Protein AF-A0A524NDQ2-F1 (afdb_monomer)

pLDDT: mean 86.75, std 15.11, range [34.25, 98.38]

Nearest PDB structures (foldseek):
  6wyj-assembly1_A  TM=1.656E-01  e=2.371E+00  Pyrococcus horikoshii OT3

Mean predicted aligned error: 13.22 Å

Radius of gyration: 28.01 Å; Cα contacts (8 Å, |Δi|>4): 820; chains: 1; bounding box: 80×62×102 Å

Structure (mmCIF, N/CA/C/O backbone):
data_AF-A0A524NDQ2-F1
#
_entry.id   AF-A0A524NDQ2-F1
#
loop_
_atom_site.group_PDB
_atom_site.id
_atom_site.type_symbol
_atom_site.label_atom_id
_atom_site.label_alt_id
_atom_site.label_comp_id
_atom_site.label_asym_id
_atom_site.label_entity_id
_atom_site.label_seq_id
_atom_site.pdbx_PDB_ins_code
_atom_site.Cartn_x
_atom_site.Cartn_y
_atom_site.Cartn_z
_atom_site.occupancy
_atom_site.B_iso_or_equiv
_atom_site.auth_seq_id
_atom_site.auth_comp_id
_atom_site.auth_asym_id
_atom_site.auth_atom_id
_atom_site.pdbx_PDB_model_num
ATOM 1 N N . MET A 1 1 ? -48.906 -0.890 -61.798 1.00 37.56 1 MET A N 1
ATOM 2 C CA . MET A 1 1 ? -49.326 -2.313 -61.764 1.00 37.56 1 MET A CA 1
ATOM 3 C C . MET A 1 1 ? -48.157 -3.095 -61.181 1.00 37.56 1 MET A C 1
ATOM 5 O O . MET A 1 1 ? -47.084 -2.941 -61.728 1.00 37.56 1 MET A O 1
ATOM 9 N N . ARG A 1 2 ? -48.195 -3.861 -60.093 1.00 38.94 2 ARG A N 1
ATOM 10 C CA . ARG A 1 2 ? -49.200 -4.264 -59.101 1.00 38.94 2 ARG A CA 1
ATOM 11 C C . ARG A 1 2 ? -48.446 -4.425 -57.769 1.00 38.94 2 ARG A C 1
ATOM 13 O O . ARG A 1 2 ? -47.341 -4.950 -57.761 1.00 38.94 2 ARG A O 1
ATOM 20 N N . GLN A 1 3 ? -49.080 -3.987 -56.684 1.00 46.62 3 GLN A N 1
ATOM 21 C CA . GLN A 1 3 ? -48.779 -4.344 -55.293 1.00 46.62 3 GLN A CA 1
ATOM 22 C C . GLN A 1 3 ? -48.978 -5.848 -55.054 1.00 46.62 3 GLN A C 1
ATOM 24 O O . GLN A 1 3 ? -49.968 -6.373 -55.561 1.00 46.62 3 GLN A O 1
ATOM 29 N N . ILE A 1 4 ? -48.171 -6.472 -54.184 1.00 46.00 4 ILE A N 1
ATOM 30 C CA . ILE A 1 4 ? -48.620 -7.523 -53.249 1.00 46.00 4 ILE A CA 1
ATOM 31 C C . ILE A 1 4 ? -47.917 -7.312 -51.892 1.00 46.00 4 ILE A C 1
ATOM 33 O O . ILE A 1 4 ? -46.755 -6.926 -51.831 1.00 46.00 4 ILE A O 1
ATOM 37 N N . ARG A 1 5 ? -48.718 -7.478 -50.835 1.00 41.84 5 ARG A N 1
ATOM 38 C CA . ARG A 1 5 ? -48.543 -7.166 -49.407 1.00 41.84 5 ARG A CA 1
ATOM 39 C C . ARG A 1 5 ? -47.810 -8.266 -48.603 1.00 41.84 5 ARG A C 1
ATOM 41 O O . ARG A 1 5 ? -47.653 -9.368 -49.124 1.00 41.84 5 ARG A O 1
ATOM 48 N N . PRO A 1 6 ? -47.415 -7.974 -47.343 1.00 52.56 6 PRO A N 1
ATOM 49 C CA . PRO A 1 6 ? -46.617 -8.853 -46.484 1.00 52.56 6 PRO A CA 1
ATOM 50 C C . PRO A 1 6 ? -47.451 -9.900 -45.724 1.00 52.56 6 PRO A C 1
ATOM 52 O O . PRO A 1 6 ? -48.660 -9.744 -45.549 1.00 52.56 6 PRO A O 1
ATOM 55 N N . TYR A 1 7 ? -46.768 -10.946 -45.251 1.00 44.44 7 TYR A N 1
ATOM 56 C CA . TYR A 1 7 ? -47.306 -11.990 -44.379 1.00 44.44 7 TYR A CA 1
ATOM 57 C C . TYR A 1 7 ? -47.398 -11.516 -42.923 1.00 44.44 7 TYR A C 1
ATOM 59 O O . TYR A 1 7 ? -46.444 -10.986 -42.359 1.00 44.44 7 TYR A O 1
ATOM 67 N N . THR A 1 8 ? -48.566 -11.746 -42.328 1.00 35.38 8 THR A N 1
ATOM 68 C CA . THR A 1 8 ? -48.891 -11.559 -40.913 1.00 35.38 8 THR A CA 1
ATOM 69 C C . THR A 1 8 ? -48.714 -12.899 -40.201 1.00 35.38 8 THR A C 1
ATOM 71 O O . THR A 1 8 ? -49.371 -13.868 -40.578 1.00 35.38 8 THR A O 1
ATOM 74 N N . ILE A 1 9 ? -47.855 -12.966 -39.181 1.00 42.31 9 ILE A N 1
ATOM 75 C CA . ILE A 1 9 ? -47.823 -14.084 -38.230 1.00 42.31 9 ILE A CA 1
ATOM 76 C C . ILE A 1 9 ? -48.466 -13.599 -36.932 1.00 42.31 9 ILE A C 1
ATOM 78 O O . ILE A 1 9 ? -48.063 -12.597 -36.348 1.00 42.31 9 ILE A O 1
ATOM 82 N N . ILE A 1 10 ? -49.516 -14.316 -36.544 1.00 41.19 10 ILE A N 1
ATOM 83 C CA . ILE A 1 10 ? -50.279 -14.173 -35.310 1.00 41.19 10 ILE A CA 1
ATOM 84 C C . ILE A 1 10 ? -49.543 -14.978 -34.235 1.00 41.19 10 ILE A C 1
ATOM 86 O O . ILE A 1 10 ? -49.401 -16.187 -34.400 1.00 41.19 10 ILE A O 1
ATOM 90 N N . TYR A 1 11 ? -49.140 -14.340 -33.135 1.00 36.16 11 TYR A N 1
ATOM 91 C CA . TYR A 1 11 ? -48.924 -15.039 -31.868 1.00 36.16 11 TYR A CA 1
ATOM 92 C C . TYR A 1 11 ? -49.741 -14.388 -30.757 1.00 36.16 11 TYR A C 1
ATOM 94 O O . TYR A 1 11 ? -49.812 -13.172 -30.597 1.00 36.16 11 TYR A O 1
ATOM 102 N N . THR A 1 12 ? -50.435 -15.280 -30.074 1.00 38.75 12 THR A N 1
ATOM 103 C CA . THR A 1 12 ? -51.493 -15.113 -29.094 1.00 38.75 12 THR A CA 1
ATOM 104 C C . THR A 1 12 ? -50.954 -14.591 -27.763 1.00 38.75 12 THR A C 1
ATOM 106 O O . THR A 1 12 ? -49.905 -15.024 -27.296 1.00 38.75 12 THR A O 1
ATOM 109 N N . LEU A 1 13 ? -51.728 -13.701 -27.137 1.00 38.69 13 LEU A N 1
ATOM 110 C CA . LEU A 1 13 ? -51.578 -13.265 -25.750 1.00 38.69 13 LEU A CA 1
ATOM 111 C C . LEU A 1 13 ? -51.581 -14.457 -24.780 1.00 38.69 13 LEU A C 1
ATOM 113 O O . LEU A 1 13 ? -52.558 -15.204 -24.729 1.00 38.69 13 LEU A O 1
ATOM 117 N N . ALA A 1 14 ? -50.550 -14.550 -23.942 1.00 38.12 14 ALA A N 1
ATOM 118 C CA . ALA A 1 14 ? -50.611 -15.226 -22.652 1.00 38.12 14 ALA A CA 1
ATOM 119 C C . ALA A 1 14 ? -50.353 -14.177 -21.563 1.00 38.12 14 ALA A C 1
ATOM 121 O O . ALA A 1 14 ? -49.263 -13.622 -21.456 1.00 38.12 14 ALA A O 1
ATOM 122 N N . ALA A 1 15 ? -51.399 -13.870 -20.798 1.00 42.53 15 ALA A N 1
ATOM 123 C CA . ALA A 1 15 ? -51.315 -13.067 -19.591 1.00 42.53 15 ALA A CA 1
ATOM 124 C C . ALA A 1 15 ? -50.589 -13.882 -18.512 1.00 42.53 15 ALA A C 1
ATOM 126 O O . ALA A 1 15 ? -51.123 -14.879 -18.026 1.00 42.53 15 ALA A O 1
ATOM 127 N N . LEU A 1 16 ? -49.376 -13.465 -18.158 1.00 37.62 16 LEU A N 1
ATOM 128 C CA . LEU A 1 16 ? -48.646 -13.959 -16.996 1.00 37.62 16 LEU A CA 1
ATOM 129 C C . LEU A 1 16 ? -48.830 -12.961 -15.854 1.00 37.62 16 LEU A C 1
ATOM 131 O O . LEU A 1 16 ? -48.572 -11.766 -15.996 1.00 37.62 16 LEU A O 1
ATOM 135 N N . ALA A 1 17 ? -49.350 -13.475 -14.744 1.00 39.25 17 ALA A N 1
ATOM 136 C CA . ALA A 1 17 ? -49.532 -12.763 -13.496 1.00 39.25 17 ALA A CA 1
ATOM 137 C C . ALA A 1 17 ? -48.184 -12.221 -12.998 1.00 39.25 17 ALA A C 1
ATOM 139 O O . ALA A 1 17 ? -47.233 -12.980 -12.820 1.00 39.25 17 ALA A O 1
ATOM 140 N N . GLY A 1 18 ? -48.116 -10.908 -12.773 1.00 37.25 18 GLY A N 1
ATOM 141 C CA . GLY A 1 18 ? -46.980 -10.263 -12.129 1.00 37.25 18 GLY A CA 1
ATOM 142 C C . GLY A 1 18 ? -46.930 -10.647 -10.655 1.00 37.25 18 GLY A C 1
ATOM 143 O O . GLY A 1 18 ? -47.614 -10.043 -9.832 1.00 37.25 18 GLY A O 1
ATOM 144 N N . ALA A 1 19 ? -46.128 -11.655 -10.328 1.00 41.53 19 ALA A N 1
ATOM 145 C CA . ALA A 1 19 ? -45.581 -11.793 -8.990 1.00 41.53 19 ALA A CA 1
ATOM 146 C C . ALA A 1 19 ? -44.477 -10.738 -8.853 1.00 41.53 19 ALA A C 1
ATOM 148 O O . ALA A 1 19 ? -43.470 -10.793 -9.558 1.00 41.53 19 ALA A O 1
ATOM 149 N N . ALA A 1 20 ? -44.700 -9.745 -7.994 1.00 37.94 20 ALA A N 1
ATOM 150 C CA . ALA A 1 20 ? -43.657 -8.825 -7.576 1.00 37.94 20 ALA A CA 1
ATOM 151 C C . ALA A 1 20 ? -42.591 -9.636 -6.827 1.00 37.94 20 ALA A C 1
ATOM 153 O O . ALA A 1 20 ? -42.786 -10.005 -5.670 1.00 37.94 20 ALA A O 1
ATOM 154 N N . PHE A 1 21 ? -41.493 -9.957 -7.508 1.00 36.91 21 PHE A N 1
ATOM 155 C CA . PHE A 1 21 ? -40.265 -10.367 -6.845 1.00 36.91 21 PHE A CA 1
ATOM 156 C C . PHE A 1 21 ? -39.744 -9.142 -6.096 1.00 36.91 21 PHE A C 1
ATOM 158 O O . PHE A 1 21 ? -39.180 -8.226 -6.690 1.00 36.91 21 PHE A O 1
ATOM 165 N N . VAL A 1 22 ? -40.003 -9.100 -4.791 1.00 39.00 22 VAL A N 1
ATOM 166 C CA . VAL A 1 22 ? -39.223 -8.275 -3.872 1.00 39.00 22 VAL A CA 1
ATOM 167 C C . VAL A 1 22 ? -37.848 -8.928 -3.852 1.00 39.00 22 VAL A C 1
ATOM 169 O O . VAL A 1 22 ? -37.702 -10.031 -3.325 1.00 39.00 22 VAL A O 1
ATOM 172 N N . ALA A 1 23 ? -36.877 -8.313 -4.528 1.00 40.03 23 ALA A N 1
ATOM 173 C CA . ALA A 1 23 ? -35.488 -8.718 -4.385 1.00 40.03 23 ALA A CA 1
ATOM 17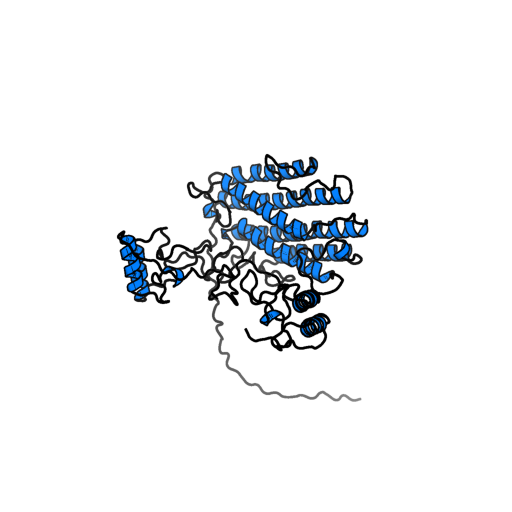4 C C . ALA A 1 23 ? -35.140 -8.663 -2.887 1.00 40.03 23 ALA A C 1
ATOM 176 O O . ALA A 1 23 ? -35.560 -7.708 -2.223 1.00 40.03 23 ALA A O 1
ATOM 177 N N . PRO A 1 24 ? -34.451 -9.674 -2.329 1.00 40.69 24 PRO A N 1
ATOM 178 C CA . PRO A 1 24 ? -33.919 -9.560 -0.981 1.00 40.69 24 PRO A CA 1
ATOM 179 C C . PRO A 1 24 ? -33.042 -8.309 -0.959 1.00 40.69 24 PRO A C 1
ATOM 181 O O . PRO A 1 24 ? -32.084 -8.213 -1.722 1.00 40.69 24 PRO A O 1
ATOM 184 N N . GLY A 1 25 ? -33.442 -7.311 -0.168 1.00 34.25 25 GLY A N 1
ATOM 185 C CA . GLY A 1 25 ? -32.617 -6.134 0.048 1.00 34.25 25 GLY A CA 1
ATOM 186 C C . GLY A 1 25 ? -31.314 -6.611 0.660 1.00 34.25 25 GLY A C 1
ATOM 187 O O . GLY A 1 25 ? -31.337 -7.222 1.729 1.00 34.25 25 GLY A O 1
ATOM 188 N N . THR A 1 26 ? -30.206 -6.392 -0.038 1.00 37.03 26 THR A N 1
ATOM 189 C CA . THR A 1 26 ? -28.883 -6.474 0.562 1.00 37.03 26 THR A CA 1
ATOM 190 C C . THR A 1 26 ? -28.867 -5.451 1.688 1.00 37.03 26 THR A C 1
ATOM 192 O O . THR A 1 26 ? -28.966 -4.246 1.465 1.00 37.03 26 THR A O 1
ATOM 195 N N . ILE A 1 27 ? -28.866 -5.944 2.924 1.00 35.22 27 ILE A N 1
ATOM 196 C CA . ILE A 1 27 ? -28.605 -5.118 4.095 1.00 35.22 27 ILE A CA 1
ATOM 197 C C . ILE A 1 27 ? -27.100 -4.872 4.043 1.00 35.22 27 ILE A C 1
ATOM 199 O O . ILE A 1 27 ? -26.331 -5.650 4.593 1.00 35.22 27 ILE A O 1
ATOM 203 N N . HIS A 1 28 ? -26.670 -3.858 3.294 1.00 43.16 28 HIS A N 1
ATOM 204 C CA . HIS A 1 28 ? -25.332 -3.324 3.494 1.00 43.16 28 HIS A CA 1
ATOM 205 C C . HIS A 1 28 ? -25.339 -2.694 4.882 1.00 43.16 28 HIS A C 1
ATOM 207 O O . HIS A 1 28 ? -26.172 -1.826 5.159 1.00 43.16 28 HIS A O 1
ATOM 213 N N . ALA A 1 29 ? -24.485 -3.198 5.772 1.00 43.94 29 ALA A N 1
ATOM 214 C CA . ALA A 1 29 ? -24.223 -2.551 7.043 1.00 43.94 29 ALA A CA 1
ATOM 215 C C . ALA A 1 29 ? -23.752 -1.128 6.723 1.00 43.94 29 ALA A C 1
ATOM 217 O O . ALA A 1 29 ? -22.679 -0.918 6.163 1.00 43.94 29 ALA A O 1
ATOM 218 N N . GLN A 1 30 ? -24.630 -0.157 6.955 1.00 47.59 30 GLN A N 1
ATOM 219 C CA . GLN A 1 30 ? -24.342 1.239 6.691 1.00 47.59 30 GLN A CA 1
ATOM 220 C C . GLN A 1 30 ? -23.383 1.684 7.795 1.00 47.59 30 GLN A C 1
ATOM 222 O O . GLN A 1 30 ? -23.787 1.834 8.946 1.00 47.59 30 GLN A O 1
ATOM 227 N N . VAL A 1 31 ? -22.097 1.795 7.463 1.00 51.94 31 VAL A N 1
ATOM 228 C CA . VAL A 1 31 ? -21.090 2.337 8.377 1.00 51.94 31 VAL A CA 1
ATOM 229 C C . VAL A 1 31 ? -21.449 3.804 8.598 1.00 51.94 31 VAL A C 1
ATOM 231 O O . VAL A 1 31 ? -21.326 4.614 7.680 1.00 51.94 31 VAL A O 1
ATOM 234 N N . ASP A 1 32 ? -21.952 4.139 9.789 1.00 58.28 32 ASP A N 1
ATOM 235 C CA . ASP A 1 32 ? -22.261 5.520 10.165 1.00 58.28 32 ASP A CA 1
ATOM 236 C C . ASP A 1 32 ? -20.964 6.339 10.103 1.00 58.28 32 ASP A C 1
ATOM 238 O O . ASP A 1 32 ? -20.109 6.253 10.988 1.00 58.28 32 ASP A O 1
ATOM 242 N N . VAL A 1 33 ? -20.800 7.135 9.043 1.00 64.81 33 VAL A N 1
ATOM 243 C CA . VAL A 1 33 ? -19.617 7.981 8.881 1.00 64.81 33 VAL A CA 1
ATOM 244 C C . VAL A 1 33 ? -19.635 9.040 9.990 1.00 64.81 33 VAL A C 1
ATOM 246 O O . VAL A 1 33 ? -20.573 9.847 10.056 1.00 64.81 33 VAL A O 1
ATOM 249 N N . PRO A 1 34 ? -18.622 9.088 10.875 1.00 72.12 34 PRO A N 1
ATOM 250 C CA . PRO A 1 34 ? -18.613 10.032 11.980 1.00 72.12 34 PRO A CA 1
ATOM 251 C C . PRO A 1 34 ? -18.638 11.477 11.466 1.00 72.12 34 PRO A C 1
ATOM 253 O O . PRO A 1 34 ? -17.892 11.874 10.569 1.00 72.12 34 PRO A O 1
ATOM 256 N N . VAL A 1 35 ? -19.509 12.300 12.056 1.00 85.50 35 VAL A N 1
ATOM 257 C CA . VAL A 1 35 ? -19.604 13.723 11.713 1.00 85.50 35 VAL A CA 1
ATOM 258 C C . VAL A 1 35 ? -18.449 14.472 12.367 1.00 85.50 35 VAL A C 1
ATOM 260 O O . VAL A 1 35 ? -18.508 14.813 13.549 1.00 85.50 35 VAL A O 1
ATOM 263 N N . PHE A 1 36 ? -17.414 14.766 11.584 1.00 91.81 36 PHE A N 1
ATOM 264 C CA . PHE A 1 36 ? -16.253 15.508 12.067 1.00 91.81 36 PHE A CA 1
ATOM 265 C C . PHE A 1 36 ? -16.562 16.965 12.397 1.00 91.81 36 PHE A C 1
ATOM 267 O O . PHE A 1 36 ? -17.272 17.680 11.676 1.00 91.81 36 PHE A O 1
ATOM 274 N N . THR A 1 37 ? -15.926 17.458 13.456 1.00 95.69 37 THR A N 1
ATOM 275 C CA . THR A 1 37 ? -15.841 18.891 13.716 1.00 95.69 37 THR A CA 1
ATOM 276 C C . THR A 1 37 ? -15.044 19.587 12.612 1.00 95.69 37 THR A C 1
ATOM 278 O O . THR A 1 37 ? -14.210 19.003 11.918 1.00 95.69 37 THR A O 1
ATOM 281 N N . SER A 1 38 ? -15.235 20.901 12.466 1.00 96.19 38 SER A N 1
ATOM 282 C CA . SER A 1 38 ? -14.450 21.701 11.514 1.00 96.19 38 SER A CA 1
ATOM 283 C C . SER A 1 38 ? -12.934 21.603 11.743 1.00 96.19 38 SER A C 1
ATOM 285 O O . SER A 1 38 ? -12.167 21.859 10.815 1.00 96.19 38 SER A O 1
ATOM 287 N N . ALA A 1 39 ? -12.498 21.292 12.969 1.00 97.38 39 ALA A N 1
ATOM 288 C CA . ALA A 1 39 ? -11.090 21.154 13.321 1.00 97.38 39 ALA A CA 1
ATOM 289 C C . ALA A 1 39 ? -10.550 19.762 12.947 1.00 97.38 39 ALA A C 1
ATOM 291 O O . ALA A 1 39 ? -9.525 19.692 12.273 1.00 97.38 39 ALA A O 1
ATOM 292 N N . GLU A 1 40 ? -11.283 18.691 13.270 1.00 96.44 40 GLU A N 1
ATOM 293 C CA . GLU A 1 40 ? -10.991 17.312 12.833 1.00 96.44 40 GLU A CA 1
ATOM 294 C C . GLU A 1 40 ? -10.921 17.215 11.309 1.00 96.44 40 GLU A C 1
ATOM 296 O O . GLU A 1 40 ? -9.904 16.808 10.754 1.00 96.44 40 GLU A O 1
ATOM 301 N N . LEU A 1 41 ? -11.940 17.718 10.605 1.00 96.12 41 LEU A N 1
ATOM 302 C CA . LEU A 1 41 ? -11.973 17.705 9.143 1.00 96.12 41 LEU A CA 1
ATOM 303 C C . LEU A 1 41 ? -10.807 18.492 8.523 1.00 96.12 41 LEU A C 1
ATOM 305 O O . LEU A 1 41 ? -10.300 18.141 7.451 1.00 96.12 41 LEU A O 1
ATOM 309 N N . LYS A 1 42 ? -10.384 19.585 9.171 1.00 97.38 42 LYS A N 1
ATOM 310 C CA . LYS A 1 42 ? -9.219 20.362 8.738 1.00 97.38 42 LYS A CA 1
ATOM 311 C C . LYS A 1 42 ? -7.926 19.578 8.959 1.00 97.38 42 LYS A C 1
ATOM 313 O O . LYS A 1 42 ? -7.080 19.623 8.069 1.00 97.38 42 LYS A O 1
ATOM 318 N N . CYS A 1 43 ? -7.786 18.885 10.088 1.00 97.81 43 CYS A N 1
ATOM 319 C CA . CYS A 1 43 ? -6.659 17.992 10.342 1.00 97.81 43 CYS A CA 1
ATOM 320 C C . CYS A 1 43 ? -6.618 16.864 9.298 1.00 97.81 43 CYS A C 1
ATOM 322 O O . CYS A 1 43 ? -5.625 16.771 8.581 1.00 97.81 43 CYS A O 1
ATOM 324 N N . GLN A 1 44 ? -7.721 16.140 9.072 1.00 96.31 44 GLN A N 1
ATOM 325 C CA . GLN A 1 44 ? -7.796 15.073 8.061 1.00 96.31 44 GLN A CA 1
ATOM 326 C C . GLN A 1 44 ? -7.450 15.571 6.650 1.00 96.31 44 GLN A C 1
ATOM 328 O O . GLN A 1 44 ? -6.632 14.989 5.946 1.00 96.31 44 GLN A O 1
ATOM 333 N N . THR A 1 45 ? -8.006 16.719 6.241 1.00 96.62 45 THR A N 1
ATOM 334 C CA . THR A 1 45 ? -7.690 17.320 4.930 1.00 96.62 45 THR A CA 1
ATOM 335 C C . THR A 1 45 ? -6.190 17.622 4.796 1.00 96.62 45 THR A C 1
ATOM 337 O O . THR A 1 45 ? -5.624 17.499 3.707 1.00 96.62 45 THR A O 1
ATOM 340 N N . VAL A 1 46 ? -5.547 18.056 5.883 1.00 97.62 46 VAL A N 1
ATOM 341 C CA . VAL A 1 46 ? -4.119 18.389 5.902 1.00 97.62 46 VAL A CA 1
ATOM 342 C C . VAL A 1 46 ? -3.261 17.140 5.864 1.00 97.62 46 VAL A C 1
ATOM 344 O O . VAL A 1 46 ? -2.302 17.161 5.105 1.00 97.62 46 VAL A O 1
ATOM 347 N N . ILE A 1 47 ? -3.602 16.093 6.620 1.00 96.75 47 ILE A N 1
ATOM 348 C CA . ILE A 1 47 ? -2.927 14.788 6.560 1.00 96.75 47 ILE A CA 1
ATOM 349 C C . ILE A 1 47 ? -2.899 14.322 5.102 1.00 96.75 47 ILE A C 1
ATOM 351 O O . ILE A 1 47 ? -1.829 14.190 4.514 1.00 96.75 47 ILE A O 1
ATOM 355 N N . ASN A 1 48 ? -4.067 14.254 4.462 1.00 95.06 48 ASN A N 1
ATOM 356 C CA . ASN A 1 48 ? -4.192 13.786 3.083 1.00 95.06 48 ASN A CA 1
ATOM 357 C C . ASN A 1 48 ? -3.381 14.646 2.101 1.00 95.06 48 ASN A C 1
ATOM 359 O O . ASN A 1 48 ? -2.637 14.126 1.270 1.00 95.06 48 ASN A O 1
ATOM 363 N N . THR A 1 49 ? -3.486 15.976 2.200 1.00 96.31 49 THR A N 1
ATOM 364 C CA . THR A 1 49 ? -2.791 16.886 1.272 1.00 96.31 49 THR A CA 1
ATOM 365 C C . THR A 1 49 ? -1.275 16.877 1.488 1.00 96.31 49 THR A C 1
ATOM 367 O O . THR A 1 49 ? -0.521 16.853 0.514 1.00 96.31 49 THR A O 1
ATOM 370 N N . ALA A 1 50 ? -0.819 16.902 2.743 1.00 97.38 50 ALA A N 1
ATOM 371 C CA . ALA A 1 50 ? 0.598 16.948 3.089 1.00 97.38 50 ALA A CA 1
ATOM 372 C C . ALA A 1 50 ? 1.298 15.628 2.748 1.00 97.38 50 ALA A C 1
ATOM 374 O O . ALA A 1 50 ? 2.357 15.675 2.128 1.00 97.38 50 ALA A O 1
ATOM 375 N N . SER A 1 51 ? 0.690 14.477 3.053 1.00 96.56 51 SER A N 1
ATOM 376 C CA . SER A 1 51 ? 1.234 13.158 2.703 1.00 96.56 51 SER A CA 1
ATOM 377 C C . SER A 1 51 ? 1.255 12.926 1.191 1.00 96.56 51 SER A C 1
ATOM 379 O O . SER A 1 51 ? 2.270 12.495 0.650 1.00 96.56 51 SER A O 1
ATOM 381 N N . THR A 1 52 ? 0.193 13.315 0.467 1.00 96.25 52 THR A N 1
ATOM 382 C CA . THR A 1 52 ? 0.190 13.272 -1.011 1.00 96.25 52 THR A CA 1
ATOM 383 C C . THR A 1 52 ? 1.338 14.100 -1.587 1.00 96.25 52 THR A C 1
ATOM 385 O O . THR A 1 52 ? 2.029 13.670 -2.512 1.00 96.25 52 THR A O 1
ATOM 388 N N . GLN A 1 53 ? 1.531 15.317 -1.069 1.00 97.81 53 GLN A N 1
ATOM 389 C CA . GLN A 1 53 ? 2.586 16.205 -1.544 1.00 97.81 53 GLN A CA 1
ATOM 390 C C . GLN A 1 53 ? 3.975 15.667 -1.188 1.00 97.81 53 GLN A C 1
ATOM 392 O O . GLN A 1 53 ? 4.869 15.734 -2.026 1.00 97.81 53 GLN A O 1
ATOM 397 N N . TYR A 1 54 ? 4.135 15.100 0.008 1.00 97.94 54 TYR A N 1
ATOM 398 C CA . TYR A 1 54 ? 5.362 14.447 0.444 1.00 97.94 54 TYR A CA 1
ATOM 399 C C . TYR A 1 54 ? 5.762 13.326 -0.516 1.00 97.94 54 TYR A C 1
ATOM 401 O O . TYR A 1 54 ? 6.821 13.417 -1.127 1.00 97.94 54 TYR A O 1
ATOM 409 N N . VAL A 1 55 ? 4.880 12.349 -0.755 1.00 97.56 55 VAL A N 1
ATOM 410 C CA . VAL A 1 55 ? 5.148 11.226 -1.670 1.00 97.56 55 VAL A CA 1
ATOM 411 C C . VAL A 1 55 ? 5.506 11.710 -3.077 1.00 97.56 55 VAL A C 1
ATOM 413 O O . VAL A 1 55 ? 6.485 11.250 -3.663 1.00 97.56 55 VAL A O 1
ATOM 416 N N . LYS A 1 56 ? 4.776 12.700 -3.613 1.00 97.62 56 LYS A N 1
ATOM 417 C CA . LYS A 1 56 ? 5.107 13.321 -4.909 1.00 97.62 56 LYS A CA 1
ATOM 418 C C . LYS A 1 56 ? 6.516 13.912 -4.920 1.00 97.62 56 LYS A C 1
ATOM 420 O O . LYS A 1 56 ? 7.242 13.742 -5.897 1.00 97.62 56 LYS A O 1
ATOM 425 N N . ASP A 1 57 ? 6.885 14.627 -3.864 1.00 97.94 57 ASP A N 1
ATOM 426 C CA . ASP A 1 57 ? 8.182 15.287 -3.764 1.00 97.94 57 ASP A CA 1
ATOM 427 C C . ASP A 1 57 ? 9.327 14.275 -3.610 1.00 97.94 57 ASP A C 1
ATOM 429 O O . ASP A 1 57 ? 10.368 14.455 -4.244 1.00 97.94 57 ASP A O 1
ATOM 433 N N . VAL A 1 58 ? 9.123 13.199 -2.842 1.00 97.75 58 VAL A N 1
ATOM 434 C CA . VAL A 1 58 ? 10.098 12.108 -2.680 1.00 97.75 58 VAL A CA 1
ATOM 435 C C . VAL A 1 58 ? 10.286 11.353 -3.996 1.00 97.75 58 VAL A C 1
ATOM 437 O O . VAL A 1 58 ? 11.428 11.189 -4.427 1.00 97.75 58 VAL A O 1
ATOM 440 N N . PHE A 1 59 ? 9.205 10.988 -4.701 1.00 97.56 59 PHE A N 1
ATOM 441 C CA . PHE A 1 59 ? 9.309 10.396 -6.042 1.00 97.56 59 PHE A CA 1
ATOM 442 C C . PHE A 1 59 ? 10.107 11.293 -6.985 1.00 97.56 59 PHE A C 1
ATOM 444 O O . PHE A 1 59 ? 11.056 10.834 -7.612 1.00 97.56 59 PHE A O 1
ATOM 451 N N . VAL A 1 60 ? 9.776 12.586 -7.065 1.00 97.50 60 VAL A N 1
ATOM 452 C CA . VAL A 1 60 ? 10.490 13.524 -7.945 1.00 97.50 60 VAL A CA 1
ATOM 453 C C . VAL A 1 60 ? 11.970 13.625 -7.577 1.00 97.50 60 VAL A C 1
ATOM 455 O O . VAL A 1 60 ? 12.808 13.629 -8.480 1.00 97.50 60 VAL A O 1
ATOM 458 N N . ALA A 1 61 ? 12.303 13.701 -6.286 1.00 97.81 61 ALA A N 1
ATOM 459 C CA . ALA A 1 61 ? 13.686 13.779 -5.824 1.00 97.81 61 ALA A CA 1
ATOM 460 C C . ALA A 1 61 ? 14.476 12.520 -6.207 1.00 97.81 61 ALA A C 1
ATOM 462 O O . ALA A 1 61 ? 15.496 12.618 -6.891 1.00 97.81 61 ALA A O 1
ATOM 463 N N . ARG A 1 62 ? 13.967 11.335 -5.849 1.00 97.38 62 ARG A N 1
ATOM 464 C CA . ARG A 1 62 ? 14.645 10.058 -6.110 1.00 97.38 62 ARG A CA 1
ATOM 465 C C . ARG A 1 62 ? 14.728 9.749 -7.607 1.00 97.38 62 ARG A C 1
ATOM 467 O O . ARG A 1 62 ? 15.790 9.377 -8.094 1.00 97.38 62 ARG A O 1
ATOM 474 N N . GLN A 1 63 ? 13.665 9.992 -8.375 1.00 96.12 63 GLN A N 1
ATOM 475 C CA . GLN A 1 63 ? 13.683 9.817 -9.835 1.00 96.12 63 GLN A CA 1
ATOM 476 C C . GLN A 1 63 ? 14.674 10.770 -10.513 1.00 96.12 63 GLN A C 1
ATOM 478 O O . GLN A 1 63 ? 15.387 10.360 -11.425 1.00 96.12 63 GLN A O 1
ATOM 483 N N . SER A 1 64 ? 14.788 12.016 -10.035 1.00 96.31 64 SER A N 1
ATOM 484 C CA . SER A 1 64 ? 15.799 12.959 -10.537 1.00 96.31 64 SER A CA 1
ATOM 485 C C . SER A 1 64 ? 17.225 12.489 -10.232 1.00 96.31 64 SER A C 1
ATOM 487 O O . SER A 1 64 ? 18.109 12.670 -11.069 1.00 96.31 64 SER A O 1
ATOM 489 N N . CYS A 1 65 ? 17.444 11.864 -9.071 1.00 97.12 65 CYS A N 1
ATOM 490 C CA . CYS A 1 65 ? 18.717 11.241 -8.710 1.00 97.12 65 CYS A CA 1
ATOM 491 C C . CYS A 1 65 ? 19.073 10.109 -9.686 1.00 97.12 65 CYS A C 1
ATOM 493 O O . CYS A 1 65 ? 20.139 10.145 -10.304 1.00 97.12 65 CYS A O 1
ATOM 495 N N . PHE A 1 66 ? 18.155 9.166 -9.933 1.00 94.94 66 PHE A N 1
ATOM 496 C CA . PHE A 1 66 ? 18.378 8.093 -10.911 1.00 94.94 66 PHE A CA 1
ATOM 497 C C . PHE A 1 66 ? 18.619 8.633 -12.323 1.00 94.94 66 PHE A C 1
ATOM 499 O O . PHE A 1 66 ? 19.553 8.208 -13.004 1.00 94.94 66 PHE A O 1
ATOM 506 N N . ASP A 1 67 ? 17.838 9.620 -12.760 1.00 92.81 67 ASP A N 1
ATOM 507 C CA . ASP A 1 67 ? 18.039 10.280 -14.050 1.00 92.81 67 ASP A CA 1
ATOM 508 C C . ASP A 1 67 ? 19.434 10.910 -14.163 1.00 92.81 67 ASP A C 1
ATOM 510 O O . ASP A 1 67 ? 20.079 10.821 -15.215 1.00 92.81 67 ASP A O 1
ATOM 514 N N . ALA A 1 68 ? 19.925 11.520 -13.083 1.00 94.00 68 ALA A N 1
ATOM 515 C CA . ALA A 1 68 ? 21.254 12.108 -13.017 1.00 94.00 68 ALA A CA 1
ATOM 516 C C . ALA A 1 68 ? 22.367 11.044 -13.066 1.00 94.00 68 ALA A C 1
ATOM 518 O O . ALA A 1 68 ? 23.369 11.247 -13.762 1.00 94.00 68 ALA A O 1
ATOM 519 N N . GLN A 1 69 ? 22.198 9.896 -12.400 1.00 92.94 69 GLN A N 1
ATOM 520 C CA . GLN A 1 69 ? 23.132 8.764 -12.513 1.00 92.94 69 GLN A CA 1
ATOM 521 C C . GLN A 1 69 ? 23.199 8.256 -13.954 1.00 92.94 69 GLN A C 1
ATOM 523 O O . GLN A 1 69 ? 24.269 8.113 -14.545 1.00 92.94 69 GLN A O 1
ATOM 528 N N . MET A 1 70 ? 22.031 8.079 -14.563 1.00 88.50 70 MET A N 1
ATOM 529 C CA . MET A 1 70 ? 21.856 7.579 -15.925 1.00 88.50 70 MET A CA 1
ATOM 530 C C . MET A 1 70 ? 22.371 8.546 -16.997 1.00 88.50 70 MET A C 1
ATOM 532 O O . MET A 1 70 ? 22.755 8.137 -18.099 1.00 88.50 70 MET A O 1
ATOM 536 N N . ALA A 1 71 ? 22.364 9.845 -16.699 1.00 90.25 71 ALA A N 1
ATOM 537 C CA . ALA A 1 71 ? 22.967 10.882 -17.525 1.00 90.25 71 ALA A CA 1
ATOM 538 C C . ALA A 1 71 ? 24.488 11.010 -17.316 1.00 90.25 71 ALA A C 1
ATOM 540 O O . ALA A 1 71 ? 25.139 11.729 -18.080 1.00 90.25 71 ALA A O 1
ATOM 541 N N . GLY A 1 72 ? 25.052 10.335 -16.308 1.00 91.00 72 GLY A N 1
ATOM 542 C CA . GLY A 1 72 ? 26.449 10.467 -15.901 1.00 91.00 72 GLY A CA 1
ATOM 543 C C . GLY A 1 72 ? 26.772 11.834 -15.293 1.00 91.00 72 GLY A C 1
ATOM 544 O O . GLY A 1 72 ? 27.923 12.269 -15.347 1.00 91.00 72 GLY A O 1
ATOM 545 N N . THR A 1 73 ? 25.765 12.548 -14.779 1.00 94.81 73 THR A N 1
ATOM 546 C CA . THR A 1 73 ? 25.958 13.844 -14.110 1.00 94.81 73 THR A CA 1
ATOM 547 C C . THR A 1 73 ? 26.317 13.693 -12.636 1.00 94.81 73 THR A C 1
ATOM 549 O O . THR A 1 73 ? 26.939 14.599 -12.087 1.00 94.81 73 THR A O 1
ATOM 552 N N . ILE A 1 74 ? 25.973 12.556 -12.023 1.00 95.69 74 ILE A N 1
ATOM 553 C CA . ILE A 1 74 ? 26.428 12.146 -10.687 1.00 95.69 74 ILE A CA 1
ATOM 554 C C . ILE A 1 74 ? 27.006 10.724 -10.745 1.00 95.69 74 ILE A C 1
ATOM 556 O O . ILE A 1 74 ? 26.865 10.034 -11.758 1.00 95.69 74 ILE A O 1
ATOM 560 N N . ALA A 1 75 ? 27.724 10.315 -9.698 1.00 93.50 75 ALA A N 1
ATOM 561 C CA . ALA A 1 75 ? 28.431 9.038 -9.671 1.00 93.50 75 ALA A CA 1
ATOM 562 C C . ALA A 1 75 ? 27.475 7.841 -9.487 1.00 93.50 75 ALA A C 1
ATOM 564 O O . ALA A 1 75 ? 26.393 7.970 -8.918 1.00 93.50 75 ALA A O 1
ATOM 565 N N . LEU A 1 76 ? 27.870 6.670 -10.000 1.00 90.56 76 LEU A N 1
ATOM 566 C CA . LEU A 1 76 ? 27.054 5.446 -9.939 1.00 90.56 76 LEU A CA 1
ATOM 567 C C . LEU A 1 76 ? 27.021 4.808 -8.540 1.00 90.56 76 LEU A C 1
ATOM 569 O O . LEU A 1 76 ? 26.181 3.955 -8.295 1.00 90.56 76 LEU A O 1
ATOM 573 N N . ASP A 1 77 ? 27.928 5.200 -7.641 1.00 91.44 77 ASP A N 1
ATOM 574 C CA . ASP A 1 77 ? 27.962 4.772 -6.237 1.00 91.44 77 ASP A CA 1
ATOM 575 C C . ASP A 1 77 ? 27.082 5.634 -5.315 1.00 91.44 77 ASP A C 1
ATOM 577 O O . ASP A 1 77 ? 26.969 5.330 -4.130 1.00 91.44 77 ASP A O 1
ATOM 581 N N . VAL A 1 78 ? 26.450 6.689 -5.847 1.00 94.62 78 VAL A N 1
ATOM 582 C CA . VAL A 1 78 ? 25.375 7.421 -5.160 1.00 94.62 78 VAL A CA 1
ATOM 583 C C . VAL A 1 78 ? 24.206 6.458 -4.935 1.00 94.62 78 VAL A C 1
ATOM 585 O O . VAL A 1 78 ? 23.746 5.797 -5.864 1.00 94.62 78 VAL A O 1
ATOM 588 N N . ASP A 1 79 ? 23.697 6.378 -3.714 1.00 94.31 79 ASP A N 1
ATOM 589 C CA . ASP A 1 79 ? 22.539 5.547 -3.400 1.00 94.31 79 ASP A CA 1
ATOM 590 C C . ASP A 1 79 ? 21.270 6.405 -3.402 1.00 94.31 79 ASP A C 1
ATOM 592 O O . ASP A 1 79 ? 20.907 7.024 -2.403 1.00 94.31 79 ASP A O 1
ATOM 596 N N . CYS A 1 80 ? 20.565 6.438 -4.534 1.00 95.94 80 CYS A N 1
ATOM 597 C CA . CYS A 1 80 ? 19.300 7.166 -4.667 1.00 95.94 80 CYS A CA 1
ATOM 598 C C . CYS A 1 80 ? 18.135 6.537 -3.866 1.00 95.94 80 CYS A C 1
ATOM 600 O O . CYS A 1 80 ? 17.037 7.107 -3.834 1.00 95.94 80 CYS A O 1
ATOM 602 N N . ARG A 1 81 ? 18.343 5.367 -3.241 1.00 94.19 81 ARG A N 1
ATOM 603 C CA . ARG A 1 81 ? 17.342 4.608 -2.469 1.00 94.19 81 ARG A CA 1
ATOM 604 C C . ARG A 1 81 ? 17.484 4.797 -0.968 1.00 94.19 81 ARG A C 1
ATOM 606 O O . ARG A 1 81 ? 16.516 4.562 -0.252 1.00 94.19 81 ARG A O 1
ATOM 613 N N . VAL A 1 82 ? 18.631 5.273 -0.489 1.00 93.06 82 VAL A N 1
ATOM 614 C CA . VAL A 1 82 ? 18.833 5.485 0.945 1.00 93.06 82 VAL A CA 1
ATOM 615 C C . VAL A 1 82 ? 17.774 6.443 1.498 1.00 93.06 82 VAL A C 1
ATOM 617 O O . VAL A 1 82 ? 17.417 7.443 0.868 1.00 93.06 82 VAL A O 1
ATOM 620 N N . ASP A 1 83 ? 17.219 6.111 2.657 1.00 88.31 83 ASP A N 1
ATOM 621 C CA . ASP A 1 83 ? 16.440 7.058 3.450 1.00 88.31 83 ASP A CA 1
ATOM 622 C C . ASP A 1 83 ? 17.381 8.165 3.943 1.00 88.31 83 ASP A C 1
ATOM 624 O O . ASP A 1 83 ? 18.480 7.866 4.408 1.00 88.31 83 ASP A O 1
ATOM 628 N N . VAL A 1 84 ? 16.990 9.434 3.815 1.00 84.56 84 VAL A N 1
ATOM 629 C CA . VAL A 1 84 ? 17.792 10.582 4.264 1.00 84.56 84 VAL A CA 1
ATOM 630 C C . VAL A 1 84 ? 17.282 11.007 5.634 1.00 84.56 84 VAL A C 1
ATOM 632 O O . VAL A 1 84 ? 16.418 11.875 5.762 1.00 84.56 84 VAL A O 1
ATOM 635 N N . ASN A 1 85 ? 17.857 10.392 6.663 1.00 80.31 85 ASN A N 1
ATOM 636 C CA . ASN A 1 85 ? 17.678 10.768 8.058 1.00 80.31 85 ASN A CA 1
ATOM 637 C C . ASN A 1 85 ? 18.953 11.438 8.600 1.00 80.31 85 ASN A C 1
ATOM 639 O O . ASN A 1 85 ? 19.898 11.698 7.856 1.00 80.31 85 ASN A O 1
ATOM 643 N N . ASP A 1 86 ? 18.988 11.748 9.898 1.00 68.06 86 ASP A N 1
ATOM 644 C CA . ASP A 1 86 ? 20.032 12.578 10.520 1.00 68.06 86 ASP A CA 1
ATOM 645 C C . ASP A 1 86 ? 21.484 12.096 10.296 1.00 68.06 86 ASP A C 1
ATOM 647 O O . ASP A 1 86 ? 22.413 12.879 10.502 1.00 68.06 86 ASP A O 1
ATOM 651 N N . ASN A 1 87 ? 21.707 10.846 9.864 1.00 83.06 87 ASN A N 1
ATOM 652 C CA . ASN A 1 87 ? 23.046 10.282 9.659 1.00 83.06 87 ASN A CA 1
ATOM 653 C C . ASN A 1 87 ? 23.289 9.651 8.277 1.00 83.06 87 ASN A C 1
ATOM 655 O O . ASN A 1 87 ? 24.380 9.121 8.049 1.00 83.06 87 ASN A O 1
ATOM 659 N N . SER A 1 88 ? 22.319 9.691 7.365 1.00 89.31 88 SER A N 1
ATOM 660 C CA . SER A 1 88 ? 22.421 9.093 6.030 1.00 89.31 88 SER A CA 1
ATOM 661 C C . SER A 1 88 ? 22.275 10.145 4.929 1.00 89.31 88 SER A C 1
ATOM 663 O O . SER A 1 88 ? 21.671 11.200 5.100 1.00 89.31 88 SER A O 1
ATOM 665 N N . SER A 1 89 ? 22.897 9.876 3.786 1.00 93.81 89 SER A N 1
ATOM 666 C CA . SER A 1 89 ? 22.912 10.753 2.616 1.00 93.81 89 SER A CA 1
ATOM 667 C C . SER A 1 89 ? 22.977 9.881 1.378 1.00 93.81 89 SER A C 1
ATOM 669 O O . SER A 1 89 ? 23.680 8.868 1.382 1.00 93.81 89 SER A O 1
ATOM 671 N N . THR A 1 90 ? 22.281 10.296 0.322 1.00 94.12 90 THR A N 1
ATOM 672 C CA . THR A 1 90 ? 22.348 9.634 -0.990 1.00 94.12 90 THR A CA 1
ATOM 673 C C . THR A 1 90 ? 23.746 9.732 -1.602 1.00 94.12 90 THR A C 1
ATOM 675 O O . THR A 1 90 ? 24.120 8.914 -2.436 1.00 94.12 90 THR A O 1
ATOM 678 N N . GLY A 1 91 ? 24.543 10.723 -1.186 1.00 94.69 91 GLY A N 1
ATOM 679 C CA . GLY A 1 91 ? 25.772 11.136 -1.862 1.00 94.69 91 GLY A CA 1
ATOM 680 C C . GLY A 1 91 ? 25.553 12.253 -2.891 1.00 94.69 91 GLY A C 1
ATOM 681 O O . GLY A 1 91 ? 26.531 12.751 -3.450 1.00 94.69 91 GLY A O 1
ATOM 682 N N . ASP A 1 92 ? 24.306 12.689 -3.108 1.00 96.25 92 ASP A N 1
ATOM 683 C CA . ASP A 1 92 ? 23.942 13.847 -3.927 1.00 96.25 92 ASP A CA 1
ATOM 684 C C . ASP A 1 92 ? 23.236 14.926 -3.082 1.00 96.25 92 ASP A C 1
ATOM 686 O O . ASP A 1 92 ? 22.083 14.784 -2.677 1.00 96.25 92 ASP A O 1
ATOM 690 N N . GLU A 1 93 ? 23.922 16.052 -2.845 1.00 95.88 93 GLU A N 1
ATOM 691 C CA . GLU A 1 93 ? 23.426 17.144 -1.986 1.00 95.88 93 GLU A CA 1
ATOM 692 C C . GLU A 1 93 ? 22.088 17.719 -2.482 1.00 95.88 93 GLU A C 1
ATOM 694 O O . GLU A 1 93 ? 21.243 18.101 -1.673 1.00 95.88 93 GLU A O 1
ATOM 699 N N . GLY A 1 94 ? 21.867 17.749 -3.802 1.00 96.50 94 GLY A N 1
ATOM 700 C CA . GLY A 1 94 ? 20.620 18.238 -4.393 1.00 96.50 94 GLY A CA 1
ATOM 701 C C . GLY A 1 94 ? 19.421 17.346 -4.069 1.00 96.50 94 GLY A C 1
ATOM 702 O O . GLY A 1 94 ? 18.348 17.853 -3.725 1.00 96.50 94 GLY A O 1
ATOM 703 N N . THR A 1 95 ? 19.611 16.030 -4.145 1.00 96.88 95 THR A N 1
ATOM 704 C CA . THR A 1 95 ? 18.608 15.027 -3.767 1.00 96.88 95 THR A CA 1
ATOM 705 C C . THR A 1 95 ? 18.346 15.066 -2.265 1.00 96.88 95 THR A C 1
ATOM 707 O O . THR A 1 95 ? 17.188 15.170 -1.857 1.00 96.88 95 THR A O 1
ATOM 710 N N . ASP A 1 96 ? 19.395 15.105 -1.440 1.00 96.75 96 ASP A N 1
ATOM 711 C CA . ASP A 1 96 ? 19.260 15.199 0.018 1.00 96.75 96 ASP A CA 1
ATOM 712 C C . ASP A 1 96 ? 18.522 16.481 0.446 1.00 96.75 96 ASP A C 1
ATOM 714 O O . ASP A 1 96 ? 17.669 16.457 1.337 1.00 96.75 96 ASP A O 1
ATOM 718 N N . ASP A 1 97 ? 18.825 17.617 -0.193 1.00 96.62 97 ASP A N 1
ATOM 719 C CA . ASP A 1 97 ? 18.133 18.888 0.032 1.00 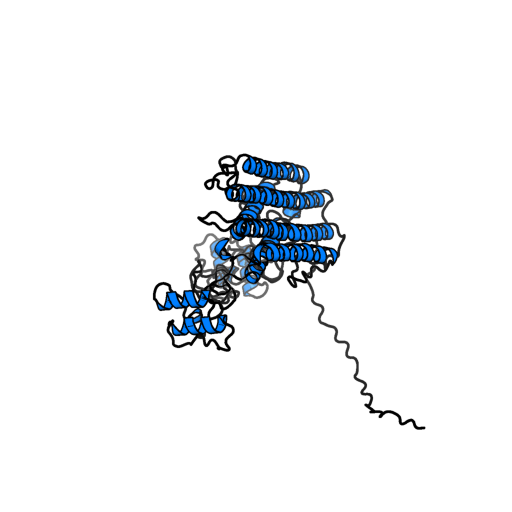96.62 97 ASP A CA 1
ATOM 720 C C . ASP A 1 97 ? 16.651 18.791 -0.332 1.00 96.62 97 ASP A C 1
ATOM 722 O O . ASP A 1 97 ? 15.798 19.302 0.402 1.00 96.62 97 ASP A O 1
ATOM 726 N N . ALA A 1 98 ? 16.325 18.143 -1.453 1.00 97.56 98 ALA A N 1
ATOM 727 C CA . ALA A 1 98 ? 14.949 17.963 -1.895 1.00 97.56 98 ALA A CA 1
ATOM 728 C C . ALA A 1 98 ? 14.144 17.095 -0.914 1.00 97.56 98 ALA A C 1
ATOM 730 O O . ALA A 1 98 ? 13.031 17.495 -0.546 1.00 97.56 98 ALA A O 1
ATOM 731 N N . LEU A 1 99 ? 14.727 15.987 -0.444 1.00 96.94 99 LEU A N 1
ATOM 732 C CA . LEU A 1 99 ? 14.129 15.077 0.537 1.00 96.94 99 LEU A CA 1
ATOM 733 C C . LEU A 1 99 ? 13.912 15.778 1.884 1.00 96.94 99 LEU A C 1
ATOM 735 O O . LEU A 1 99 ? 12.772 15.896 2.333 1.00 96.94 99 LEU A O 1
ATOM 739 N N . ARG A 1 100 ? 14.946 16.414 2.455 1.00 95.88 100 ARG A N 1
ATOM 740 C CA . ARG A 1 100 ? 14.818 17.196 3.704 1.00 95.88 100 ARG A CA 1
ATOM 741 C C . ARG A 1 100 ? 13.763 18.297 3.600 1.00 95.88 100 ARG A C 1
ATOM 743 O O . ARG A 1 100 ? 13.034 18.575 4.555 1.00 95.88 100 ARG A O 1
ATOM 750 N N . LYS A 1 101 ? 13.643 18.939 2.433 1.00 97.44 101 LYS A N 1
ATOM 751 C CA . LYS A 1 101 ? 12.620 19.963 2.186 1.00 97.44 101 LYS A CA 1
ATOM 752 C C . LYS A 1 101 ? 11.212 19.360 2.095 1.00 97.44 101 LYS A C 1
ATOM 754 O O . LYS A 1 101 ? 10.261 20.061 2.441 1.00 97.44 101 LYS A O 1
ATOM 759 N N . ALA A 1 102 ? 11.058 18.134 1.591 1.00 97.75 102 ALA A N 1
ATOM 760 C CA . ALA A 1 102 ? 9.786 17.409 1.588 1.00 97.75 102 ALA A CA 1
ATOM 761 C C . ALA A 1 102 ? 9.367 17.058 3.023 1.00 97.75 102 ALA A C 1
ATOM 763 O O . ALA A 1 102 ? 8.287 17.471 3.451 1.00 97.75 102 ALA A O 1
ATOM 764 N N . THR A 1 103 ? 10.263 16.451 3.804 1.00 97.06 103 THR A N 1
ATOM 765 C CA . THR A 1 103 ? 10.052 16.126 5.227 1.00 97.06 103 THR A CA 1
ATOM 766 C C . THR A 1 103 ? 9.697 17.372 6.033 1.00 97.06 103 THR A C 1
ATOM 768 O O . THR A 1 103 ? 8.693 17.410 6.744 1.00 97.06 103 THR A O 1
ATOM 771 N N . GLY A 1 104 ? 10.455 18.457 5.845 1.00 97.19 104 GLY A N 1
ATOM 772 C CA . GLY A 1 104 ? 10.204 19.732 6.511 1.00 97.19 104 GLY A CA 1
ATOM 773 C C . GLY A 1 104 ? 8.844 20.356 6.177 1.00 97.19 104 GLY A C 1
ATOM 774 O O . GLY A 1 104 ? 8.268 21.024 7.033 1.00 97.19 104 GLY A O 1
ATOM 775 N N . ARG A 1 105 ? 8.297 20.141 4.967 1.00 97.88 105 ARG A N 1
ATOM 776 C CA . ARG A 1 105 ? 6.937 20.599 4.616 1.00 97.88 105 ARG A CA 1
ATOM 777 C C . ARG A 1 105 ? 5.879 19.833 5.400 1.00 97.88 105 ARG A C 1
ATOM 779 O O . ARG A 1 105 ? 5.011 20.468 5.993 1.00 97.88 105 ARG A O 1
ATOM 786 N N . LEU A 1 106 ? 5.977 18.506 5.439 1.00 97.50 106 LEU A N 1
ATOM 787 C CA . LEU A 1 106 ? 5.027 17.663 6.167 1.00 97.50 106 LEU A CA 1
ATOM 788 C C . LEU A 1 106 ? 5.040 17.997 7.670 1.00 97.50 106 LEU A C 1
ATOM 790 O O . LEU A 1 106 ? 3.989 18.296 8.242 1.00 97.50 106 LEU A O 1
ATOM 794 N N . LEU A 1 107 ? 6.235 18.096 8.267 1.00 97.31 107 LEU A N 1
ATOM 795 C CA . LEU A 1 107 ? 6.443 18.507 9.664 1.00 97.31 107 LEU A CA 1
ATOM 796 C C . LEU A 1 107 ? 5.946 19.930 9.971 1.00 97.31 107 LEU A C 1
ATOM 798 O O . LEU A 1 107 ? 5.553 20.222 11.099 1.00 97.31 107 LEU A O 1
ATOM 802 N N . ALA A 1 108 ? 5.972 20.839 8.995 1.00 97.75 108 ALA A N 1
ATOM 803 C CA . ALA A 1 108 ? 5.463 22.198 9.170 1.00 97.75 108 ALA A CA 1
ATOM 804 C C . ALA A 1 108 ? 3.934 22.283 9.044 1.00 97.75 108 ALA A C 1
ATOM 806 O O . ALA A 1 108 ? 3.327 23.214 9.581 1.00 97.75 108 ALA A O 1
ATOM 807 N N . ASP A 1 109 ? 3.307 21.347 8.331 1.00 97.75 109 ASP A N 1
ATOM 808 C CA . ASP A 1 109 ? 1.888 21.411 8.000 1.00 97.75 109 ASP A CA 1
ATOM 809 C C . ASP A 1 109 ? 0.994 20.610 8.946 1.00 97.75 109 ASP A C 1
ATOM 811 O O . ASP A 1 109 ? -0.059 21.137 9.327 1.00 97.75 109 ASP A O 1
ATOM 815 N N . VAL A 1 110 ? 1.382 19.382 9.308 1.00 98.00 110 VAL A N 1
ATOM 816 C CA . VAL A 1 110 ? 0.528 18.440 10.056 1.00 98.00 110 VAL A CA 1
ATOM 817 C C . VAL A 1 110 ? 0.420 18.813 11.543 1.00 98.00 110 VAL A C 1
ATOM 819 O O . VAL A 1 110 ? -0.693 19.143 11.975 1.00 98.00 110 VAL A O 1
ATOM 822 N N . PRO A 1 111 ? 1.516 18.892 12.330 1.00 98.00 111 PRO A N 1
ATOM 823 C CA . PRO A 1 111 ? 1.430 19.147 13.769 1.00 98.00 111 PRO A CA 1
ATOM 824 C C . PRO A 1 111 ? 0.606 20.386 14.159 1.00 98.00 111 PRO A C 1
ATOM 826 O O . PRO A 1 111 ? -0.293 20.256 14.988 1.00 98.00 111 PRO A O 1
ATOM 829 N N . PRO A 1 112 ? 0.793 21.586 13.565 1.00 98.06 112 PRO A N 1
ATOM 830 C CA . PRO A 1 112 ? 0.053 22.767 14.012 1.00 98.06 112 PRO A CA 1
ATOM 831 C C . PRO A 1 112 ? -1.437 22.735 13.652 1.00 98.06 112 PRO A C 1
ATOM 833 O O . PRO A 1 112 ? -2.219 23.477 14.248 1.00 98.06 112 PRO A O 1
ATOM 836 N N . LYS A 1 113 ? -1.844 21.933 12.661 1.00 98.06 113 LYS A N 1
ATOM 837 C CA . LYS A 1 113 ? -3.246 21.838 12.219 1.00 98.06 113 LYS A CA 1
ATOM 838 C C . LYS A 1 113 ? -3.987 20.674 12.879 1.00 98.06 113 LYS A C 1
ATOM 840 O O . LYS A 1 113 ? -5.214 20.719 12.913 1.00 98.06 113 LYS A O 1
ATOM 845 N N . CYS A 1 114 ? -3.252 19.709 13.425 1.00 98.00 114 CYS A N 1
ATOM 846 C CA . CYS A 1 114 ? -3.772 18.568 14.176 1.00 98.00 114 CYS A CA 1
ATOM 847 C C . CYS A 1 114 ? -3.561 18.682 15.696 1.00 98.00 114 CYS A C 1
ATOM 849 O O . CYS A 1 114 ? -4.042 17.843 16.450 1.00 98.00 114 CYS A O 1
ATOM 851 N N . ALA A 1 115 ? -2.876 19.726 16.174 1.00 97.31 115 ALA A N 1
ATOM 852 C CA . ALA A 1 115 ? -2.650 19.947 17.598 1.00 97.31 115 ALA A CA 1
ATOM 853 C C . ALA A 1 115 ? -3.969 20.040 18.386 1.00 97.31 115 ALA A C 1
ATOM 855 O O . ALA A 1 115 ? -4.817 20.891 18.108 1.00 97.31 115 ALA A O 1
ATOM 856 N N . GLY A 1 116 ? -4.099 19.195 19.412 1.00 95.88 116 GLY A N 1
ATOM 857 C CA . GLY A 1 116 ? -5.271 19.147 20.291 1.00 95.88 116 GLY A CA 1
ATOM 858 C C . GLY A 1 116 ? -6.483 18.414 19.709 1.00 95.88 116 GLY A C 1
ATOM 859 O O . GLY A 1 116 ? -7.543 18.457 20.328 1.00 95.88 116 GLY A O 1
ATOM 860 N N . ILE A 1 117 ? -6.340 17.771 18.547 1.00 97.12 117 ILE A N 1
ATOM 861 C CA . ILE A 1 117 ? -7.327 16.825 18.022 1.00 97.12 117 ILE A CA 1
ATOM 862 C C . ILE A 1 117 ? -7.073 15.460 18.657 1.00 97.12 117 ILE A C 1
ATOM 864 O O . ILE A 1 117 ? -5.926 15.028 18.752 1.00 97.12 117 ILE A O 1
ATOM 868 N N . ASP A 1 118 ? -8.142 14.793 19.083 1.00 94.62 118 ASP A N 1
ATOM 869 C CA . ASP A 1 118 ? -8.083 13.380 19.435 1.00 94.62 118 ASP A CA 1
ATOM 870 C C . ASP A 1 118 ? -7.967 12.567 18.142 1.00 94.62 118 ASP A C 1
ATOM 872 O O . ASP A 1 118 ? -8.914 12.474 17.362 1.00 94.62 118 ASP A O 1
ATOM 876 N N . LEU A 1 119 ? -6.771 12.045 17.879 1.00 94.06 119 LEU A N 1
ATOM 877 C CA . LEU A 1 119 ? -6.463 11.361 16.626 1.00 94.06 119 LEU A CA 1
ATOM 878 C C . LEU A 1 119 ? -7.185 10.011 16.495 1.00 94.06 119 LEU A C 1
ATOM 880 O O . LEU A 1 119 ? -7.337 9.532 15.374 1.00 94.06 119 LEU A O 1
ATOM 884 N N . SER A 1 120 ? -7.716 9.453 17.590 1.00 88.31 120 SER A N 1
ATOM 885 C CA . SER A 1 120 ? -8.577 8.263 17.532 1.00 88.31 120 SER A CA 1
ATOM 886 C C . SER A 1 120 ? -9.899 8.538 16.812 1.00 88.31 120 SER A C 1
ATOM 888 O O . SER A 1 120 ? -10.397 7.682 16.087 1.00 88.31 120 SER A O 1
ATOM 890 N N . ILE A 1 121 ? -10.405 9.778 16.879 1.00 88.62 121 ILE A N 1
ATOM 891 C CA . ILE A 1 121 ? -11.571 10.244 16.102 1.00 88.62 121 ILE A CA 1
ATOM 892 C C . ILE A 1 121 ? -11.237 10.370 14.611 1.00 88.62 121 ILE A C 1
ATOM 894 O O . ILE A 1 121 ? -12.134 10.556 13.800 1.00 88.62 121 ILE A O 1
ATOM 898 N N . LEU A 1 122 ? -9.961 10.287 14.231 1.00 90.44 122 LEU A N 1
ATOM 899 C CA . LEU A 1 122 ? -9.510 10.186 12.842 1.00 90.44 122 LEU A CA 1
ATOM 900 C C . LEU A 1 122 ? -9.059 8.759 12.477 1.00 90.44 122 LEU A C 1
ATOM 902 O O . LEU A 1 122 ? -8.655 8.527 11.339 1.00 90.44 122 LEU A O 1
ATOM 906 N N . GLY A 1 123 ? -9.176 7.807 13.415 1.00 86.44 123 GLY A N 1
ATOM 907 C CA . GLY A 1 123 ? -8.856 6.382 13.252 1.00 86.44 123 GLY A CA 1
ATOM 908 C C . GLY A 1 123 ? -7.408 6.021 13.529 1.00 86.44 123 GLY A C 1
ATOM 909 O O . GLY A 1 123 ? -7.003 4.903 13.242 1.00 86.44 123 GLY A O 1
ATOM 910 N N . PHE A 1 124 ? -6.615 6.948 14.065 1.00 88.44 124 PHE A N 1
ATOM 911 C CA . PHE A 1 124 ? -5.236 6.662 14.443 1.00 88.44 124 PHE A CA 1
ATOM 912 C C . PHE A 1 124 ? -5.163 6.038 15.850 1.00 88.44 124 PHE A C 1
ATOM 914 O O . PHE A 1 124 ? -5.969 6.389 16.714 1.00 88.44 124 PHE A O 1
ATOM 921 N N . PRO A 1 125 ? -4.193 5.144 16.121 1.00 83.75 125 PRO A N 1
ATOM 922 C CA . PRO A 1 125 ? -3.018 4.848 15.298 1.00 83.75 125 PRO A CA 1
ATOM 923 C C . PRO A 1 125 ? -3.307 4.052 14.020 1.00 83.75 125 PRO A C 1
ATOM 925 O O . PRO A 1 125 ? -2.507 4.140 13.097 1.00 83.75 125 PRO A O 1
ATOM 928 N N . GLY A 1 126 ? -4.438 3.347 13.917 1.00 81.19 126 GLY A N 1
ATOM 929 C CA . GLY A 1 126 ? -4.780 2.562 12.727 1.00 81.19 126 GLY A CA 1
ATOM 930 C C . GLY A 1 126 ? -3.619 1.654 12.312 1.00 81.19 126 GLY A C 1
ATOM 931 O O . GLY A 1 126 ? -3.055 0.947 13.141 1.00 81.19 126 GLY A O 1
ATOM 932 N N . PHE A 1 127 ? -3.193 1.767 11.053 1.00 77.56 127 PHE A N 1
ATOM 933 C CA . PHE A 1 127 ? -2.089 0.991 10.469 1.00 77.56 127 PHE A CA 1
ATOM 934 C C . PHE A 1 127 ? -0.680 1.531 10.775 1.00 77.56 127 PHE A C 1
ATOM 936 O O . PHE A 1 127 ? 0.304 1.084 10.179 1.00 77.56 127 PHE A O 1
ATOM 943 N N . CYS A 1 128 ? -0.546 2.509 11.673 1.00 82.31 128 CYS A N 1
ATOM 944 C CA . CYS A 1 128 ? 0.759 3.021 12.070 1.00 82.31 128 CYS A CA 1
ATOM 945 C C . CYS A 1 128 ? 1.591 1.942 12.765 1.00 82.31 128 CYS A C 1
ATOM 947 O O . CYS A 1 128 ? 1.183 1.353 13.765 1.00 82.31 128 CYS A O 1
ATOM 949 N N . ARG A 1 129 ? 2.813 1.733 12.275 1.00 77.06 129 ARG A N 1
ATOM 950 C CA . ARG A 1 129 ? 3.814 0.899 12.950 1.00 77.06 129 ARG A CA 1
ATOM 951 C C . ARG A 1 129 ? 4.434 1.672 14.121 1.00 77.06 129 ARG A C 1
ATOM 953 O O . ARG A 1 129 ? 4.447 2.898 14.120 1.00 77.06 129 ARG A O 1
ATOM 960 N N . ASN A 1 130 ? 4.978 0.953 15.105 1.00 78.12 130 ASN A N 1
ATOM 961 C CA . ASN A 1 130 ? 5.690 1.519 16.264 1.00 78.12 130 ASN A CA 1
ATOM 962 C C . ASN A 1 130 ? 4.842 2.417 17.189 1.00 78.12 130 ASN A C 1
ATOM 964 O O . ASN A 1 130 ? 5.335 3.405 17.734 1.00 78.12 130 ASN A O 1
ATOM 968 N N . VAL A 1 131 ? 3.574 2.059 17.409 1.00 79.12 131 VAL A N 1
ATOM 969 C CA . VAL A 1 131 ? 2.700 2.766 18.358 1.00 79.12 131 VAL A CA 1
ATOM 970 C C . VAL A 1 131 ? 3.279 2.685 19.780 1.00 79.12 131 VAL A C 1
ATOM 972 O O . VAL A 1 131 ? 3.601 1.587 20.246 1.00 79.12 131 VAL A O 1
ATOM 975 N N . PRO A 1 132 ? 3.407 3.811 20.506 1.00 80.50 132 PRO A N 1
ATOM 976 C CA . PRO A 1 132 ? 3.844 3.779 21.894 1.00 80.50 132 PRO A CA 1
ATOM 977 C C . PRO A 1 132 ? 2.818 3.049 22.772 1.00 80.50 132 PRO A C 1
ATOM 979 O O . PRO A 1 132 ? 1.635 3.372 22.770 1.00 80.50 132 PRO A O 1
ATOM 982 N N . VAL A 1 133 ? 3.284 2.081 23.563 1.00 83.31 133 VAL A N 1
ATOM 983 C CA . VAL A 1 133 ? 2.433 1.292 24.479 1.00 83.31 133 VAL A CA 1
ATOM 984 C C . VAL A 1 133 ? 2.208 2.021 25.812 1.00 83.31 133 VAL A C 1
ATOM 986 O O . VAL A 1 133 ? 1.257 1.748 26.540 1.00 83.31 133 VAL A O 1
ATOM 989 N N . ASP A 1 134 ? 3.092 2.956 26.161 1.00 89.69 134 ASP A N 1
ATOM 990 C CA . ASP A 1 134 ? 3.163 3.599 27.476 1.00 89.69 134 ASP A CA 1
ATOM 991 C C . ASP A 1 134 ? 2.605 5.032 27.515 1.00 89.69 134 ASP A C 1
ATOM 993 O O . ASP A 1 134 ? 2.505 5.624 28.597 1.00 89.69 134 ASP A O 1
ATOM 997 N N . ARG A 1 135 ? 2.214 5.598 26.367 1.00 90.25 135 ARG A N 1
ATOM 998 C CA . ARG A 1 135 ? 1.598 6.928 26.279 1.00 90.25 135 ARG A CA 1
ATOM 999 C C . ARG A 1 135 ? 0.558 7.014 25.158 1.00 90.25 135 ARG A C 1
ATOM 1001 O O . ARG A 1 135 ? 0.635 6.246 24.207 1.00 90.25 135 ARG A O 1
ATOM 1008 N N . PRO A 1 136 ? -0.393 7.963 25.246 1.00 89.81 136 PRO A N 1
ATOM 1009 C CA . PRO A 1 136 ? -1.344 8.203 24.167 1.00 89.81 136 PRO A CA 1
ATOM 1010 C C . PRO A 1 136 ? -0.639 8.581 22.861 1.00 89.81 136 PRO A C 1
ATOM 1012 O O . PRO A 1 136 ? 0.337 9.333 22.889 1.00 89.81 136 PRO A O 1
ATOM 1015 N N . PHE A 1 137 ? -1.189 8.106 21.743 1.00 91.69 137 PHE A N 1
ATOM 1016 C CA . PHE A 1 137 ? -0.762 8.472 20.397 1.00 91.69 137 PHE A CA 1
ATOM 1017 C C . PHE A 1 137 ? -1.019 9.962 20.146 1.00 91.69 137 PHE A C 1
ATOM 1019 O O . PHE A 1 137 ? -2.152 10.437 20.280 1.00 91.69 137 PHE A O 1
ATOM 1026 N N . ASP A 1 138 ? 0.028 10.710 19.808 1.00 95.25 138 ASP A N 1
ATOM 1027 C CA . ASP A 1 138 ? -0.051 12.156 19.612 1.00 95.25 138 ASP A CA 1
ATOM 1028 C C . ASP A 1 138 ? 0.369 12.601 18.199 1.00 95.25 138 ASP A C 1
ATOM 1030 O O . ASP A 1 138 ? 0.614 11.808 17.292 1.00 95.25 138 ASP A O 1
ATOM 1034 N N . THR A 1 139 ? 0.407 13.916 17.967 1.00 96.56 139 THR A N 1
ATOM 1035 C CA . THR A 1 139 ? 0.740 14.477 16.648 1.00 96.56 139 THR A CA 1
ATOM 1036 C C . THR A 1 139 ? 2.177 14.205 16.196 1.00 96.56 139 THR A C 1
ATOM 1038 O O . THR A 1 139 ? 2.454 14.292 14.997 1.00 96.56 139 THR A O 1
ATOM 1041 N N . PHE A 1 140 ? 3.097 13.948 17.129 1.00 96.06 140 PHE A N 1
ATOM 1042 C CA . PHE A 1 140 ? 4.463 13.558 16.791 1.00 96.06 140 PHE A CA 1
ATOM 1043 C C . PHE A 1 140 ? 4.466 12.126 16.258 1.00 96.06 140 PHE A C 1
ATOM 1045 O O . PHE A 1 140 ? 4.995 11.904 15.172 1.00 96.06 140 PHE A O 1
ATOM 1052 N N . ASP A 1 141 ? 3.777 11.214 16.949 1.00 95.25 141 ASP A N 1
ATOM 1053 C CA . ASP A 1 141 ? 3.632 9.813 16.526 1.00 95.25 141 ASP A CA 1
ATOM 1054 C C . ASP A 1 141 ? 2.927 9.702 15.173 1.00 95.25 141 ASP A C 1
ATOM 1056 O O . ASP A 1 141 ? 3.368 8.968 14.292 1.00 95.25 141 ASP A O 1
ATOM 1060 N N . LEU A 1 142 ? 1.881 10.511 14.964 1.00 95.81 142 LEU A N 1
ATOM 1061 C CA . LEU A 1 142 ? 1.235 10.639 13.661 1.00 95.81 142 LEU A CA 1
ATOM 1062 C C . LEU A 1 142 ? 2.248 11.026 12.588 1.00 95.81 142 LEU A C 1
ATOM 1064 O O . LEU A 1 142 ? 2.296 10.406 11.537 1.00 95.81 142 LEU A O 1
ATOM 1068 N N . THR A 1 143 ? 3.055 12.055 12.830 1.00 96.88 143 THR A N 1
ATOM 1069 C CA . THR A 1 143 ? 3.976 12.544 11.802 1.00 96.88 143 THR A CA 1
ATOM 1070 C C . THR A 1 143 ? 5.054 11.515 11.464 1.00 96.88 143 THR A C 1
ATOM 1072 O O . THR A 1 143 ? 5.357 11.338 10.286 1.00 96.88 143 THR A O 1
ATOM 1075 N N . ASP A 1 144 ? 5.590 10.827 12.471 1.00 95.00 144 ASP A N 1
ATOM 1076 C CA . ASP A 1 144 ? 6.534 9.723 12.281 1.00 95.00 144 ASP A CA 1
ATOM 1077 C C . ASP A 1 144 ? 5.902 8.607 11.438 1.00 95.00 144 ASP A C 1
ATOM 1079 O O . ASP A 1 144 ? 6.417 8.264 10.377 1.00 95.00 144 ASP A O 1
ATOM 1083 N N . CYS A 1 145 ? 4.698 8.165 11.813 1.00 94.06 145 CYS A N 1
ATOM 1084 C CA . CYS A 1 145 ? 3.930 7.183 11.055 1.00 94.06 145 CYS A CA 1
ATOM 1085 C C . CYS A 1 145 ? 3.711 7.587 9.589 1.00 94.06 145 CYS A C 1
ATOM 1087 O O . CYS A 1 145 ? 3.921 6.771 8.687 1.00 94.06 145 CYS A O 1
ATOM 1089 N N . LEU A 1 146 ? 3.312 8.839 9.331 1.00 95.88 146 LEU A N 1
ATOM 1090 C CA . LEU A 1 146 ? 3.090 9.336 7.971 1.00 95.88 146 LEU A CA 1
ATOM 1091 C C . LEU A 1 146 ? 4.386 9.322 7.151 1.00 95.88 146 LEU A C 1
ATOM 1093 O O . LEU A 1 146 ? 4.345 8.966 5.974 1.00 95.88 146 LEU A O 1
ATOM 1097 N N . LEU A 1 147 ? 5.518 9.703 7.752 1.00 95.62 147 LEU A N 1
ATOM 1098 C CA . LEU A 1 147 ? 6.824 9.705 7.089 1.00 95.62 147 LEU A CA 1
ATOM 1099 C C . LEU A 1 147 ? 7.288 8.282 6.783 1.00 95.62 147 LEU A C 1
ATOM 1101 O O . LEU A 1 147 ? 7.536 7.977 5.618 1.00 95.62 147 LEU A O 1
ATOM 1105 N N . THR A 1 148 ? 7.339 7.407 7.790 1.00 91.62 148 THR A N 1
ATOM 1106 C CA . THR A 1 148 ? 7.797 6.021 7.630 1.00 91.62 148 THR A CA 1
ATOM 1107 C C . THR A 1 148 ? 6.949 5.275 6.608 1.00 91.62 148 THR A C 1
ATOM 1109 O O . THR A 1 148 ? 7.491 4.696 5.673 1.00 91.62 148 THR A O 1
ATOM 1112 N N . SER A 1 149 ? 5.621 5.363 6.711 1.00 91.12 149 SER A N 1
ATOM 1113 C CA . SER A 1 149 ? 4.719 4.679 5.776 1.00 91.12 149 SER A CA 1
ATOM 1114 C C . SER A 1 149 ? 4.854 5.199 4.343 1.00 91.12 149 SER A C 1
ATOM 1116 O O . SER A 1 149 ? 4.781 4.430 3.387 1.00 91.12 149 SER A O 1
ATOM 1118 N N . SER A 1 150 ? 5.059 6.511 4.180 1.00 95.50 150 SER A N 1
ATOM 1119 C CA . SER A 1 150 ? 5.270 7.109 2.858 1.00 95.50 150 SER A CA 1
ATOM 1120 C C . SER A 1 150 ? 6.604 6.683 2.246 1.00 95.50 150 SER A C 1
ATOM 1122 O O . SER A 1 150 ? 6.650 6.394 1.054 1.00 95.50 150 SER A O 1
ATOM 1124 N N . GLU A 1 151 ? 7.682 6.646 3.035 1.00 93.31 151 GLU A N 1
ATOM 1125 C CA . GLU A 1 151 ? 8.994 6.184 2.567 1.00 93.31 151 GLU A CA 1
ATOM 1126 C C . GLU A 1 151 ? 8.976 4.700 2.200 1.00 93.31 151 GLU A C 1
ATOM 1128 O O . GLU A 1 151 ? 9.514 4.347 1.157 1.00 93.31 151 GLU A O 1
ATOM 1133 N N . GLU A 1 152 ? 8.321 3.846 2.992 1.00 88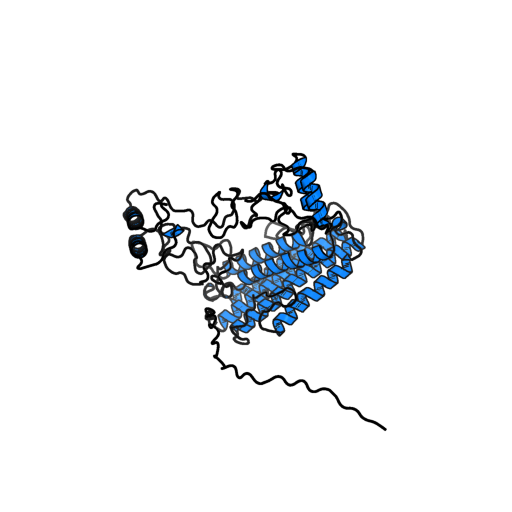.69 152 GLU A N 1
ATOM 1134 C CA . GLU A 1 152 ? 8.187 2.415 2.690 1.00 88.69 152 GLU A CA 1
ATOM 1135 C C . GLU A 1 152 ? 7.496 2.183 1.338 1.00 88.69 152 GLU A C 1
ATOM 1137 O O . GLU A 1 152 ? 8.022 1.461 0.491 1.00 88.69 152 GLU A O 1
ATOM 1142 N N . VAL A 1 153 ? 6.355 2.842 1.100 1.00 91.56 153 VAL A N 1
ATOM 1143 C CA . VAL A 1 153 ? 5.621 2.720 -0.171 1.00 91.56 153 VAL A CA 1
ATOM 1144 C C . VAL A 1 153 ? 6.435 3.281 -1.338 1.00 91.56 153 VAL A C 1
ATOM 1146 O O . VAL A 1 153 ? 6.499 2.670 -2.403 1.00 91.56 153 VAL A O 1
ATOM 1149 N N . VAL A 1 154 ? 7.097 4.429 -1.165 1.00 95.81 154 VAL A N 1
ATOM 1150 C CA . VAL A 1 154 ? 7.935 5.000 -2.230 1.00 95.81 154 VAL A CA 1
ATOM 1151 C C . VAL A 1 154 ? 9.138 4.108 -2.533 1.00 95.81 154 VAL A C 1
ATOM 1153 O O . VAL A 1 154 ? 9.460 3.922 -3.705 1.00 95.81 154 VAL A O 1
ATOM 1156 N N . ALA A 1 155 ? 9.796 3.553 -1.516 1.00 91.31 155 ALA A N 1
ATOM 1157 C CA . ALA A 1 155 ? 10.930 2.652 -1.692 1.00 91.31 155 ALA A CA 1
ATOM 1158 C C . ALA A 1 155 ? 10.522 1.410 -2.494 1.00 91.31 155 ALA A C 1
ATOM 1160 O O . ALA A 1 155 ? 11.146 1.127 -3.518 1.00 91.31 155 ALA A O 1
ATOM 1161 N N . LEU A 1 156 ? 9.420 0.764 -2.096 1.00 89.19 156 LEU A N 1
ATOM 1162 C CA . LEU A 1 156 ? 8.860 -0.397 -2.785 1.00 89.19 156 LEU A CA 1
ATOM 1163 C C . LEU A 1 156 ? 8.549 -0.089 -4.255 1.00 89.19 156 LEU A C 1
ATOM 1165 O O . LEU A 1 156 ? 8.992 -0.794 -5.159 1.00 89.19 156 LEU A O 1
ATOM 1169 N N . LEU A 1 157 ? 7.846 1.011 -4.527 1.00 93.88 157 LEU A N 1
ATOM 1170 C CA . LEU A 1 157 ? 7.486 1.370 -5.899 1.00 93.88 157 LEU A CA 1
ATOM 1171 C C . LEU A 1 157 ? 8.705 1.760 -6.743 1.00 93.88 157 LEU A C 1
ATOM 1173 O O . LEU A 1 157 ? 8.747 1.466 -7.936 1.00 93.88 157 LEU A O 1
ATOM 1177 N N . ILE A 1 158 ? 9.736 2.361 -6.149 1.00 94.75 158 ILE A N 1
ATOM 1178 C CA . ILE A 1 158 ? 11.003 2.618 -6.843 1.00 94.75 158 ILE A CA 1
ATOM 1179 C C . ILE A 1 158 ? 11.763 1.314 -7.124 1.00 94.75 158 ILE A C 1
ATOM 1181 O O . ILE A 1 158 ? 12.450 1.232 -8.145 1.00 94.75 158 ILE A O 1
ATOM 1185 N N . ASP A 1 159 ? 11.648 0.279 -6.289 1.00 89.88 159 ASP A N 1
ATOM 1186 C CA . ASP A 1 159 ? 12.190 -1.048 -6.608 1.00 89.88 159 ASP A CA 1
ATOM 1187 C C . ASP A 1 159 ? 11.573 -1.615 -7.891 1.00 89.88 159 ASP A C 1
ATOM 1189 O O . ASP A 1 159 ? 12.324 -2.032 -8.774 1.00 89.88 159 ASP A O 1
ATOM 1193 N N . PHE A 1 160 ? 10.252 -1.511 -8.069 1.00 90.38 160 PHE A N 1
ATOM 1194 C CA . PHE A 1 160 ? 9.580 -1.894 -9.318 1.00 90.38 160 PHE A CA 1
ATOM 1195 C C . PHE A 1 160 ? 10.015 -1.039 -10.520 1.00 90.38 160 PHE A C 1
ATOM 1197 O O . PHE A 1 160 ? 10.262 -1.560 -11.609 1.00 90.38 160 PHE A O 1
ATOM 1204 N N . GLU A 1 161 ? 10.109 0.278 -10.335 1.00 93.94 161 GLU A N 1
ATOM 1205 C CA . GLU A 1 161 ? 10.351 1.245 -11.412 1.00 93.94 161 GLU A CA 1
ATOM 1206 C C . GLU A 1 161 ? 11.801 1.325 -11.896 1.00 93.94 161 GLU A C 1
ATOM 1208 O O . GLU A 1 161 ? 12.060 1.708 -13.042 1.00 93.94 161 GLU A O 1
ATOM 1213 N N . GLN A 1 162 ? 12.752 1.067 -11.000 1.00 92.94 162 GLN A N 1
ATOM 1214 C CA . GLN A 1 162 ? 14.173 1.334 -11.200 1.00 92.94 162 GLN A CA 1
ATOM 1215 C C . GLN A 1 162 ? 15.004 0.074 -10.940 1.00 92.94 162 GLN A C 1
ATOM 1217 O O . GLN A 1 162 ? 15.827 0.075 -10.019 1.00 92.94 162 GLN A O 1
ATOM 1222 N N . PRO A 1 163 ? 14.855 -0.980 -11.762 1.00 89.25 163 PRO A N 1
ATOM 1223 C CA . PRO A 1 163 ? 15.654 -2.187 -11.613 1.00 89.25 163 PRO A CA 1
ATOM 1224 C C . PRO A 1 163 ? 17.150 -1.869 -11.574 1.00 89.25 163 PRO A C 1
ATOM 1226 O O . PRO A 1 163 ? 17.658 -1.001 -12.302 1.00 89.25 163 PRO A O 1
ATOM 1229 N N . SER A 1 164 ? 17.857 -2.560 -10.687 1.00 83.25 164 SER A N 1
ATOM 1230 C CA . SER A 1 164 ? 19.310 -2.467 -10.592 1.00 83.25 164 SER A CA 1
ATOM 1231 C C . SER A 1 164 ? 19.931 -3.096 -11.835 1.00 83.25 164 SER A C 1
ATOM 1233 O O . SER A 1 164 ? 19.638 -4.242 -12.166 1.00 83.25 164 SER A O 1
ATOM 1235 N N . VAL A 1 165 ? 20.793 -2.352 -12.528 1.00 80.00 165 VAL A N 1
ATOM 1236 C CA . VAL A 1 165 ? 21.554 -2.874 -13.668 1.00 80.00 165 VAL A CA 1
ATOM 1237 C C . VAL A 1 165 ? 23.026 -2.492 -13.558 1.00 80.00 165 VAL A C 1
ATOM 1239 O O . VAL A 1 165 ? 23.364 -1.419 -13.059 1.00 80.00 165 VAL A O 1
ATOM 1242 N N . ASP A 1 166 ? 23.896 -3.336 -14.109 1.00 79.69 166 ASP A N 1
ATOM 1243 C CA . ASP A 1 166 ? 25.352 -3.139 -14.081 1.00 79.69 166 ASP A CA 1
ATOM 1244 C C . ASP A 1 166 ? 25.907 -2.416 -15.324 1.00 79.69 166 ASP A C 1
ATOM 1246 O O . ASP A 1 166 ? 27.123 -2.331 -15.521 1.00 79.69 166 ASP A O 1
ATOM 1250 N N . PHE A 1 167 ? 25.045 -1.910 -16.210 1.00 80.06 167 PHE A N 1
ATOM 1251 C CA . PHE A 1 167 ? 25.458 -1.358 -17.501 1.00 80.06 167 PHE A CA 1
ATOM 1252 C C . PHE A 1 167 ? 24.881 0.030 -17.792 1.00 80.06 167 PHE A C 1
ATOM 1254 O O . PHE A 1 167 ? 23.875 0.468 -17.239 1.00 80.06 167 PHE A O 1
ATOM 1261 N N . VAL A 1 168 ? 25.564 0.748 -18.688 1.00 81.94 168 VAL A N 1
ATOM 1262 C CA . VAL A 1 168 ? 25.174 2.092 -19.122 1.00 81.94 168 VAL A CA 1
ATOM 1263 C C . VAL A 1 168 ? 24.233 1.988 -20.313 1.00 81.94 168 VAL A C 1
ATOM 1265 O O . VAL A 1 168 ? 24.614 1.488 -21.370 1.00 81.94 168 VAL A O 1
ATOM 1268 N N . PHE A 1 169 ? 23.037 2.537 -20.161 1.00 86.56 169 PHE A N 1
ATOM 1269 C CA . PHE A 1 169 ? 22.012 2.516 -21.196 1.00 86.56 169 PHE A CA 1
ATOM 1270 C C . PHE A 1 169 ? 22.323 3.436 -22.369 1.00 86.56 169 PHE A C 1
ATOM 1272 O O . PHE A 1 169 ? 22.787 4.580 -22.210 1.00 86.56 169 PHE A O 1
ATOM 1279 N N . VAL A 1 170 ? 21.942 2.992 -23.565 1.00 90.81 170 VAL A N 1
ATOM 1280 C CA . VAL A 1 170 ? 21.855 3.900 -24.706 1.00 90.81 170 VAL A CA 1
ATOM 1281 C C . VAL A 1 170 ? 20.674 4.859 -24.538 1.00 90.81 170 VAL A C 1
ATOM 1283 O O . VAL A 1 170 ? 19.782 4.701 -23.705 1.00 90.81 170 VAL A O 1
ATOM 1286 N N . ARG A 1 171 ? 20.664 5.931 -25.336 1.00 91.31 171 ARG A N 1
ATOM 1287 C CA . ARG A 1 171 ? 19.649 6.989 -25.215 1.00 91.31 171 ARG A CA 1
ATOM 1288 C C . ARG A 1 171 ? 18.195 6.471 -25.274 1.00 91.31 171 ARG A C 1
ATOM 1290 O O . ARG A 1 171 ? 17.412 6.977 -24.477 1.00 91.31 171 ARG A O 1
ATOM 1297 N N . PRO A 1 172 ? 17.808 5.547 -26.176 1.00 93.56 172 PRO A N 1
ATOM 1298 C CA . PRO A 1 172 ? 16.433 5.041 -26.232 1.00 93.56 172 PRO A CA 1
ATOM 1299 C C . PRO A 1 172 ? 16.006 4.272 -24.972 1.00 93.56 172 PRO A C 1
ATOM 1301 O O . PRO A 1 172 ? 14.943 4.553 -24.431 1.00 93.56 172 PRO A O 1
ATOM 1304 N N . GLU A 1 173 ? 16.863 3.388 -24.462 1.00 94.50 173 GLU A N 1
ATOM 1305 C CA . GLU A 1 173 ? 16.649 2.637 -23.216 1.00 94.50 173 GLU A CA 1
ATOM 1306 C C . GLU A 1 173 ? 16.482 3.574 -22.017 1.00 94.50 173 GLU A C 1
ATOM 1308 O O . GLU A 1 173 ? 15.515 3.462 -21.270 1.00 94.50 173 GLU A O 1
ATOM 1313 N N . ARG A 1 174 ? 17.356 4.583 -21.888 1.00 93.19 174 ARG A N 1
ATOM 1314 C CA . ARG A 1 174 ? 17.239 5.594 -20.826 1.00 93.19 174 ARG A CA 1
ATOM 1315 C C . ARG A 1 174 ? 15.914 6.357 -20.893 1.00 93.19 174 ARG A C 1
ATOM 1317 O O . ARG A 1 174 ? 15.343 6.664 -19.854 1.00 93.19 174 ARG A O 1
ATOM 1324 N N . VAL A 1 175 ? 15.435 6.689 -22.096 1.00 93.94 175 VAL A N 1
ATOM 1325 C CA . VAL A 1 175 ? 14.137 7.363 -22.267 1.00 93.94 175 VAL A CA 1
ATOM 1326 C C . VAL A 1 175 ? 12.996 6.443 -21.847 1.00 93.94 175 VAL A C 1
ATOM 1328 O O . VAL A 1 175 ? 12.124 6.900 -21.118 1.00 93.94 175 VAL A O 1
ATOM 1331 N N . CYS A 1 176 ? 13.020 5.172 -22.259 1.00 95.75 176 CYS A N 1
ATOM 1332 C CA . CYS A 1 176 ? 12.026 4.188 -21.834 1.00 95.75 176 CYS A CA 1
ATOM 1333 C C . CYS A 1 176 ? 12.019 4.034 -20.308 1.00 95.75 176 CYS A C 1
ATOM 1335 O O . CYS A 1 176 ? 10.976 4.241 -19.699 1.00 95.75 176 CYS A O 1
ATOM 1337 N N . ARG A 1 177 ? 13.173 3.781 -19.680 1.00 94.31 177 ARG A N 1
ATOM 1338 C CA . ARG A 1 177 ? 13.284 3.605 -18.223 1.00 94.31 177 ARG A CA 1
ATOM 1339 C C . ARG A 1 177 ? 12.790 4.826 -17.440 1.00 94.31 177 ARG A C 1
ATOM 1341 O O . ARG A 1 177 ? 12.005 4.679 -16.509 1.00 94.31 177 ARG A O 1
ATOM 1348 N N . ASN A 1 178 ? 13.197 6.032 -17.842 1.00 94.19 178 ASN A N 1
ATOM 1349 C CA . ASN A 1 178 ? 12.718 7.261 -17.207 1.00 94.19 178 ASN A CA 1
ATOM 1350 C C . ASN A 1 178 ? 11.195 7.419 -17.367 1.00 94.19 178 ASN A C 1
ATOM 1352 O O . ASN A 1 178 ? 10.486 7.711 -16.406 1.00 94.19 178 ASN A O 1
ATOM 1356 N N . ASP A 1 179 ? 10.659 7.172 -18.568 1.00 95.31 179 ASP A N 1
ATOM 1357 C CA . ASP A 1 179 ? 9.215 7.249 -18.774 1.00 95.31 179 ASP A CA 1
ATOM 1358 C C . ASP A 1 179 ? 8.450 6.156 -18.024 1.00 95.31 179 ASP A C 1
ATOM 1360 O O . ASP A 1 179 ? 7.351 6.455 -17.573 1.00 95.31 179 ASP A O 1
ATOM 1364 N N . VAL A 1 180 ? 8.990 4.950 -17.828 1.00 95.69 180 VAL A N 1
ATOM 1365 C CA . VAL A 1 180 ? 8.369 3.952 -16.940 1.00 95.69 180 VAL A CA 1
ATOM 1366 C C . VAL A 1 180 ? 8.222 4.550 -15.549 1.00 95.69 180 VAL A C 1
ATOM 1368 O O . VAL A 1 180 ? 7.094 4.798 -15.129 1.00 95.69 180 VAL A O 1
ATOM 1371 N N . SER A 1 181 ? 9.335 4.923 -14.920 1.00 95.06 181 SER A N 1
ATOM 1372 C CA . SER A 1 181 ? 9.353 5.422 -13.544 1.00 95.06 181 SER A CA 1
ATOM 1373 C C . SER A 1 181 ? 8.512 6.687 -13.340 1.00 95.06 181 SER A C 1
ATOM 1375 O O . SER A 1 181 ? 7.645 6.752 -12.470 1.00 95.06 181 SER A O 1
ATOM 1377 N N . VAL A 1 182 ? 8.670 7.712 -14.182 1.00 95.56 182 VAL A N 1
ATOM 1378 C CA . VAL A 1 182 ? 7.910 8.966 -14.031 1.00 95.56 182 VAL A CA 1
ATOM 1379 C C . VAL A 1 182 ? 6.417 8.769 -14.296 1.00 95.56 182 VAL A C 1
ATOM 1381 O O . VAL A 1 182 ? 5.589 9.535 -13.793 1.00 95.56 182 VAL A O 1
ATOM 1384 N N . LYS A 1 183 ? 6.024 7.829 -15.162 1.00 96.81 183 LYS A N 1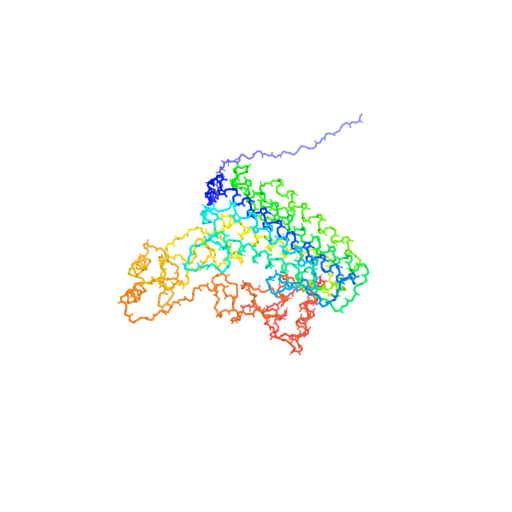
ATOM 1385 C CA . LYS A 1 183 ? 4.607 7.643 -15.508 1.00 96.81 183 LYS A CA 1
ATOM 1386 C C . LYS A 1 183 ? 3.905 6.726 -14.514 1.00 96.81 183 LYS A C 1
ATOM 1388 O O . LYS A 1 183 ? 2.760 7.044 -14.203 1.00 96.81 183 LYS A O 1
ATOM 1393 N N . SER A 1 184 ? 4.558 5.688 -14.002 1.00 95.69 184 SER A N 1
ATOM 1394 C CA . SER A 1 184 ? 4.020 4.809 -12.955 1.00 95.69 184 SER A CA 1
ATOM 1395 C C . SER A 1 184 ? 3.874 5.541 -11.615 1.00 95.69 184 SER A C 1
ATOM 1397 O O . SER A 1 184 ? 2.790 5.531 -11.037 1.00 95.69 184 SER A O 1
ATOM 1399 N N . SER A 1 185 ? 4.852 6.347 -11.187 1.00 96.06 185 SER A N 1
ATOM 1400 C CA . SER A 1 185 ? 4.698 7.151 -9.961 1.00 96.06 185 SER A CA 1
ATOM 1401 C C . SER A 1 185 ? 3.572 8.188 -10.080 1.00 96.06 185 SER A C 1
ATOM 1403 O O . SER A 1 185 ? 2.859 8.503 -9.123 1.00 96.06 185 SER A O 1
ATOM 1405 N N . ARG A 1 186 ? 3.341 8.709 -11.292 1.00 95.94 186 ARG A N 1
ATOM 1406 C CA . ARG A 1 186 ? 2.193 9.581 -11.605 1.00 95.94 186 ARG A CA 1
ATOM 1407 C C . ARG A 1 186 ? 0.869 8.838 -11.734 1.00 95.94 186 ARG A C 1
ATOM 1409 O O . ARG A 1 186 ? -0.166 9.496 -11.647 1.00 95.94 186 ARG A O 1
ATOM 1416 N N . LEU A 1 187 ? 0.900 7.538 -12.004 1.00 95.12 187 LEU A N 1
ATOM 1417 C CA . LEU A 1 187 ? -0.270 6.672 -11.958 1.00 95.12 187 LEU A CA 1
ATOM 1418 C C . LEU A 1 187 ? -0.700 6.536 -10.495 1.00 95.12 187 LEU A C 1
ATOM 1420 O O . LEU A 1 187 ? -1.789 6.998 -10.164 1.00 95.12 187 LEU A O 1
ATOM 1424 N N . PHE A 1 188 ? 0.213 6.084 -9.627 1.00 95.94 188 PHE A N 1
ATOM 1425 C CA . PHE A 1 188 ? 0.009 5.994 -8.176 1.00 95.94 188 PHE A CA 1
ATOM 1426 C C . PHE A 1 188 ? -0.497 7.315 -7.589 1.00 95.94 188 PHE A C 1
ATOM 1428 O O . PHE A 1 188 ? -1.585 7.389 -7.026 1.00 95.94 188 PHE A O 1
ATOM 1435 N N . THR A 1 189 ? 0.260 8.404 -7.767 1.00 96.69 189 THR A N 1
ATOM 1436 C CA . THR A 1 189 ? -0.078 9.687 -7.125 1.00 96.69 189 THR A CA 1
ATOM 1437 C C . THR A 1 189 ? -1.340 10.329 -7.698 1.00 96.69 189 THR A C 1
ATOM 1439 O O . THR A 1 189 ? -1.994 11.102 -6.998 1.00 96.69 189 THR A O 1
ATOM 1442 N N . GLY A 1 190 ? -1.678 10.042 -8.959 1.00 96.31 190 GLY A N 1
ATOM 1443 C CA . GLY A 1 190 ? -2.891 10.536 -9.605 1.00 96.31 190 GLY A CA 1
ATOM 1444 C C . GLY A 1 190 ? -4.143 9.816 -9.116 1.00 96.31 190 GLY A C 1
ATOM 1445 O O . GLY A 1 190 ? -5.129 10.476 -8.789 1.00 96.31 190 GLY A O 1
ATOM 1446 N N . GLU A 1 191 ? -4.091 8.487 -9.029 1.00 95.44 191 GLU A N 1
ATOM 1447 C CA . GLU A 1 191 ? -5.186 7.691 -8.474 1.00 95.44 191 GLU A CA 1
ATOM 1448 C C . GLU A 1 191 ? -5.385 7.982 -6.985 1.00 95.44 191 GLU A C 1
ATOM 1450 O O . GLU A 1 191 ? -6.501 8.300 -6.565 1.00 95.44 191 GLU A O 1
ATOM 1455 N N . PHE A 1 192 ? -4.296 7.975 -6.213 1.00 95.75 192 PHE A N 1
ATOM 1456 C CA . PHE A 1 192 ? -4.319 8.294 -4.791 1.00 95.75 192 PHE A CA 1
ATOM 1457 C C . PHE A 1 192 ? -5.006 9.639 -4.533 1.00 95.75 192 PHE A C 1
ATOM 1459 O O . PHE A 1 192 ? -5.934 9.731 -3.735 1.00 95.75 192 PHE A O 1
ATOM 1466 N N . GLU A 1 193 ? -4.620 10.692 -5.260 1.00 96.50 193 GLU A N 1
ATOM 1467 C CA . GLU A 1 193 ? -5.234 12.015 -5.126 1.00 96.50 193 GLU A CA 1
ATOM 1468 C C . GLU A 1 193 ? -6.726 12.016 -5.505 1.00 96.50 193 GLU A C 1
ATOM 1470 O O . GLU A 1 193 ? -7.520 12.707 -4.860 1.00 96.50 193 GLU A O 1
ATOM 1475 N N . ALA A 1 194 ? -7.134 11.256 -6.524 1.00 96.56 194 ALA A N 1
ATOM 1476 C CA . ALA A 1 194 ? -8.538 11.144 -6.913 1.00 96.56 194 ALA A CA 1
ATOM 1477 C C . ALA A 1 194 ? -9.378 10.506 -5.794 1.00 96.56 194 ALA A C 1
ATOM 1479 O O . ALA A 1 194 ? -10.379 11.097 -5.368 1.00 96.56 194 ALA A O 1
ATOM 1480 N N . ARG A 1 195 ? -8.930 9.364 -5.258 1.00 95.25 195 ARG A N 1
ATOM 1481 C CA . ARG A 1 195 ? -9.614 8.642 -4.173 1.00 95.25 195 ARG A CA 1
ATOM 1482 C C . ARG A 1 195 ? -9.614 9.434 -2.866 1.00 95.25 195 ARG A C 1
ATOM 1484 O O . ARG A 1 195 ? -10.660 9.597 -2.244 1.00 95.25 195 ARG A O 1
ATOM 1491 N N . GLN A 1 196 ? -8.499 10.070 -2.512 1.00 95.50 196 GLN A N 1
ATOM 1492 C CA . GLN A 1 196 ? -8.411 10.986 -1.366 1.00 95.50 196 GLN A CA 1
ATOM 1493 C C . GLN A 1 196 ? -9.410 12.145 -1.466 1.00 95.50 196 GLN A C 1
ATOM 1495 O O . GLN A 1 196 ? -10.099 12.490 -0.502 1.00 95.50 196 GLN A O 1
ATOM 1500 N N . ASN A 1 197 ? -9.531 12.756 -2.646 1.00 95.94 197 ASN A N 1
ATOM 1501 C CA . ASN A 1 197 ? -10.499 13.825 -2.876 1.00 95.94 197 ASN A CA 1
ATOM 1502 C C . ASN A 1 197 ? -11.949 13.326 -2.843 1.00 95.94 197 ASN A C 1
ATOM 1504 O O . ASN A 1 197 ? -12.845 14.095 -2.480 1.00 95.94 197 ASN A O 1
ATOM 1508 N N . CYS A 1 198 ? -12.199 12.076 -3.231 1.00 96.31 198 CYS A N 1
ATOM 1509 C CA . CYS A 1 198 ? -13.485 11.414 -3.040 1.00 96.31 198 CYS A CA 1
ATOM 1510 C C . CYS A 1 198 ? -13.800 11.280 -1.541 1.00 96.31 198 CYS A C 1
ATOM 1512 O O . CYS A 1 198 ? -14.782 11.871 -1.087 1.00 96.31 198 CYS A O 1
ATOM 1514 N N . LEU A 1 199 ? -12.907 10.677 -0.747 1.00 93.56 199 LEU A N 1
ATOM 1515 C CA . LEU A 1 199 ? -13.086 10.500 0.704 1.00 93.56 199 LEU A CA 1
ATOM 1516 C C . LEU A 1 199 ? -13.297 11.836 1.429 1.00 93.56 199 LEU A C 1
ATOM 1518 O O . LEU A 1 199 ? -14.234 12.004 2.203 1.00 93.56 199 LEU A O 1
ATOM 1522 N N . ILE A 1 200 ? -12.497 12.861 1.118 1.00 93.62 200 ILE A N 1
ATOM 1523 C CA . ILE A 1 200 ? -12.665 14.200 1.707 1.00 93.62 200 ILE A CA 1
ATOM 1524 C C . ILE A 1 200 ? -14.028 14.811 1.346 1.00 93.62 200 ILE A C 1
ATOM 1526 O O . ILE A 1 200 ? -14.598 15.565 2.142 1.00 93.62 200 ILE A O 1
ATOM 1530 N N . ARG A 1 201 ? -14.546 14.566 0.135 1.00 95.12 201 ARG A N 1
ATOM 1531 C CA . ARG A 1 201 ? -15.889 15.021 -0.254 1.00 95.12 201 ARG A CA 1
ATOM 1532 C C . ARG A 1 201 ? -16.969 14.251 0.500 1.00 95.12 201 ARG A C 1
ATOM 1534 O O . ARG A 1 201 ? -17.935 14.897 0.904 1.00 95.12 201 ARG A O 1
ATOM 1541 N N . GLN A 1 202 ? -16.787 12.955 0.728 1.00 92.25 202 GLN A N 1
ATOM 1542 C CA . GLN A 1 202 ? -17.692 12.116 1.516 1.00 92.25 202 GLN A CA 1
ATOM 1543 C C . GLN A 1 202 ? -17.740 12.576 2.980 1.00 92.25 202 GLN A C 1
ATOM 1545 O O . GLN A 1 202 ? -18.811 12.914 3.471 1.00 92.25 202 GLN A O 1
ATOM 1550 N N . LEU A 1 203 ? -16.584 12.788 3.620 1.00 90.31 203 LEU A N 1
ATOM 1551 C CA . LEU A 1 203 ? -16.472 13.355 4.977 1.00 90.31 203 LEU A CA 1
ATOM 1552 C C . LEU A 1 203 ? -17.069 14.770 5.095 1.00 90.31 203 LEU A C 1
ATOM 1554 O O . LEU A 1 203 ? -17.512 15.198 6.157 1.00 90.31 203 LEU A O 1
ATOM 1558 N N . LYS A 1 204 ? -17.091 15.527 3.990 1.00 93.19 204 LYS A N 1
ATOM 1559 C CA . LYS A 1 204 ? -17.759 16.840 3.887 1.00 93.19 204 LYS A CA 1
ATOM 1560 C C . LYS A 1 204 ? -19.252 16.739 3.568 1.00 93.19 204 LYS A C 1
ATOM 1562 O O . LYS A 1 204 ? -19.865 17.788 3.354 1.00 93.19 204 LYS A O 1
ATOM 1567 N N . GLN A 1 205 ? -19.802 15.529 3.466 1.00 92.38 205 GLN A N 1
ATOM 1568 C CA . GLN A 1 205 ? -21.176 15.238 3.048 1.00 92.38 205 GLN A CA 1
ATOM 1569 C C . GLN A 1 205 ? -21.535 15.901 1.705 1.00 92.38 205 GLN A C 1
ATOM 1571 O O . GLN A 1 205 ? -22.637 16.409 1.497 1.00 92.38 205 GLN A O 1
ATOM 1576 N N . LYS A 1 206 ? -20.561 15.971 0.786 1.00 95.81 206 LYS A N 1
ATOM 1577 C CA . LYS A 1 206 ? -20.737 16.536 -0.565 1.00 95.81 206 LYS A CA 1
ATOM 1578 C C . LYS A 1 206 ? -21.120 15.493 -1.612 1.00 95.81 206 LYS A C 1
ATOM 1580 O O . LYS A 1 206 ? -21.538 15.884 -2.699 1.00 95.81 206 LYS A O 1
ATOM 1585 N N . ILE A 1 207 ? -20.933 14.216 -1.305 1.00 95.62 207 ILE A N 1
ATOM 1586 C CA . ILE A 1 207 ? -21.312 13.053 -2.117 1.00 95.62 207 ILE A CA 1
ATOM 1587 C C . ILE A 1 207 ? -22.000 12.026 -1.203 1.00 95.62 207 ILE A C 1
ATOM 1589 O O . ILE A 1 207 ? -21.923 12.182 0.017 1.00 95.62 207 ILE A O 1
ATOM 1593 N N . SER A 1 208 ? -22.720 11.053 -1.780 1.00 92.62 208 SER A N 1
ATOM 1594 C CA . SER A 1 208 ? -23.474 10.053 -1.000 1.00 92.62 208 SER A CA 1
ATOM 1595 C C . SER A 1 208 ? -22.545 9.200 -0.140 1.00 92.62 208 SER A C 1
ATOM 1597 O O . SER A 1 208 ? -21.405 8.956 -0.527 1.00 92.62 208 SER A O 1
ATOM 1599 N N . GLU A 1 209 ? -23.052 8.705 0.986 1.00 86.25 209 GLU A N 1
ATOM 1600 C CA . GLU A 1 209 ? -22.371 7.676 1.782 1.00 86.25 209 GLU A CA 1
ATOM 1601 C C . GLU A 1 209 ? -22.282 6.346 1.021 1.00 86.25 209 GLU A C 1
ATOM 1603 O O . GLU A 1 209 ? -21.311 5.626 1.203 1.00 86.25 209 GLU A O 1
ATOM 1608 N N . ASP A 1 210 ? -23.211 6.082 0.092 1.00 86.81 210 ASP A N 1
ATOM 1609 C CA . ASP A 1 210 ? -23.176 4.900 -0.788 1.00 86.81 210 ASP A CA 1
ATOM 1610 C C . ASP A 1 210 ? -22.033 4.933 -1.820 1.00 86.81 210 ASP A C 1
ATOM 1612 O O . ASP A 1 210 ? -21.807 3.945 -2.513 1.00 86.81 210 ASP A O 1
ATOM 1616 N N . VAL A 1 211 ? -21.358 6.080 -1.990 1.00 90.31 211 VAL A N 1
ATOM 1617 C CA . VAL A 1 211 ? -20.171 6.169 -2.850 1.00 90.31 211 VAL A CA 1
ATOM 1618 C C . VAL A 1 211 ? -19.026 5.478 -2.129 1.00 90.31 211 VAL A C 1
ATOM 1620 O O . VAL A 1 211 ? -18.570 5.942 -1.085 1.00 90.31 211 VAL A O 1
ATOM 1623 N N . ASP A 1 212 ? -18.519 4.407 -2.717 1.00 88.38 212 ASP A N 1
ATOM 1624 C CA . ASP A 1 212 ? -17.347 3.725 -2.208 1.00 88.38 212 ASP A CA 1
ATOM 1625 C C . ASP A 1 212 ? -16.099 4.235 -2.930 1.00 88.38 212 ASP A C 1
ATOM 1627 O O . ASP A 1 212 ? -15.696 3.753 -3.984 1.00 88.38 212 ASP A O 1
ATOM 1631 N N . CYS A 1 213 ? -15.453 5.237 -2.339 1.00 91.62 213 CYS A N 1
ATOM 1632 C CA . CYS A 1 213 ? -14.228 5.821 -2.881 1.00 91.62 213 CYS A CA 1
ATOM 1633 C C . CYS A 1 213 ? -13.042 4.834 -2.955 1.00 91.62 213 CYS A C 1
ATOM 1635 O O . CYS A 1 213 ? -12.010 5.171 -3.549 1.00 91.62 213 CYS A O 1
ATOM 1637 N N . ARG A 1 214 ? -13.165 3.651 -2.341 1.00 87.00 214 ARG A N 1
ATOM 1638 C CA . ARG A 1 214 ? -12.164 2.576 -2.329 1.00 87.00 214 ARG A CA 1
ATOM 1639 C C . ARG A 1 214 ? -12.518 1.429 -3.265 1.00 87.00 214 ARG A C 1
ATOM 1641 O O . ARG A 1 214 ? -11.603 0.724 -3.662 1.00 87.00 214 ARG A O 1
ATOM 1648 N N . LEU A 1 215 ? -13.781 1.308 -3.681 1.00 84.25 215 LEU A N 1
ATOM 1649 C CA . LEU A 1 215 ? -14.215 0.253 -4.590 1.00 84.25 215 LEU A CA 1
ATOM 1650 C C . LEU A 1 215 ? -13.366 0.235 -5.863 1.00 84.25 215 LEU A C 1
ATOM 1652 O O . LEU A 1 215 ? -12.968 1.281 -6.400 1.00 84.25 215 LEU A O 1
ATOM 1656 N N . GLU A 1 216 ? -13.091 -0.982 -6.307 1.00 74.81 216 GLU A N 1
ATOM 1657 C CA . GLU A 1 216 ? -12.460 -1.285 -7.574 1.00 74.81 216 GLU A CA 1
ATOM 1658 C C . GLU A 1 216 ? -13.262 -2.393 -8.266 1.00 74.81 216 GLU A C 1
ATOM 1660 O O . GLU A 1 216 ? -13.134 -3.572 -7.955 1.00 74.81 216 GLU A O 1
ATOM 1665 N N . GLU A 1 217 ? -14.138 -2.021 -9.201 1.00 64.56 217 GLU A N 1
ATOM 1666 C CA . GLU A 1 217 ? -14.853 -3.016 -10.014 1.00 64.56 217 GLU A CA 1
ATOM 1667 C C . GLU A 1 217 ? -13.992 -3.519 -11.186 1.00 64.56 217 GLU A C 1
ATOM 1669 O O . GLU A 1 217 ? -14.096 -4.679 -11.594 1.00 64.56 217 GLU A O 1
ATOM 1674 N N . ASN A 1 218 ? -13.184 -2.637 -11.789 1.00 70.62 218 ASN A N 1
ATOM 1675 C CA . ASN A 1 218 ? -12.376 -2.921 -12.976 1.00 70.62 218 ASN A CA 1
ATOM 1676 C C . ASN A 1 218 ? -11.316 -1.824 -13.225 1.00 70.62 218 ASN A C 1
ATOM 1678 O O . ASN A 1 218 ? -11.587 -0.641 -13.022 1.00 70.62 218 ASN A O 1
ATOM 1682 N N . ILE A 1 219 ? -10.170 -2.184 -13.816 1.00 66.25 219 ILE A N 1
ATOM 1683 C CA . ILE A 1 219 ? -9.135 -1.242 -14.293 1.00 66.25 219 ILE A CA 1
ATOM 1684 C C . ILE A 1 219 ? -9.676 -0.119 -15.200 1.00 66.25 219 ILE A C 1
ATOM 1686 O O . ILE A 1 219 ? -9.237 1.027 -15.120 1.00 66.25 219 ILE A O 1
ATOM 1690 N N . ASP A 1 220 ? -10.640 -0.425 -16.069 1.00 71.25 220 ASP A N 1
ATOM 1691 C CA . ASP A 1 220 ? -11.248 0.541 -16.993 1.00 71.25 220 ASP A CA 1
ATOM 1692 C C . ASP A 1 220 ? -12.540 1.168 -16.434 1.00 71.25 220 ASP A C 1
ATOM 1694 O O . ASP A 1 220 ? -13.102 2.089 -17.037 1.00 71.25 220 ASP A O 1
ATOM 1698 N N . ALA A 1 221 ? -13.023 0.671 -15.294 1.00 73.19 221 ALA A N 1
ATOM 1699 C CA . ALA A 1 221 ? -14.221 1.140 -14.610 1.00 73.19 221 ALA A CA 1
ATOM 1700 C C . ALA A 1 221 ? -14.033 0.975 -13.091 1.00 73.19 221 ALA A C 1
ATOM 1702 O O . ALA A 1 221 ? -14.470 -0.028 -12.532 1.00 73.19 221 ALA A O 1
ATOM 1703 N N . PRO A 1 222 ? -13.391 1.952 -12.422 1.00 75.69 222 PRO A N 1
ATOM 1704 C CA . PRO A 1 222 ? -13.066 1.871 -10.997 1.00 75.69 222 PRO A CA 1
ATOM 1705 C C . PRO A 1 222 ? -14.302 1.612 -10.135 1.00 75.69 222 PRO A C 1
ATOM 1707 O O . PRO A 1 222 ? -14.225 0.911 -9.138 1.00 75.69 222 PRO A O 1
ATOM 1710 N N . GLY A 1 223 ? -15.461 2.127 -10.554 1.00 81.88 223 GLY A N 1
ATOM 1711 C CA . GLY A 1 223 ? -16.740 1.771 -9.953 1.00 81.88 223 GLY A CA 1
ATOM 1712 C C . GLY A 1 223 ? -17.000 2.463 -8.621 1.00 81.88 223 GLY A C 1
ATOM 1713 O O . GLY A 1 223 ? -17.849 2.004 -7.874 1.00 81.88 223 GLY A O 1
ATOM 1714 N N . THR A 1 224 ? -16.349 3.595 -8.320 1.00 89.44 224 THR A N 1
ATOM 1715 C CA . THR A 1 224 ? -16.507 4.251 -7.006 1.00 89.44 224 THR A CA 1
ATOM 1716 C C . THR A 1 224 ? -17.937 4.719 -6.723 1.00 89.44 224 THR A C 1
ATOM 1718 O O . THR A 1 224 ? -18.302 5.006 -5.586 1.00 89.44 224 THR A O 1
ATOM 1721 N N . GLY A 1 225 ? -18.762 4.853 -7.765 1.00 91.12 225 GLY A N 1
ATOM 1722 C CA . GLY A 1 225 ? -20.104 5.425 -7.683 1.00 91.12 225 GLY A CA 1
ATOM 1723 C C . GLY A 1 225 ? -20.123 6.955 -7.793 1.00 91.12 225 GLY A C 1
ATOM 1724 O O . GLY A 1 225 ? -21.204 7.547 -7.845 1.00 91.12 225 GLY A O 1
ATOM 1725 N N . ASP A 1 226 ? -18.958 7.611 -7.892 1.00 94.94 226 ASP A N 1
ATOM 1726 C CA . ASP A 1 226 ? -18.822 9.032 -8.228 1.00 94.94 226 ASP A CA 1
ATOM 1727 C C . ASP A 1 226 ? -18.136 9.203 -9.597 1.00 94.94 226 ASP A C 1
ATOM 1729 O O . ASP A 1 226 ? -16.906 9.151 -9.675 1.00 94.94 226 ASP A O 1
ATOM 1733 N N . PRO A 1 227 ? -18.887 9.528 -10.671 1.00 94.50 227 PRO A N 1
ATOM 1734 C CA . PRO A 1 227 ? -18.341 9.611 -12.029 1.00 94.50 227 PRO A CA 1
ATOM 1735 C C . PRO A 1 227 ? -17.150 10.565 -12.170 1.00 94.50 227 PRO A C 1
ATOM 1737 O O . PRO A 1 227 ? -16.262 10.345 -12.985 1.00 94.50 227 PRO A O 1
ATOM 1740 N N . GLY A 1 228 ? -17.114 11.637 -11.369 1.00 95.62 228 GLY A N 1
ATOM 1741 C CA . GLY A 1 228 ? -15.993 12.575 -11.377 1.00 95.62 228 GLY A CA 1
ATOM 1742 C C . GLY A 1 228 ? -14.702 11.979 -10.810 1.00 95.62 228 GLY A C 1
ATOM 1743 O O . GLY A 1 228 ? -13.622 12.343 -11.270 1.00 95.62 228 GLY A O 1
ATOM 1744 N N . THR A 1 229 ? -14.801 11.082 -9.826 1.00 95.75 229 THR A N 1
ATOM 1745 C CA . THR A 1 229 ? -13.655 10.318 -9.310 1.00 95.75 229 THR A CA 1
ATOM 1746 C C . THR A 1 229 ? -13.222 9.280 -10.331 1.00 95.75 229 THR A C 1
ATOM 1748 O O . THR A 1 229 ? -12.041 9.239 -10.671 1.00 95.75 229 THR A O 1
ATOM 1751 N N . ASP A 1 230 ? -14.171 8.521 -10.879 1.00 94.12 230 ASP A N 1
ATOM 1752 C CA . ASP A 1 230 ? -13.894 7.475 -11.869 1.00 94.12 230 ASP A CA 1
ATOM 1753 C C . ASP A 1 230 ? -13.171 8.045 -13.102 1.00 94.12 230 ASP A C 1
ATOM 1755 O O . ASP A 1 230 ? -12.140 7.518 -13.519 1.00 94.12 230 ASP A O 1
ATOM 1759 N N . ASP A 1 231 ? -13.631 9.187 -13.628 1.00 94.25 231 ASP A N 1
ATOM 1760 C CA . ASP A 1 231 ? -12.990 9.882 -14.752 1.00 94.25 231 ASP A CA 1
ATOM 1761 C C . ASP A 1 231 ? -11.532 10.274 -14.446 1.00 94.25 231 ASP A C 1
ATOM 1763 O O . ASP A 1 231 ? -10.662 10.208 -15.321 1.00 94.25 231 ASP A O 1
ATOM 1767 N N . LEU A 1 232 ? -11.247 10.703 -13.210 1.00 94.94 232 LEU A N 1
ATOM 1768 C CA . LEU A 1 232 ? -9.897 11.079 -12.783 1.00 94.94 232 LEU A CA 1
ATOM 1769 C C . LEU A 1 232 ? -8.985 9.857 -12.649 1.00 94.94 232 LEU A C 1
ATOM 1771 O O . LEU A 1 232 ? -7.831 9.931 -13.080 1.00 94.94 232 LEU A O 1
ATOM 1775 N N . ILE A 1 233 ? -9.498 8.751 -12.109 1.00 93.88 233 ILE A N 1
ATOM 1776 C CA . ILE A 1 233 ? -8.765 7.486 -11.979 1.00 93.88 233 ILE A CA 1
ATOM 1777 C C . ILE A 1 233 ? -8.439 6.931 -13.374 1.00 93.88 233 ILE A C 1
ATOM 1779 O O . ILE A 1 233 ? -7.267 6.745 -13.705 1.00 93.88 233 ILE A O 1
ATOM 1783 N N . VAL A 1 234 ? -9.431 6.813 -14.262 1.00 91.69 234 VAL A N 1
ATOM 1784 C CA . VAL A 1 234 ? -9.228 6.340 -15.646 1.00 91.69 234 VAL A CA 1
ATOM 1785 C C . VAL A 1 234 ? -8.252 7.244 -16.409 1.00 91.69 234 VAL A C 1
ATOM 1787 O O . VAL A 1 234 ? -7.410 6.774 -17.187 1.00 91.69 234 VAL A O 1
ATOM 1790 N N . ALA A 1 235 ? -8.311 8.562 -16.192 1.00 91.88 235 ALA A N 1
ATOM 1791 C CA . ALA A 1 235 ? -7.349 9.492 -16.777 1.00 91.88 235 ALA A CA 1
ATOM 1792 C C . ALA A 1 235 ? -5.925 9.291 -16.227 1.00 91.88 235 ALA A C 1
ATOM 1794 O O . ALA A 1 235 ? -4.958 9.399 -17.001 1.00 91.88 235 ALA A O 1
ATOM 1795 N N . ALA A 1 236 ? -5.788 8.997 -14.929 1.00 91.69 236 ALA A N 1
ATOM 1796 C CA . ALA A 1 236 ? -4.519 8.677 -14.284 1.00 91.69 236 ALA A CA 1
ATOM 1797 C C . ALA A 1 236 ? -3.932 7.362 -14.816 1.00 91.69 236 ALA A C 1
ATOM 1799 O O . ALA A 1 236 ? -2.744 7.326 -15.122 1.00 91.69 236 ALA A O 1
ATOM 1800 N N . HIS A 1 237 ? -4.740 6.331 -15.056 1.00 91.81 237 HIS A N 1
ATOM 1801 C CA . HIS A 1 237 ? -4.263 5.062 -15.613 1.00 91.81 237 HIS A CA 1
ATOM 1802 C C . HIS A 1 237 ? -3.946 5.176 -17.106 1.00 91.81 237 HIS A C 1
ATOM 1804 O O . HIS A 1 237 ? -2.797 5.058 -17.551 1.00 91.81 237 HIS A O 1
ATOM 1810 N N . GLY A 1 238 ? -4.965 5.477 -17.914 1.00 87.81 238 GLY A N 1
ATOM 1811 C CA . GLY A 1 238 ? -4.895 5.338 -19.364 1.00 87.81 238 GLY A CA 1
ATOM 1812 C C . GLY A 1 238 ? -3.868 6.265 -20.011 1.00 87.81 238 GLY A C 1
ATOM 1813 O O . GLY A 1 238 ? -3.179 5.877 -20.955 1.00 87.81 238 GLY A O 1
ATOM 1814 N N . SER A 1 239 ? -3.729 7.501 -19.521 1.00 89.31 239 SER A N 1
ATOM 1815 C CA . SER A 1 239 ? -2.756 8.456 -20.071 1.00 89.31 239 SER A CA 1
ATOM 1816 C C . SER A 1 239 ? -1.309 8.029 -19.802 1.00 89.31 239 SER A C 1
ATOM 1818 O O . SER A 1 239 ? -0.438 8.215 -20.656 1.00 89.31 239 SER A O 1
ATOM 1820 N N . LYS A 1 240 ? -1.047 7.434 -18.633 1.00 93.12 240 LYS A N 1
ATOM 1821 C CA . LYS A 1 240 ? 0.302 7.068 -18.184 1.00 93.12 240 LYS A CA 1
ATOM 1822 C C . LYS A 1 240 ? 0.753 5.753 -18.798 1.00 93.12 240 LYS A C 1
ATOM 1824 O O . LYS A 1 240 ? 1.813 5.728 -19.418 1.00 93.12 240 LYS A O 1
ATOM 1829 N N . LEU A 1 241 ? -0.097 4.728 -18.779 1.00 91.25 241 LEU A N 1
ATOM 1830 C CA . LEU A 1 241 ? 0.199 3.430 -19.393 1.00 91.25 241 LEU A CA 1
ATOM 1831 C C . LEU A 1 241 ? 0.405 3.538 -20.914 1.00 91.25 241 LEU A C 1
ATOM 1833 O O . LEU A 1 241 ? 1.297 2.900 -21.481 1.00 91.25 241 LEU A O 1
ATOM 1837 N N . ARG A 1 242 ? -0.354 4.409 -21.599 1.00 92.62 242 ARG A N 1
ATOM 1838 C CA . ARG A 1 242 ? -0.108 4.709 -23.023 1.00 92.62 242 ARG A CA 1
ATOM 1839 C C . ARG A 1 242 ? 1.228 5.412 -23.252 1.00 92.62 242 ARG A C 1
ATOM 1841 O O . ARG A 1 242 ? 1.878 5.149 -24.259 1.00 92.62 242 ARG A O 1
ATOM 1848 N N . ALA A 1 243 ? 1.642 6.304 -22.354 1.00 92.88 243 ALA A N 1
ATOM 1849 C CA . ALA A 1 243 ? 2.931 6.979 -22.476 1.00 92.88 243 ALA A CA 1
ATOM 1850 C C . ALA A 1 243 ? 4.101 5.995 -22.324 1.00 92.88 243 ALA A C 1
ATOM 1852 O O . ALA A 1 243 ? 5.006 6.031 -23.153 1.00 92.88 243 ALA A O 1
ATOM 1853 N N . ILE A 1 244 ? 4.021 5.070 -21.359 1.00 93.88 244 ILE A N 1
ATOM 1854 C CA . ILE A 1 244 ? 4.985 3.965 -21.207 1.00 93.88 244 ILE A CA 1
ATOM 1855 C C . ILE A 1 244 ? 5.054 3.146 -22.498 1.00 93.88 244 ILE A C 1
ATOM 1857 O O . ILE A 1 244 ? 6.131 2.927 -23.050 1.00 93.88 244 ILE A O 1
ATOM 1861 N N . SER A 1 245 ? 3.888 2.784 -23.045 1.00 94.00 245 SER A N 1
ATOM 1862 C CA . SER A 1 245 ? 3.809 2.010 -24.288 1.00 94.00 245 SER A CA 1
ATOM 1863 C C . SER A 1 245 ? 4.532 2.689 -25.452 1.00 94.00 245 SER A C 1
ATOM 1865 O O . SER A 1 245 ? 5.264 2.053 -26.207 1.00 94.00 245 SER A O 1
ATOM 1867 N N . ASN A 1 246 ? 4.342 4.001 -25.590 1.00 94.81 246 ASN A N 1
ATOM 1868 C CA . ASN A 1 246 ? 4.951 4.780 -26.663 1.00 94.81 246 ASN A CA 1
ATOM 1869 C C . ASN A 1 246 ? 6.467 4.945 -26.482 1.00 94.81 246 ASN A C 1
ATOM 1871 O O . ASN A 1 246 ? 7.190 4.976 -27.475 1.00 94.81 246 ASN A O 1
ATOM 1875 N N . ALA A 1 247 ? 6.942 5.070 -25.241 1.00 94.88 247 ALA A N 1
ATOM 1876 C CA . ALA A 1 247 ? 8.361 5.233 -24.939 1.00 94.88 247 ALA A CA 1
ATOM 1877 C C . ALA A 1 247 ? 9.150 3.928 -25.119 1.00 94.88 247 ALA A C 1
ATOM 1879 O O . ALA A 1 247 ? 10.285 3.952 -25.594 1.00 94.88 247 ALA A O 1
ATOM 1880 N N . CYS A 1 248 ? 8.533 2.795 -24.778 1.00 96.75 248 CYS A N 1
ATOM 1881 C CA . CYS A 1 248 ? 9.198 1.496 -24.713 1.00 96.75 248 CYS A CA 1
ATOM 1882 C C . CYS A 1 248 ? 8.876 0.552 -25.881 1.00 96.75 248 CYS A C 1
ATOM 1884 O O . CYS A 1 248 ? 9.507 -0.490 -26.000 1.00 96.75 248 CYS A O 1
ATOM 1886 N N . GLY A 1 249 ? 7.955 0.900 -26.788 1.00 95.69 249 GLY A N 1
ATOM 1887 C CA . GLY A 1 249 ? 7.487 0.006 -27.863 1.00 95.69 249 GLY A CA 1
ATOM 1888 C C . GLY A 1 249 ? 8.531 -0.462 -28.889 1.00 95.69 249 GLY A C 1
ATOM 1889 O O . GLY A 1 249 ? 8.211 -1.264 -29.764 1.00 95.69 249 GLY A O 1
ATOM 1890 N N . HIS A 1 250 ? 9.768 0.029 -28.811 1.00 94.75 250 HIS A N 1
ATOM 1891 C CA . HIS A 1 250 ? 10.890 -0.386 -29.661 1.00 94.75 250 HIS A CA 1
ATOM 1892 C C . HIS A 1 250 ? 12.114 -0.858 -28.860 1.00 94.75 250 HIS A C 1
ATOM 1894 O O . HIS A 1 250 ? 13.180 -1.036 -29.447 1.00 94.75 250 HIS A O 1
ATOM 1900 N N . ILE A 1 251 ? 11.980 -1.004 -27.540 1.00 95.62 251 ILE A N 1
ATOM 1901 C CA . ILE A 1 251 ? 13.051 -1.385 -26.615 1.00 95.62 251 ILE A CA 1
ATOM 1902 C C . ILE A 1 251 ? 12.814 -2.826 -26.171 1.00 95.62 251 ILE A C 1
ATOM 1904 O O . ILE A 1 251 ? 11.676 -3.197 -25.883 1.00 95.62 251 ILE A O 1
ATOM 1908 N N . PHE A 1 252 ? 13.873 -3.631 -26.113 1.00 93.81 252 PHE A N 1
ATOM 1909 C CA . PHE A 1 252 ? 13.809 -4.913 -25.419 1.00 93.81 252 PHE A CA 1
ATOM 1910 C C . PHE A 1 252 ? 13.810 -4.621 -23.924 1.00 93.81 252 PHE A C 1
ATOM 1912 O O . PHE A 1 252 ? 14.722 -3.975 -23.419 1.00 93.81 252 PHE A O 1
ATOM 1919 N N . LEU A 1 253 ? 12.747 -5.012 -23.227 1.00 94.12 253 LEU A N 1
ATOM 1920 C CA . LEU A 1 253 ? 12.562 -4.611 -21.835 1.00 94.12 253 LEU A CA 1
ATOM 1921 C C . LEU A 1 253 ? 13.603 -5.236 -20.891 1.00 94.12 253 LEU A C 1
ATOM 1923 O O . LEU A 1 253 ? 13.960 -4.628 -19.885 1.00 94.12 253 LEU A O 1
ATOM 1927 N N . ASP A 1 254 ? 14.176 -6.366 -21.287 1.00 91.12 254 ASP A N 1
ATOM 1928 C CA . ASP A 1 254 ? 15.334 -7.004 -20.662 1.00 91.12 254 ASP A CA 1
ATOM 1929 C C . ASP A 1 254 ? 16.559 -6.070 -20.654 1.00 91.12 254 ASP A C 1
ATOM 1931 O O . ASP A 1 254 ? 17.255 -5.950 -19.645 1.00 91.12 254 ASP A O 1
ATOM 1935 N N . ASP A 1 255 ? 16.758 -5.302 -21.734 1.00 91.88 255 ASP A N 1
ATOM 1936 C CA . ASP A 1 255 ? 17.833 -4.308 -21.835 1.00 91.88 255 ASP A CA 1
ATOM 1937 C C . ASP A 1 255 ? 17.594 -3.102 -20.915 1.00 91.88 255 ASP A C 1
ATOM 1939 O O . ASP A 1 255 ? 18.505 -2.306 -20.725 1.00 91.88 255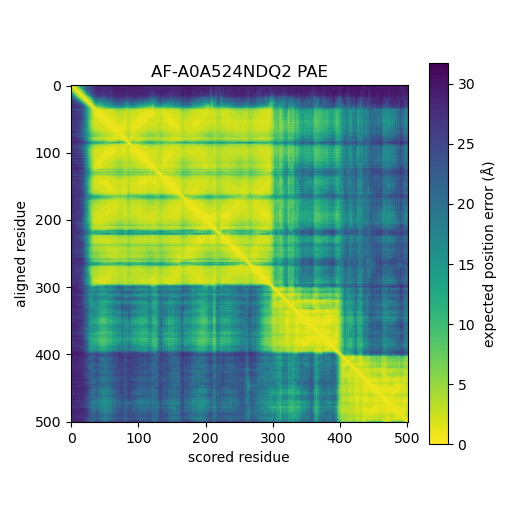 ASP A O 1
ATOM 1943 N N . VAL A 1 256 ? 16.392 -2.929 -20.350 1.00 91.88 256 VAL A N 1
ATOM 1944 C CA . VAL A 1 256 ? 16.089 -1.912 -19.323 1.00 91.88 256 VAL A CA 1
ATOM 1945 C C . VAL A 1 256 ? 15.891 -2.495 -17.923 1.00 91.88 256 VAL A C 1
ATOM 1947 O O . VAL A 1 256 ? 15.530 -1.753 -17.011 1.00 91.88 256 VAL A O 1
ATOM 1950 N N . GLY A 1 257 ? 16.204 -3.782 -17.738 1.00 90.19 257 GLY A N 1
ATOM 1951 C CA . GLY A 1 257 ? 16.224 -4.460 -16.443 1.00 90.19 257 GLY A CA 1
ATOM 1952 C C . GLY A 1 257 ? 14.923 -5.158 -16.043 1.00 90.19 257 GLY A C 1
ATOM 1953 O O . GLY A 1 257 ? 14.843 -5.635 -14.919 1.00 90.19 257 GLY A O 1
ATOM 1954 N N . PHE A 1 258 ? 13.915 -5.238 -16.917 1.00 91.75 258 PHE A N 1
ATOM 1955 C CA . PHE A 1 258 ? 12.707 -6.035 -16.655 1.00 91.75 258 PHE A CA 1
ATOM 1956 C C . PHE A 1 258 ? 12.936 -7.519 -16.996 1.00 91.75 258 PHE A C 1
ATOM 1958 O O . PHE A 1 258 ? 13.796 -7.813 -17.822 1.00 91.75 258 PHE A O 1
ATOM 1965 N N . PRO A 1 259 ? 12.207 -8.473 -16.385 1.00 86.38 259 PRO A N 1
ATOM 1966 C CA . PRO A 1 259 ? 11.020 -8.314 -15.535 1.00 86.38 259 PRO A CA 1
ATOM 1967 C C . PRO A 1 259 ? 11.277 -7.735 -14.133 1.00 86.38 259 PRO A C 1
ATOM 1969 O O . PRO A 1 259 ? 10.379 -7.108 -13.588 1.00 86.38 259 PRO A O 1
ATOM 1972 N N . ASN A 1 260 ? 12.490 -7.826 -13.574 1.00 86.12 260 ASN A N 1
ATOM 1973 C CA . ASN A 1 260 ? 12.778 -7.399 -12.193 1.00 86.12 260 ASN A CA 1
ATOM 1974 C C . ASN A 1 260 ? 11.794 -8.025 -11.183 1.00 86.12 260 ASN A C 1
ATOM 1976 O O . ASN A 1 260 ? 11.679 -9.243 -11.143 1.00 86.12 260 ASN A O 1
ATOM 1980 N N . MET A 1 261 ? 11.078 -7.209 -10.402 1.00 80.06 261 MET A N 1
ATOM 1981 C CA . MET A 1 261 ? 10.023 -7.638 -9.481 1.00 80.06 261 MET A CA 1
ATOM 1982 C C . MET A 1 261 ? 8.686 -7.922 -10.178 1.00 80.06 261 MET A C 1
ATOM 1984 O O . MET A 1 261 ? 7.731 -8.322 -9.522 1.00 80.06 261 MET A O 1
ATOM 1988 N N . CYS A 1 262 ? 8.579 -7.688 -11.488 1.00 84.44 262 CYS A N 1
ATOM 1989 C CA . CYS A 1 262 ? 7.378 -8.041 -12.226 1.00 84.44 262 CYS A CA 1
ATOM 1990 C C . CYS A 1 262 ? 7.308 -9.548 -12.492 1.00 84.44 262 CYS A C 1
ATOM 1992 O O . CYS A 1 262 ? 8.335 -10.163 -12.788 1.00 84.44 262 CYS A O 1
ATOM 1994 N N . PRO A 1 263 ? 6.102 -10.132 -12.517 1.00 75.62 263 PRO A N 1
ATOM 1995 C CA . PRO A 1 263 ? 5.921 -11.498 -12.978 1.00 75.62 263 PRO A CA 1
ATOM 1996 C C . PRO A 1 263 ? 6.302 -11.615 -14.455 1.00 75.62 263 PRO A C 1
ATOM 1998 O O . PRO A 1 263 ? 5.928 -10.775 -15.276 1.00 75.62 263 PRO A O 1
ATOM 2001 N N . ALA A 1 264 ? 7.058 -12.649 -14.811 1.00 78.12 264 ALA A N 1
ATOM 2002 C CA . ALA A 1 264 ? 7.487 -12.876 -16.180 1.00 78.12 264 ALA A CA 1
ATOM 2003 C C . ALA A 1 264 ? 6.454 -13.753 -16.907 1.00 78.12 264 ALA A C 1
ATOM 2005 O O . ALA A 1 264 ? 6.396 -14.946 -16.632 1.00 78.12 264 ALA A O 1
ATOM 2006 N N . PRO A 1 265 ? 5.697 -13.235 -17.893 1.00 70.44 265 PRO A N 1
ATOM 2007 C CA . PRO A 1 265 ? 4.608 -13.955 -18.569 1.00 70.44 265 PRO A CA 1
ATOM 2008 C C . PRO A 1 265 ? 5.115 -15.028 -19.538 1.00 70.44 265 PRO A C 1
ATOM 2010 O O . PRO A 1 265 ? 4.375 -15.504 -20.393 1.00 70.44 265 PRO A O 1
ATOM 2013 N N . GLY A 1 266 ? 6.383 -15.429 -19.418 1.00 69.88 266 GLY A N 1
ATOM 2014 C CA . GLY A 1 266 ? 6.930 -16.494 -20.224 1.00 69.88 266 GLY A CA 1
ATOM 2015 C C . GLY A 1 266 ? 7.380 -16.033 -21.598 1.00 69.88 266 GLY A C 1
ATOM 2016 O O . GLY A 1 266 ? 6.589 -15.725 -22.478 1.00 69.88 266 GLY A O 1
ATOM 2017 N N . GLY A 1 267 ? 8.685 -16.046 -21.821 1.00 75.56 267 GLY A N 1
ATOM 2018 C CA . GLY A 1 267 ? 9.294 -15.874 -23.130 1.00 75.56 267 GLY A CA 1
ATOM 2019 C C . GLY A 1 267 ? 10.752 -15.477 -22.982 1.00 75.56 267 GLY A C 1
ATOM 2020 O O . GLY A 1 267 ? 11.205 -15.154 -21.892 1.00 75.56 267 GLY A O 1
ATOM 2021 N N . ASN A 1 268 ? 11.483 -15.453 -24.097 1.00 80.81 268 ASN A N 1
ATOM 2022 C CA . ASN A 1 268 ? 12.841 -14.889 -24.129 1.00 80.81 268 ASN A CA 1
ATOM 2023 C C . ASN A 1 268 ? 12.846 -13.351 -24.195 1.00 80.81 268 ASN A C 1
ATOM 2025 O O . ASN A 1 268 ? 13.907 -12.762 -24.352 1.00 80.81 268 ASN A O 1
ATOM 2029 N N . VAL A 1 269 ? 11.671 -12.718 -24.232 1.00 85.62 269 VAL A N 1
ATOM 2030 C CA . VAL A 1 269 ? 11.521 -11.266 -24.332 1.00 85.62 269 VAL A CA 1
ATOM 2031 C C . VAL A 1 269 ? 10.359 -10.869 -23.446 1.00 85.62 269 VAL A C 1
ATOM 2033 O O . VAL A 1 269 ? 9.238 -11.329 -23.676 1.00 85.62 269 VAL A O 1
ATOM 2036 N N . TYR A 1 270 ? 10.609 -9.994 -22.479 1.00 88.75 270 TYR A N 1
ATOM 2037 C CA . TYR A 1 270 ? 9.550 -9.473 -21.633 1.00 88.75 270 TYR A CA 1
ATOM 2038 C C . TYR A 1 270 ? 8.605 -8.564 -22.448 1.00 88.75 270 TYR A C 1
ATOM 2040 O O . TYR A 1 270 ? 9.052 -7.560 -23.021 1.00 88.75 270 TYR A O 1
ATOM 2048 N N . PRO A 1 271 ? 7.306 -8.903 -22.584 1.00 92.75 271 PRO A N 1
ATOM 2049 C CA . PRO A 1 271 ? 6.404 -8.166 -23.452 1.00 92.75 271 PRO A CA 1
ATOM 2050 C C . PRO A 1 271 ? 5.940 -6.863 -22.796 1.00 92.75 271 PRO A C 1
ATOM 2052 O O . PRO A 1 271 ? 5.686 -6.775 -21.596 1.00 92.75 271 PRO A O 1
ATOM 2055 N N . LEU A 1 272 ? 5.741 -5.838 -23.625 1.00 92.38 272 LEU A N 1
ATOM 2056 C CA . LEU A 1 272 ? 5.273 -4.525 -23.177 1.00 92.38 272 LEU A CA 1
ATOM 2057 C C . LEU A 1 272 ? 3.900 -4.566 -22.487 1.00 92.38 272 LEU A C 1
ATOM 2059 O O . LEU A 1 272 ? 3.612 -3.711 -21.654 1.00 92.38 272 LEU A O 1
ATOM 2063 N N . THR A 1 273 ? 3.045 -5.528 -22.832 1.00 90.56 273 THR A N 1
ATOM 2064 C CA . THR A 1 273 ? 1.752 -5.730 -22.163 1.00 90.56 273 THR A CA 1
ATOM 2065 C C . THR A 1 273 ? 1.936 -6.143 -20.707 1.00 90.56 273 THR A C 1
ATOM 2067 O O . THR A 1 273 ? 1.358 -5.489 -19.846 1.00 90.56 273 THR A O 1
ATOM 2070 N N . ALA A 1 274 ? 2.831 -7.090 -20.420 1.00 90.38 274 ALA A N 1
ATOM 2071 C CA . ALA A 1 274 ? 3.111 -7.510 -19.048 1.00 90.38 274 ALA A CA 1
ATOM 2072 C C . ALA A 1 274 ? 3.787 -6.415 -18.224 1.00 90.38 274 ALA A C 1
ATOM 2074 O O . ALA A 1 274 ? 3.461 -6.238 -17.056 1.00 90.38 274 ALA A O 1
ATOM 2075 N N . LEU A 1 275 ? 4.647 -5.585 -18.832 1.00 93.62 275 LEU A N 1
ATOM 2076 C CA . LEU A 1 275 ? 5.148 -4.397 -18.135 1.00 93.62 275 LEU A CA 1
ATOM 2077 C C . LEU A 1 275 ? 4.006 -3.473 -17.701 1.00 93.62 275 LEU A C 1
ATOM 2079 O O . LEU A 1 275 ? 4.027 -2.953 -16.592 1.00 93.62 275 LEU A O 1
ATOM 2083 N N . ARG A 1 276 ? 3.009 -3.246 -18.563 1.00 92.50 276 ARG A N 1
ATOM 2084 C CA . ARG A 1 276 ? 1.871 -2.384 -18.216 1.00 92.50 276 ARG A CA 1
ATOM 2085 C C . ARG A 1 276 ? 1.014 -2.981 -17.113 1.00 92.50 276 ARG A C 1
ATOM 2087 O O . ARG A 1 276 ? 0.569 -2.222 -16.264 1.00 92.50 276 ARG A O 1
ATOM 2094 N N . GLU A 1 277 ? 0.763 -4.282 -17.171 1.00 88.25 277 GLU A N 1
ATOM 2095 C CA . GLU A 1 277 ? -0.019 -5.004 -16.166 1.00 88.25 277 GLU A CA 1
ATOM 2096 C C . GLU A 1 277 ? 0.703 -4.999 -14.822 1.00 88.25 277 GLU A C 1
ATOM 2098 O O . GLU A 1 277 ? 0.106 -4.596 -13.834 1.00 88.25 277 GLU A O 1
ATOM 2103 N N . CYS A 1 278 ? 2.007 -5.282 -14.802 1.00 89.00 278 CYS A N 1
ATOM 2104 C CA . CYS A 1 278 ? 2.827 -5.166 -13.599 1.00 89.00 278 CYS A CA 1
ATOM 2105 C C . CYS A 1 278 ? 2.812 -3.742 -13.018 1.00 89.00 278 CYS A C 1
ATOM 2107 O O . CYS A 1 278 ? 2.449 -3.552 -11.863 1.00 89.00 278 CYS A O 1
ATOM 2109 N N . MET A 1 279 ? 3.138 -2.718 -13.822 1.00 92.75 279 MET A N 1
ATOM 2110 C CA . MET A 1 279 ? 3.148 -1.320 -13.353 1.00 92.75 279 MET A CA 1
ATOM 2111 C C . MET A 1 279 ? 1.764 -0.826 -12.928 1.00 92.75 279 MET A C 1
ATOM 2113 O O . MET A 1 279 ? 1.659 0.145 -12.189 1.00 92.75 279 MET A O 1
ATOM 2117 N N . PHE A 1 280 ? 0.694 -1.421 -13.451 1.00 90.25 280 PHE A N 1
ATOM 2118 C CA . PHE A 1 280 ? -0.647 -1.139 -12.971 1.00 90.25 280 PHE A CA 1
ATOM 2119 C C . PHE A 1 280 ? -0.882 -1.828 -11.627 1.00 90.25 280 PHE A C 1
ATOM 2121 O O . PHE A 1 280 ? -1.161 -1.142 -10.654 1.00 90.25 280 PHE A O 1
ATOM 2128 N N . SER A 1 281 ? -0.723 -3.150 -11.576 1.00 84.38 281 SER A N 1
ATOM 2129 C CA . SER A 1 281 ? -1.048 -3.983 -10.419 1.00 84.38 281 SER A CA 1
ATOM 2130 C C . SER A 1 281 ? -0.266 -3.568 -9.177 1.00 84.38 281 SER A C 1
ATOM 2132 O O . SER A 1 281 ? -0.872 -3.316 -8.140 1.00 84.38 281 SER A O 1
ATOM 2134 N N . SER A 1 282 ? 1.060 -3.431 -9.284 1.00 84.69 282 SER A N 1
ATOM 2135 C CA . SER A 1 282 ? 1.915 -3.067 -8.148 1.00 84.69 282 SER A CA 1
ATOM 2136 C C . SER A 1 282 ? 1.558 -1.681 -7.605 1.00 84.69 282 SER A C 1
ATOM 2138 O O . SER A 1 282 ? 1.281 -1.518 -6.422 1.00 84.69 282 SER A O 1
ATOM 2140 N N . HIS A 1 283 ? 1.477 -0.672 -8.480 1.00 90.88 283 HIS A N 1
ATOM 2141 C CA . HIS A 1 283 ? 1.165 0.698 -8.063 1.00 90.88 283 HIS A CA 1
ATOM 2142 C C . HIS A 1 283 ? -0.276 0.867 -7.588 1.00 90.88 283 HIS A C 1
ATOM 2144 O O . HIS A 1 283 ? -0.519 1.707 -6.727 1.00 90.88 283 HIS A O 1
ATOM 2150 N N . HIS A 1 284 ? -1.229 0.127 -8.151 1.00 87.88 284 HIS A N 1
ATOM 2151 C CA . HIS A 1 284 ? -2.622 0.182 -7.729 1.00 87.88 284 HIS A CA 1
ATOM 2152 C C . HIS A 1 284 ? -2.791 -0.402 -6.321 1.00 87.88 284 HIS A C 1
ATOM 2154 O O . HIS A 1 284 ? -3.312 0.270 -5.431 1.00 87.88 284 HIS A O 1
ATOM 2160 N N . PHE A 1 285 ? -2.272 -1.610 -6.096 1.00 81.25 285 PHE A N 1
ATOM 2161 C CA . PHE A 1 285 ? -2.376 -2.307 -4.817 1.00 81.25 285 PHE A CA 1
ATOM 2162 C C . PHE A 1 285 ? -1.740 -1.509 -3.669 1.00 81.25 285 PHE A C 1
ATOM 2164 O O . PHE A 1 285 ? -2.385 -1.216 -2.659 1.00 81.25 285 PHE A O 1
ATOM 2171 N N . ASP A 1 286 ? -0.504 -1.038 -3.861 1.00 84.81 286 ASP A N 1
ATOM 2172 C CA . ASP A 1 286 ? 0.175 -0.211 -2.859 1.00 84.81 286 ASP A CA 1
ATOM 2173 C C . ASP A 1 286 ? -0.484 1.164 -2.676 1.00 84.81 286 ASP A C 1
ATOM 2175 O O . ASP A 1 286 ? -0.328 1.808 -1.635 1.00 84.81 286 ASP A O 1
ATOM 2179 N N . MET A 1 287 ? -1.240 1.649 -3.664 1.00 92.62 287 MET A N 1
ATOM 2180 C CA . MET A 1 287 ? -2.008 2.883 -3.516 1.00 92.62 287 MET A CA 1
ATOM 2181 C C . MET A 1 287 ? -3.197 2.692 -2.578 1.00 92.62 287 MET A C 1
ATOM 2183 O O . MET A 1 287 ? -3.418 3.566 -1.734 1.00 92.62 287 MET A O 1
ATOM 2187 N N . ILE A 1 288 ? -3.916 1.567 -2.672 1.00 85.38 288 ILE A N 1
ATOM 2188 C CA . ILE A 1 288 ? -4.993 1.236 -1.728 1.00 85.38 288 ILE A CA 1
ATOM 2189 C C . ILE A 1 288 ? -4.417 1.105 -0.316 1.00 85.38 288 ILE A C 1
ATOM 2191 O O . ILE A 1 288 ? -4.888 1.798 0.586 1.00 85.38 288 ILE A O 1
ATOM 2195 N N . ARG A 1 289 ? -3.290 0.392 -0.156 1.00 81.56 289 ARG A N 1
ATOM 2196 C CA . ARG A 1 289 ? -2.545 0.332 1.118 1.00 81.56 289 ARG A CA 1
ATOM 2197 C C . ARG A 1 289 ? -2.327 1.708 1.721 1.00 81.56 289 ARG A C 1
ATOM 2199 O O . ARG A 1 289 ? -2.532 1.965 2.906 1.00 81.56 289 ARG A O 1
ATOM 2206 N N . PHE A 1 290 ? -1.817 2.603 0.887 1.00 90.06 290 PHE A N 1
ATOM 2207 C CA . PHE A 1 290 ? -1.440 3.928 1.322 1.00 90.06 290 PHE A CA 1
ATOM 2208 C C . PHE A 1 290 ? -2.676 4.784 1.634 1.00 90.06 290 PHE A C 1
ATOM 2210 O O . PHE A 1 290 ? -2.632 5.641 2.516 1.00 90.06 290 PHE A O 1
ATOM 2217 N N . LEU A 1 291 ? -3.800 4.545 0.954 1.00 91.81 291 LEU A N 1
ATOM 2218 C CA . LEU A 1 291 ? -5.097 5.157 1.250 1.00 91.81 291 LEU A CA 1
ATOM 2219 C C . LEU A 1 291 ? -5.591 4.780 2.651 1.00 91.81 291 LEU A C 1
ATOM 2221 O O . LEU A 1 291 ? -6.0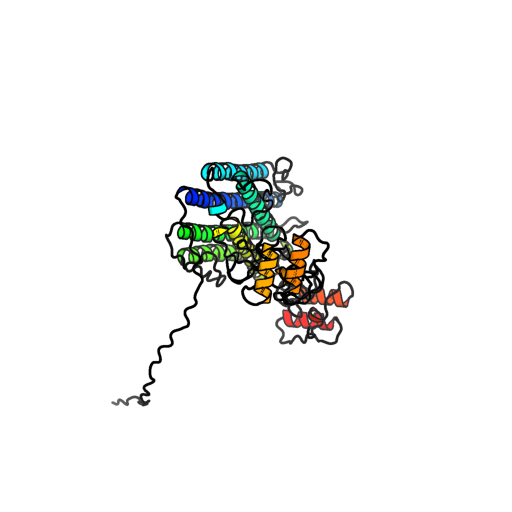82 5.673 3.354 1.00 91.81 291 LEU A O 1
ATOM 2225 N N . ASP A 1 292 ? -5.378 3.529 3.063 1.00 85.12 292 ASP A N 1
ATOM 2226 C CA . ASP A 1 292 ? -5.760 2.994 4.376 1.00 85.12 292 ASP A CA 1
ATOM 2227 C C . ASP A 1 292 ? -4.990 3.634 5.514 1.00 85.12 292 ASP A C 1
ATOM 2229 O O . ASP A 1 292 ? -5.579 4.118 6.479 1.00 85.12 292 ASP A O 1
ATOM 2233 N N . ILE A 1 293 ? -3.672 3.733 5.361 1.00 85.81 293 ILE A N 1
ATOM 2234 C CA . ILE A 1 293 ? -2.801 4.376 6.351 1.00 85.81 293 ILE A CA 1
ATOM 2235 C C . ILE A 1 293 ? -3.207 5.843 6.560 1.00 85.81 293 ILE A C 1
ATOM 2237 O O . ILE A 1 293 ? -3.136 6.374 7.667 1.00 85.81 293 ILE A O 1
ATOM 2241 N N . MET A 1 294 ? -3.641 6.516 5.493 1.00 92.06 294 MET A N 1
ATOM 2242 C CA . MET A 1 294 ? -3.937 7.950 5.512 1.00 92.06 294 MET A CA 1
ATOM 2243 C C . MET A 1 294 ? -5.369 8.256 5.964 1.00 92.06 294 MET A C 1
ATOM 2245 O O . MET A 1 294 ? -5.624 9.335 6.501 1.00 92.06 294 MET A O 1
ATOM 2249 N N . ASN A 1 295 ? -6.305 7.324 5.763 1.00 90.56 295 ASN A N 1
ATOM 2250 C CA . ASN A 1 295 ? -7.701 7.455 6.188 1.00 90.56 295 ASN A CA 1
ATOM 2251 C C . ASN A 1 295 ? -8.194 6.165 6.865 1.00 90.56 295 ASN A C 1
ATOM 2253 O O . ASN A 1 295 ? -9.127 5.539 6.346 1.00 90.56 295 ASN A O 1
ATOM 2257 N N . PRO A 1 296 ? -7.636 5.801 8.030 1.00 82.62 296 PRO A N 1
ATOM 2258 C CA . PRO A 1 296 ? -7.935 4.527 8.680 1.00 82.62 296 PRO A CA 1
ATOM 2259 C C . PRO A 1 296 ? -9.414 4.378 9.060 1.00 82.62 296 PRO A C 1
ATOM 2261 O O . PRO A 1 296 ? -9.959 3.293 8.947 1.00 82.62 296 PRO A O 1
ATOM 2264 N N . LEU A 1 297 ? -10.132 5.465 9.382 1.00 76.44 297 LEU A N 1
ATOM 2265 C CA . LEU A 1 297 ? -11.590 5.392 9.628 1.00 76.44 297 LEU A CA 1
ATOM 2266 C C . LEU A 1 297 ? -12.443 5.033 8.426 1.00 76.44 297 LEU A C 1
ATOM 2268 O O . LEU A 1 297 ? -13.623 4.733 8.573 1.00 76.44 297 LEU A O 1
ATOM 2272 N N . THR A 1 298 ? -11.886 5.191 7.235 1.00 65.94 298 THR A N 1
ATOM 2273 C CA . THR A 1 298 ? -12.580 4.803 6.011 1.00 65.94 298 THR A CA 1
ATOM 2274 C C . THR A 1 298 ? -12.175 3.401 5.586 1.00 65.94 298 THR A C 1
ATOM 2276 O O . THR A 1 298 ? -12.763 2.888 4.637 1.00 65.94 298 THR A O 1
ATOM 2279 N N . THR A 1 299 ? -11.181 2.803 6.258 1.00 64.38 299 THR A N 1
ATOM 2280 C CA . THR A 1 299 ? -10.805 1.415 6.033 1.00 64.38 299 THR A CA 1
ATOM 2281 C C . THR A 1 299 ? -11.895 0.534 6.578 1.00 64.38 299 THR A C 1
ATOM 2283 O O . THR A 1 299 ? -12.359 0.709 7.705 1.00 64.38 299 THR A O 1
ATOM 2286 N N . LYS A 1 300 ? -12.375 -0.346 5.709 1.00 63.22 300 LYS A N 1
ATOM 2287 C CA . LYS A 1 300 ? -13.501 -1.199 6.010 1.00 63.22 300 LYS A CA 1
ATOM 2288 C C . LYS A 1 300 ? -12.982 -2.472 6.662 1.00 63.22 300 LYS A C 1
ATOM 2290 O O . LYS A 1 300 ? -13.152 -3.536 6.091 1.00 63.22 300 LYS A O 1
ATOM 2295 N N . CYS A 1 301 ? -12.399 -2.336 7.847 1.00 66.12 301 CYS A N 1
ATOM 2296 C CA . CYS A 1 301 ? -12.294 -3.498 8.707 1.00 66.12 301 CYS A CA 1
ATOM 2297 C C . CYS A 1 301 ? -13.696 -4.088 8.869 1.00 66.12 301 CYS A C 1
ATOM 2299 O O . CYS A 1 301 ? -14.624 -3.325 9.164 1.00 66.12 301 CYS A O 1
ATOM 2301 N N . GLY A 1 302 ? -13.872 -5.378 8.600 1.00 61.00 302 GLY A N 1
ATOM 2302 C CA . GLY A 1 302 ? -15.187 -6.007 8.646 1.00 61.00 302 GLY A CA 1
ATOM 2303 C C . GLY A 1 302 ? -15.990 -5.883 7.357 1.00 61.00 302 GLY A C 1
ATOM 2304 O O . GLY A 1 302 ? -17.221 -5.785 7.402 1.00 61.00 302 GLY A O 1
ATOM 2305 N N . ASN A 1 303 ? -15.329 -5.811 6.204 1.00 62.44 303 ASN A N 1
ATOM 2306 C CA . ASN A 1 303 ? -15.997 -5.856 4.905 1.00 62.44 303 ASN A CA 1
ATOM 2307 C C . ASN A 1 303 ? -16.235 -7.289 4.399 1.00 62.44 303 ASN A C 1
ATOM 2309 O O . ASN A 1 303 ? -17.036 -7.478 3.478 1.00 62.44 303 ASN A O 1
ATOM 2313 N N . GLY A 1 304 ? -15.631 -8.278 5.056 1.00 64.56 304 GLY A N 1
ATOM 2314 C CA . GLY A 1 304 ? -15.731 -9.704 4.767 1.00 64.56 304 GLY A CA 1
ATOM 2315 C C . GLY A 1 304 ? -14.620 -10.239 3.864 1.00 64.56 304 GLY A C 1
ATOM 2316 O O . GLY A 1 304 ? -14.586 -11.449 3.633 1.00 64.56 304 GLY A O 1
ATOM 2317 N N . ASP A 1 305 ? -13.737 -9.374 3.376 1.00 59.62 305 ASP A N 1
ATOM 2318 C CA . ASP A 1 305 ? -12.579 -9.687 2.553 1.00 59.62 305 ASP A CA 1
ATOM 2319 C C . ASP A 1 305 ? -11.316 -9.327 3.341 1.00 59.62 305 ASP A C 1
ATOM 2321 O O . ASP A 1 305 ? -11.110 -8.181 3.718 1.00 59.62 305 ASP A O 1
ATOM 2325 N N . LEU A 1 306 ? -10.467 -10.326 3.598 1.00 58.97 306 LEU A N 1
ATOM 2326 C CA . LEU A 1 306 ? -9.205 -10.116 4.298 1.00 58.97 306 LEU A CA 1
ATOM 2327 C C . LEU A 1 306 ? -8.273 -9.265 3.430 1.00 58.97 306 LEU A C 1
ATOM 2329 O O . LEU A 1 306 ? -7.669 -9.775 2.479 1.00 58.97 306 LEU A O 1
ATOM 2333 N N . ASP A 1 307 ? -8.122 -7.993 3.781 1.00 62.06 307 ASP A N 1
ATOM 2334 C CA . ASP A 1 307 ? -7.154 -7.128 3.126 1.00 62.06 307 ASP A CA 1
ATOM 2335 C C . ASP A 1 307 ? -5.742 -7.417 3.659 1.00 62.06 307 ASP A C 1
ATOM 2337 O O . ASP A 1 307 ? -5.518 -7.764 4.813 1.00 62.06 307 ASP A O 1
ATOM 2341 N N . PHE A 1 308 ? -4.723 -7.236 2.827 1.00 50.78 308 PHE A N 1
ATOM 2342 C CA . PHE A 1 308 ? -3.317 -7.495 3.184 1.00 50.78 308 PHE A CA 1
ATOM 2343 C C . PHE A 1 308 ? -2.766 -6.584 4.306 1.00 50.78 308 PHE A C 1
ATOM 2345 O O . PHE A 1 308 ? -1.611 -6.727 4.720 1.00 50.78 308 PHE A O 1
ATOM 2352 N N . THR A 1 309 ? -3.547 -5.598 4.756 1.00 54.97 309 THR A N 1
ATOM 2353 C CA . THR A 1 309 ? -3.244 -4.751 5.919 1.00 54.97 309 THR A CA 1
ATOM 2354 C C . THR A 1 309 ? -3.919 -5.239 7.202 1.00 54.97 309 THR A C 1
ATOM 2356 O O . THR A 1 309 ? -3.566 -4.771 8.287 1.00 54.97 309 THR A O 1
ATOM 2359 N N . GLU A 1 310 ? -4.834 -6.194 7.089 1.00 70.38 310 GLU A N 1
ATOM 2360 C CA . GLU A 1 310 ? -5.651 -6.751 8.152 1.00 70.38 310 GLU A CA 1
ATOM 2361 C C . GLU A 1 310 ? -5.072 -8.101 8.587 1.00 70.38 310 GLU A C 1
ATOM 2363 O O . GLU A 1 310 ? -4.588 -8.897 7.783 1.00 70.38 310 GLU A O 1
ATOM 2368 N N . GLN A 1 311 ? -5.069 -8.368 9.891 1.00 72.00 311 GLN A N 1
ATOM 2369 C CA . GLN A 1 311 ? -4.722 -9.697 10.404 1.00 72.00 311 GLN A CA 1
ATOM 2370 C C . GLN A 1 311 ? -5.920 -10.640 10.346 1.00 72.00 311 GLN A C 1
ATOM 2372 O O . GLN A 1 311 ? -5.752 -11.842 10.490 1.00 72.00 311 GLN A O 1
ATOM 2377 N N . CYS A 1 312 ? -7.122 -10.097 10.199 1.00 76.75 312 CYS A N 1
ATOM 2378 C CA . CYS A 1 312 ? -8.385 -10.806 10.122 1.00 76.75 312 CYS A CA 1
ATOM 2379 C C . CYS A 1 312 ? -9.432 -9.864 9.517 1.00 76.75 312 CYS A C 1
ATOM 2381 O O . CYS A 1 312 ? -9.327 -8.656 9.690 1.00 76.75 312 CYS A O 1
ATOM 2383 N N . ASP A 1 313 ? -10.462 -10.425 8.893 1.00 77.88 313 ASP A N 1
ATOM 2384 C CA . ASP A 1 313 ? -11.711 -9.729 8.591 1.00 77.88 313 ASP A CA 1
ATOM 2385 C C . ASP A 1 313 ? -12.840 -10.748 8.797 1.00 77.88 313 ASP A C 1
ATOM 2387 O O . ASP A 1 313 ? -12.873 -11.800 8.150 1.00 77.88 313 ASP A O 1
ATOM 2391 N N . ASP A 1 314 ? -13.719 -10.504 9.769 1.00 75.44 314 ASP A N 1
ATOM 2392 C CA . ASP A 1 314 ? -14.855 -11.379 10.071 1.00 75.44 314 ASP A CA 1
ATOM 2393 C C . ASP A 1 314 ? -16.193 -10.846 9.530 1.00 75.44 314 ASP A C 1
ATOM 2395 O O . ASP A 1 314 ? -17.258 -11.398 9.833 1.00 75.44 314 ASP A O 1
ATOM 2399 N N . GLY A 1 315 ? -16.145 -9.828 8.669 1.00 72.38 315 GLY A N 1
ATOM 2400 C CA . GLY A 1 315 ? -17.307 -9.211 8.041 1.00 72.38 315 GLY A CA 1
ATOM 2401 C C . GLY A 1 315 ? -18.080 -8.257 8.946 1.00 72.38 315 GLY A C 1
ATOM 2402 O O . GLY A 1 315 ? -19.210 -7.890 8.600 1.00 72.38 315 GLY A O 1
ATOM 2403 N N . ASP A 1 316 ? -17.517 -7.870 10.094 1.00 68.38 316 ASP A N 1
ATOM 2404 C CA . ASP A 1 316 ? -18.068 -6.823 10.944 1.00 68.38 316 ASP A CA 1
ATOM 2405 C C . ASP A 1 316 ? -16.981 -5.905 11.539 1.00 68.38 316 ASP A C 1
ATOM 2407 O O . ASP A 1 316 ? -15.826 -6.278 11.701 1.00 68.38 316 ASP A O 1
ATOM 2411 N N . ASN A 1 317 ? -17.329 -4.639 11.786 1.00 64.31 317 ASN A N 1
ATOM 2412 C CA . ASN A 1 317 ? -16.389 -3.622 12.277 1.00 64.31 3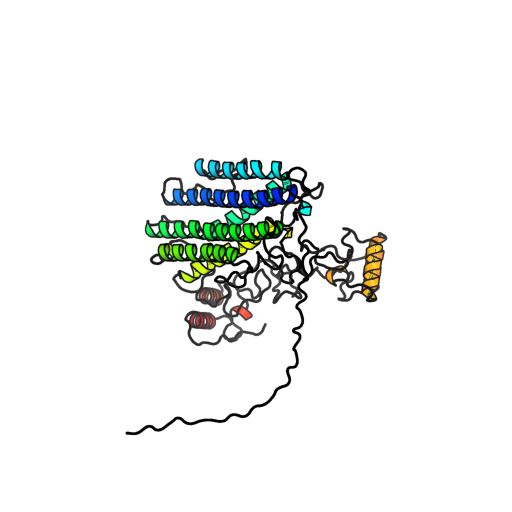17 ASN A CA 1
ATOM 2413 C C . ASN A 1 317 ? -16.530 -3.384 13.785 1.00 64.31 317 ASN A C 1
ATOM 2415 O O . ASN A 1 317 ? -16.250 -2.290 14.294 1.00 64.31 317 ASN A O 1
ATOM 2419 N N . THR A 1 318 ? -17.034 -4.383 14.506 1.00 71.38 318 THR A N 1
ATOM 2420 C CA . THR A 1 318 ? -17.376 -4.266 15.918 1.00 71.38 318 THR A CA 1
ATOM 2421 C C . THR A 1 318 ? -16.530 -5.205 16.752 1.00 71.38 318 THR A C 1
ATOM 2423 O O . THR A 1 318 ? -16.388 -6.380 16.462 1.00 71.38 318 THR A O 1
ATOM 2426 N N . THR A 1 319 ? -15.979 -4.710 17.862 1.00 76.50 319 THR A N 1
ATOM 2427 C CA . THR A 1 319 ? -15.391 -5.616 18.859 1.00 76.50 319 THR A CA 1
ATOM 2428 C C . THR A 1 319 ? -16.511 -6.248 19.656 1.00 76.50 319 THR A C 1
ATOM 2430 O O . THR A 1 319 ? -16.963 -5.700 20.667 1.00 76.50 319 THR A O 1
ATOM 2433 N N . GLU A 1 320 ? -16.993 -7.382 19.171 1.00 85.88 320 GLU A N 1
ATOM 2434 C CA . GLU A 1 320 ? -17.891 -8.229 19.935 1.00 85.88 320 GLU A CA 1
ATOM 2435 C C . GLU A 1 320 ? -17.073 -9.162 20.840 1.00 85.88 320 GLU A C 1
ATOM 2437 O O . GLU A 1 320 ? -16.123 -9.804 20.382 1.00 85.88 320 GLU A O 1
ATOM 2442 N N . PRO A 1 321 ? -17.420 -9.264 22.137 1.00 92.62 321 PRO A N 1
ATOM 2443 C CA . PRO A 1 321 ? -16.847 -10.273 23.009 1.00 92.62 321 PRO A CA 1
ATOM 2444 C C . PRO A 1 321 ? -16.877 -11.663 22.379 1.00 92.62 321 PRO A C 1
ATOM 2446 O O . PRO A 1 321 ? -17.894 -12.094 21.838 1.00 92.62 321 PRO A O 1
ATOM 2449 N N . GLY A 1 322 ? -15.761 -12.373 22.487 1.00 90.44 322 GLY A N 1
ATOM 2450 C CA . GLY A 1 322 ? -15.616 -13.712 21.938 1.00 90.44 322 GLY A CA 1
ATOM 2451 C C . GLY A 1 322 ? -15.216 -13.779 20.464 1.00 90.44 322 GLY A C 1
ATOM 2452 O O . GLY A 1 322 ? -14.994 -14.891 19.995 1.00 90.44 322 GLY A O 1
ATOM 2453 N N . LYS A 1 323 ? -15.082 -12.663 19.740 1.00 91.19 323 LYS A N 1
ATOM 2454 C CA . LYS A 1 323 ? -14.536 -12.668 18.373 1.00 91.19 323 LYS A CA 1
ATOM 2455 C C . LYS A 1 323 ? -13.012 -12.610 18.365 1.00 91.19 323 LYS A C 1
ATOM 2457 O O . LYS A 1 323 ? -12.392 -11.950 19.201 1.00 91.19 323 LYS A O 1
ATOM 2462 N N . LEU A 1 324 ? -12.414 -13.305 17.401 1.00 88.44 324 LEU A N 1
ATOM 2463 C CA . LEU A 1 324 ? -10.984 -13.276 17.122 1.00 88.44 324 LEU A CA 1
ATOM 2464 C C . LEU A 1 324 ? -10.578 -11.931 16.524 1.00 88.44 324 LEU A C 1
ATOM 2466 O O . LEU A 1 324 ? -9.509 -11.425 16.862 1.00 88.44 324 LEU A O 1
ATOM 2470 N N . CYS A 1 325 ? -11.418 -11.368 15.652 1.00 86.38 325 CYS A N 1
ATOM 2471 C CA . CYS A 1 325 ? -11.120 -10.113 14.989 1.00 86.38 325 CYS A CA 1
ATOM 2472 C C . CYS A 1 325 ? -11.555 -8.912 15.820 1.00 86.38 325 CYS A C 1
ATOM 2474 O O . CYS A 1 325 ? -12.686 -8.842 16.303 1.00 86.38 325 CYS A O 1
ATOM 2476 N N . ARG A 1 326 ? -10.630 -7.976 16.036 1.00 84.38 326 ARG A N 1
ATOM 2477 C CA . ARG A 1 326 ? -10.923 -6.698 16.689 1.00 84.38 326 ARG A CA 1
ATOM 2478 C C . ARG A 1 326 ? -11.434 -5.690 15.663 1.00 84.38 326 ARG A C 1
ATOM 2480 O O . ARG A 1 326 ? -11.248 -5.852 14.466 1.00 84.38 326 ARG A O 1
ATOM 2487 N N . PHE A 1 327 ? -11.999 -4.583 16.146 1.00 74.19 327 PHE A N 1
ATOM 2488 C CA . PHE A 1 327 ? -12.509 -3.501 15.287 1.00 74.19 327 PHE A CA 1
ATOM 2489 C C . PHE A 1 327 ? -11.432 -2.803 14.436 1.00 74.19 327 PHE A C 1
ATOM 2491 O O . PHE A 1 327 ? -11.759 -2.049 13.523 1.00 74.19 327 PHE A O 1
ATOM 2498 N N . ASP A 1 328 ? -10.160 -2.981 14.791 1.00 69.38 328 ASP A N 1
ATOM 2499 C CA . ASP A 1 328 ? -8.999 -2.475 14.061 1.00 69.38 328 ASP A CA 1
ATOM 2500 C C . ASP A 1 328 ? -8.363 -3.549 13.163 1.00 69.38 328 ASP A C 1
ATOM 2502 O O . ASP A 1 328 ? -7.255 -3.353 12.666 1.00 69.38 328 ASP A O 1
ATOM 2506 N N . CYS A 1 329 ? -9.050 -4.682 12.981 1.00 77.50 329 CYS A N 1
ATOM 2507 C CA . CYS A 1 329 ? -8.621 -5.826 12.186 1.00 77.50 329 CYS A CA 1
ATOM 2508 C C . CYS A 1 329 ? -7.292 -6.435 12.642 1.00 77.50 329 CYS A C 1
ATOM 2510 O O . CYS A 1 329 ? -6.579 -7.088 11.878 1.00 77.50 329 CYS A O 1
ATOM 2512 N N . SER A 1 330 ? -6.955 -6.249 13.919 1.00 82.06 330 SER A N 1
ATOM 2513 C CA . SER A 1 330 ? -5.945 -7.053 14.593 1.00 82.06 330 SER A CA 1
ATOM 2514 C C . SER A 1 330 ? -6.573 -8.300 15.214 1.00 82.06 330 SER A C 1
ATOM 2516 O O . SER A 1 330 ? -7.732 -8.304 15.638 1.00 82.06 330 SER A O 1
ATOM 2518 N N . ILE A 1 331 ? -5.797 -9.378 15.288 1.00 82.88 331 ILE A N 1
ATOM 2519 C CA . ILE A 1 331 ? -6.225 -10.597 15.966 1.00 82.88 331 ILE A CA 1
ATOM 2520 C C . ILE A 1 331 ? -6.108 -10.395 17.484 1.00 82.88 331 ILE A C 1
ATOM 2522 O O . ILE A 1 331 ? -5.062 -9.997 18.005 1.00 82.88 331 ILE A O 1
ATOM 2526 N N . ASN A 1 332 ? -7.152 -10.749 18.237 1.00 84.81 332 ASN A N 1
ATOM 2527 C CA . ASN A 1 332 ? -7.030 -11.000 19.669 1.00 84.81 332 ASN A CA 1
ATOM 2528 C C . ASN A 1 332 ? -6.242 -12.300 19.905 1.00 84.81 332 ASN A C 1
ATOM 2530 O O . ASN A 1 332 ? -6.794 -13.398 19.941 1.00 84.81 332 ASN A O 1
ATOM 2534 N N . ALA A 1 333 ? -4.927 -12.165 20.073 1.00 80.19 333 ALA A N 1
ATOM 2535 C CA . ALA A 1 333 ? -4.023 -13.295 20.268 1.00 80.19 333 ALA A CA 1
ATOM 2536 C C . ALA A 1 333 ? -4.058 -13.894 21.693 1.00 80.19 333 ALA A C 1
ATOM 2538 O O . ALA A 1 333 ? -3.394 -14.902 21.952 1.00 80.19 333 ALA A O 1
ATOM 2539 N N . ASN A 1 334 ? -4.798 -13.298 22.637 1.00 90.12 334 ASN A N 1
ATOM 2540 C CA . ASN A 1 334 ? -4.835 -13.752 24.027 1.00 90.12 334 ASN A CA 1
ATOM 2541 C C . ASN A 1 334 ? -5.914 -14.819 24.226 1.00 90.12 334 ASN A C 1
ATOM 2543 O O . ASN A 1 334 ? -7.028 -14.536 24.663 1.00 90.12 334 ASN A O 1
ATOM 2547 N N . CYS A 1 335 ? -5.568 -16.073 23.953 1.00 92.69 335 CYS A N 1
ATOM 2548 C CA . CYS A 1 335 ? -6.452 -17.188 24.268 1.00 92.69 335 CYS A CA 1
ATOM 2549 C C . CYS A 1 335 ? -6.920 -17.161 25.736 1.00 92.69 335 CYS A C 1
ATOM 2551 O O . CYS A 1 335 ? -6.128 -16.979 26.664 1.00 92.69 335 CYS A O 1
ATOM 2553 N N . GLY A 1 336 ? -8.218 -17.375 25.938 1.00 96.00 336 GLY A N 1
ATOM 2554 C CA . GLY A 1 336 ? -8.885 -17.320 27.231 1.00 96.00 336 GLY A CA 1
ATOM 2555 C C . GLY A 1 336 ? -9.290 -15.919 27.688 1.00 96.00 336 GLY A C 1
ATOM 2556 O O . GLY A 1 336 ? -9.784 -15.800 28.807 1.00 96.00 336 GLY A O 1
ATOM 2557 N N . ASP A 1 337 ? -9.115 -14.888 26.857 1.00 96.19 337 ASP A N 1
ATOM 2558 C CA . ASP A 1 337 ? -9.510 -13.493 27.119 1.00 96.19 337 ASP A CA 1
ATOM 2559 C C . ASP A 1 337 ? -10.534 -12.989 26.074 1.00 96.19 337 ASP A C 1
ATOM 2561 O O . ASP A 1 337 ? -10.248 -12.084 25.285 1.00 96.19 337 ASP A O 1
ATOM 2565 N N . PRO A 1 338 ? -11.748 -13.578 26.023 1.00 95.50 338 PRO A N 1
ATOM 2566 C CA . PRO A 1 338 ? -12.806 -13.172 25.101 1.00 95.50 338 PRO A CA 1
ATOM 2567 C C . PRO A 1 338 ? -13.325 -11.753 25.328 1.00 95.50 338 PRO A C 1
ATOM 2569 O O . PRO A 1 338 ? -14.015 -11.222 24.461 1.00 95.50 338 PRO A O 1
ATOM 2572 N N . LEU A 1 339 ? -13.040 -11.143 26.480 1.00 94.31 339 LEU A N 1
ATOM 2573 C CA . LEU A 1 339 ? -13.402 -9.755 26.766 1.00 94.31 339 LEU A CA 1
ATOM 2574 C C . LEU A 1 339 ? -12.307 -8.758 26.357 1.00 94.31 339 LEU A C 1
ATOM 2576 O O . LEU A 1 339 ? -12.480 -7.562 26.592 1.00 94.31 339 LEU A O 1
ATOM 2580 N N . ASP A 1 340 ? -11.210 -9.248 25.771 1.00 92.19 340 ASP A N 1
ATOM 2581 C CA . ASP A 1 340 ? -10.058 -8.476 25.302 1.00 92.19 340 ASP A CA 1
ATOM 2582 C C . ASP A 1 340 ? -9.515 -7.487 26.352 1.00 92.19 340 ASP A C 1
ATOM 2584 O O . ASP A 1 340 ? -9.255 -6.310 26.094 1.00 92.19 340 ASP A O 1
ATOM 2588 N N . THR A 1 341 ? -9.391 -7.953 27.596 1.00 92.19 341 THR A N 1
ATOM 2589 C CA . THR A 1 341 ? -8.943 -7.122 28.727 1.00 92.19 341 THR A CA 1
ATOM 2590 C C . THR A 1 341 ? -7.426 -7.128 28.926 1.00 92.19 341 THR A C 1
ATOM 2592 O O . THR A 1 341 ? -6.901 -6.373 29.752 1.00 92.19 341 THR A O 1
ATOM 2595 N N . GLY A 1 342 ? -6.716 -7.969 28.176 1.00 91.19 342 GLY A N 1
ATOM 2596 C CA . GLY A 1 342 ? -5.282 -8.228 28.256 1.00 91.19 342 GLY A CA 1
ATOM 2597 C C . GLY A 1 342 ? -4.891 -9.314 29.265 1.00 91.19 342 GLY A C 1
ATOM 2598 O O . GLY A 1 342 ? -3.704 -9.623 29.387 1.00 91.19 342 GLY A O 1
ATOM 2599 N N . THR A 1 343 ? -5.838 -9.879 30.022 1.00 94.81 343 THR A N 1
ATOM 2600 C CA . THR A 1 343 ? -5.574 -10.909 31.040 1.00 94.81 343 THR A CA 1
ATOM 2601 C C . THR A 1 343 ? -6.770 -11.832 31.235 1.00 94.81 343 THR A C 1
ATOM 2603 O O . THR A 1 343 ? -7.888 -11.351 31.349 1.00 94.81 343 THR A O 1
ATOM 2606 N N . ILE A 1 344 ? -6.533 -13.129 31.441 1.00 96.75 344 ILE A N 1
ATOM 2607 C CA . ILE A 1 344 ? -7.597 -14.085 31.784 1.00 96.75 344 ILE A CA 1
ATOM 2608 C C . ILE A 1 344 ? -8.120 -13.813 33.205 1.00 96.75 344 ILE A C 1
ATOM 2610 O O . ILE A 1 344 ? -7.404 -13.993 34.197 1.00 96.75 344 ILE A O 1
ATOM 2614 N N . SER A 1 345 ? -9.383 -13.412 33.317 1.00 97.31 345 SER A N 1
ATOM 2615 C CA . SER A 1 345 ? -10.070 -13.090 34.569 1.00 97.31 345 SER A CA 1
ATOM 2616 C C . SER A 1 345 ? -11.256 -14.025 34.848 1.00 97.31 345 SER A C 1
ATOM 2618 O O . SER A 1 345 ? -11.635 -14.891 34.061 1.00 97.31 345 SER A O 1
ATOM 2620 N N . THR A 1 346 ? -11.907 -13.857 36.004 1.00 97.88 346 THR A N 1
ATOM 2621 C CA . THR A 1 346 ? -13.149 -14.591 36.308 1.00 97.88 346 THR A CA 1
ATOM 2622 C C . THR A 1 346 ? -14.309 -14.205 35.391 1.00 97.88 346 THR A C 1
ATOM 2624 O O . THR A 1 346 ? -15.254 -14.981 35.253 1.00 97.88 346 THR A O 1
ATOM 2627 N N . SER A 1 347 ? -14.266 -13.002 34.810 1.00 97.88 347 SER A N 1
ATOM 2628 C CA . SER A 1 347 ? -15.277 -12.537 33.859 1.00 97.88 347 SER A CA 1
ATOM 2629 C C . SER A 1 347 ? -15.165 -13.296 32.539 1.00 97.88 347 SER A C 1
ATOM 2631 O O . SER A 1 347 ? -16.186 -13.699 31.990 1.00 97.88 347 SER A O 1
ATOM 2633 N N . ASP A 1 348 ? -13.940 -13.590 32.103 1.00 98.06 348 ASP A N 1
ATOM 2634 C CA . ASP A 1 348 ? -13.653 -14.407 30.922 1.00 98.06 348 ASP A CA 1
ATOM 2635 C C . ASP A 1 348 ? -14.144 -15.839 31.099 1.00 98.06 348 ASP A C 1
ATOM 2637 O O . ASP A 1 348 ? -14.867 -16.365 30.258 1.00 98.06 348 ASP A O 1
ATOM 2641 N N . ALA A 1 349 ? -13.866 -16.441 32.260 1.00 98.19 349 ALA A N 1
ATOM 2642 C CA . ALA A 1 349 ? -14.381 -17.767 32.597 1.00 98.19 349 ALA A CA 1
ATOM 2643 C C . ALA A 1 349 ? -15.920 -17.829 32.565 1.00 98.19 349 ALA A C 1
ATOM 2645 O O . ALA A 1 349 ? -16.497 -18.828 32.131 1.00 98.19 349 ALA A O 1
ATOM 2646 N N . LEU A 1 350 ? -16.601 -16.766 33.014 1.00 98.06 350 LEU A N 1
ATOM 2647 C CA . LEU A 1 350 ? -18.059 -16.674 32.935 1.00 98.06 350 LEU A CA 1
ATOM 2648 C C . LEU A 1 350 ? -18.542 -16.538 31.485 1.00 98.06 350 LEU A C 1
ATOM 2650 O O . LEU A 1 350 ? -19.526 -17.182 31.122 1.00 98.06 350 LEU A O 1
ATOM 2654 N N . PHE A 1 351 ? -17.853 -15.741 30.666 1.00 98.12 351 PHE A N 1
ATOM 2655 C CA . PHE A 1 351 ? -18.159 -15.594 29.246 1.00 98.12 351 PHE A CA 1
ATOM 2656 C C . PHE A 1 351 ? -18.009 -16.927 28.499 1.00 98.12 351 PHE A C 1
ATOM 2658 O O . PHE A 1 351 ? -18.945 -17.371 27.837 1.00 98.12 351 PHE A O 1
ATOM 2665 N N . ILE A 1 352 ? -16.892 -17.633 28.698 1.00 98.12 352 ILE A N 1
ATOM 2666 C CA . ILE A 1 352 ? -16.645 -18.964 28.117 1.00 98.12 352 ILE A CA 1
ATOM 2667 C C . ILE A 1 352 ? -17.723 -19.956 28.569 1.00 98.12 352 ILE A C 1
ATOM 2669 O O . ILE A 1 352 ? -18.232 -20.734 27.766 1.00 98.12 352 ILE A O 1
ATOM 2673 N N . LEU A 1 353 ? -18.143 -19.904 29.841 1.00 98.25 353 LEU A N 1
ATOM 2674 C CA . LEU A 1 353 ? -19.234 -20.745 30.336 1.00 98.25 353 LEU A CA 1
ATOM 2675 C C . LEU A 1 353 ? -20.554 -20.443 29.623 1.00 98.25 353 LEU A C 1
ATOM 2677 O O . LEU A 1 353 ? -21.292 -21.377 29.313 1.00 98.25 353 LEU A O 1
ATOM 2681 N N . HIS A 1 354 ? -20.864 -19.166 29.382 1.00 98.31 354 HIS A N 1
ATOM 2682 C CA . HIS A 1 354 ? -22.044 -18.763 28.622 1.00 98.31 354 HIS A CA 1
ATOM 2683 C C . HIS A 1 354 ? -21.974 -19.247 27.169 1.00 98.31 354 HIS A C 1
ATOM 2685 O O . HIS A 1 354 ? -22.968 -19.786 26.675 1.00 98.31 354 HIS A O 1
ATOM 2691 N N . ALA A 1 355 ? -20.813 -19.138 26.520 1.00 97.19 355 ALA A N 1
ATOM 2692 C CA . ALA A 1 355 ? -20.590 -19.668 25.177 1.00 97.19 355 ALA A CA 1
ATOM 2693 C C . ALA A 1 355 ? -20.784 -21.195 25.129 1.00 97.19 355 ALA A C 1
ATOM 2695 O O . ALA A 1 355 ? -21.530 -21.706 24.293 1.00 97.19 355 ALA A O 1
ATOM 2696 N N . ALA A 1 356 ? -20.243 -21.925 26.109 1.00 97.19 356 ALA A N 1
ATOM 2697 C CA . ALA A 1 356 ? -20.375 -23.380 26.222 1.00 97.19 356 ALA A CA 1
ATOM 2698 C C . ALA A 1 356 ? -21.827 -23.878 26.363 1.00 97.19 356 ALA A C 1
ATOM 2700 O O . ALA A 1 356 ? -22.135 -25.022 26.023 1.00 97.19 356 ALA A O 1
ATOM 2701 N N . ILE A 1 357 ? -22.733 -23.043 26.885 1.00 97.44 357 ILE A N 1
ATOM 2702 C CA . ILE A 1 357 ? -24.167 -23.358 27.003 1.00 97.44 357 ILE A CA 1
ATOM 2703 C C . ILE A 1 357 ? -25.024 -22.675 25.925 1.00 97.44 357 ILE A C 1
ATOM 2705 O O . ILE A 1 357 ? -26.253 -22.759 25.990 1.00 97.44 357 ILE A O 1
ATOM 2709 N N . GLY A 1 358 ? -24.394 -22.020 24.946 1.00 95.06 358 GLY A N 1
ATOM 2710 C CA . GLY A 1 358 ? -25.052 -21.372 23.810 1.00 95.06 358 GLY A CA 1
ATOM 2711 C C . GLY A 1 358 ? -25.808 -20.088 24.154 1.00 95.06 358 GLY A C 1
ATOM 2712 O O . GLY A 1 358 ? -26.785 -19.767 23.479 1.00 95.06 358 GLY A O 1
ATOM 2713 N N . LEU A 1 359 ? -25.417 -19.388 25.225 1.00 95.94 359 LEU A N 1
ATOM 2714 C CA . LEU A 1 359 ? -25.937 -18.051 25.538 1.00 95.94 359 LEU A CA 1
ATOM 2715 C C . LEU A 1 359 ? -25.166 -16.934 24.828 1.00 95.94 359 LEU A C 1
ATOM 2717 O O . LEU A 1 359 ? -25.748 -15.885 24.590 1.00 95.94 359 LEU A O 1
ATOM 2721 N N . GLU A 1 360 ? -23.900 -17.178 24.499 1.00 97.06 360 GLU A N 1
ATOM 2722 C CA . GLU A 1 360 ? -23.014 -16.273 23.759 1.00 97.06 360 GLU A CA 1
ATOM 2723 C C . GLU A 1 360 ? -22.336 -17.060 22.625 1.00 97.06 360 GLU A C 1
ATOM 2725 O O . GLU A 1 360 ? -22.361 -18.297 22.622 1.00 97.06 360 GLU A O 1
ATOM 2730 N N . SER A 1 361 ? -21.721 -16.365 21.670 1.00 94.12 361 SER A N 1
ATOM 2731 C CA . SER A 1 361 ? -20.800 -16.961 20.695 1.00 94.12 361 SER A CA 1
ATOM 2732 C C . SER A 1 361 ? -19.358 -16.655 21.078 1.00 94.12 361 SER A C 1
ATOM 2734 O O . SER A 1 361 ? -19.067 -15.575 21.578 1.00 94.12 361 SER A O 1
ATOM 2736 N N . CYS A 1 362 ? -18.454 -17.597 20.830 1.00 95.25 362 CYS A N 1
ATOM 2737 C CA . CYS A 1 362 ? -17.026 -17.337 20.910 1.00 95.25 362 CYS A CA 1
ATOM 2738 C C . CYS A 1 362 ? -16.288 -18.142 19.843 1.00 95.25 362 CYS A C 1
ATOM 2740 O O . CYS A 1 362 ? -16.679 -19.275 19.545 1.00 95.25 362 CYS A O 1
ATOM 2742 N N . ASP A 1 363 ? -15.233 -17.562 19.288 1.00 92.31 363 ASP A N 1
ATOM 2743 C CA . ASP A 1 363 ? -14.343 -18.224 18.353 1.00 92.31 363 ASP A CA 1
ATOM 2744 C C . ASP A 1 363 ? -13.503 -19.278 19.074 1.00 92.31 363 ASP A C 1
ATOM 2746 O O . ASP A 1 363 ? -13.029 -19.087 20.199 1.00 92.31 363 ASP A O 1
ATOM 2750 N N . LEU A 1 364 ? -13.329 -20.427 18.416 1.00 91.38 364 LEU A N 1
ATOM 2751 C CA . LEU A 1 364 ? -12.620 -21.578 18.982 1.00 91.38 364 LEU A CA 1
ATOM 2752 C C . LEU A 1 364 ? -11.187 -21.211 19.382 1.00 91.38 364 LEU A C 1
ATOM 2754 O O . LEU A 1 364 ? -10.760 -21.539 20.480 1.00 91.38 364 LEU A O 1
ATOM 2758 N N . SER A 1 365 ? -10.485 -20.454 18.539 1.00 89.00 365 SER A N 1
ATOM 2759 C CA . SER A 1 365 ? -9.131 -19.948 18.799 1.00 89.00 365 SER A CA 1
ATOM 2760 C C . SER A 1 365 ? -8.997 -19.121 20.080 1.00 89.00 365 SER A C 1
ATOM 2762 O O . SER A 1 365 ? -7.897 -18.990 20.614 1.00 89.00 365 SER A O 1
ATOM 2764 N N . LEU A 1 366 ? -10.101 -18.553 20.570 1.00 93.06 366 LEU A N 1
ATOM 2765 C CA . LEU A 1 366 ? -10.117 -17.683 21.737 1.00 93.06 366 LEU A CA 1
ATOM 2766 C C . LEU A 1 366 ? -10.658 -18.387 22.987 1.00 93.06 366 LEU A C 1
ATOM 2768 O O . LEU A 1 366 ? -10.151 -18.149 24.082 1.00 93.06 366 LEU A O 1
ATOM 2772 N N . CYS A 1 367 ? -11.669 -19.251 22.847 1.00 96.88 367 CYS A N 1
ATOM 2773 C CA . CYS A 1 367 ? -12.380 -19.858 23.979 1.00 96.88 367 CYS A CA 1
ATOM 2774 C C . CYS A 1 367 ? -12.200 -21.374 24.155 1.00 96.88 367 CYS A C 1
ATOM 2776 O O . CYS A 1 367 ? -12.707 -21.904 25.146 1.00 96.88 367 CYS A O 1
ATOM 2778 N N . ASP A 1 368 ? -11.511 -22.078 23.258 1.00 96.25 368 ASP A N 1
ATOM 2779 C CA . ASP A 1 368 ? -11.106 -23.473 23.476 1.00 96.25 368 ASP A CA 1
ATOM 2780 C C . ASP A 1 368 ? -9.754 -23.496 24.203 1.00 96.25 368 ASP A C 1
ATOM 2782 O O . ASP A 1 368 ? -8.689 -23.411 23.600 1.00 96.25 368 ASP A O 1
ATOM 2786 N N . LEU A 1 369 ? -9.777 -23.544 25.535 1.00 96.38 369 LEU A N 1
ATOM 2787 C CA . LEU A 1 369 ? -8.554 -23.454 26.343 1.00 96.38 369 LEU A CA 1
ATOM 2788 C C . LEU A 1 369 ? -7.854 -24.810 26.478 1.00 96.38 369 LEU A C 1
ATOM 2790 O O . LEU A 1 369 ? -6.713 -24.867 26.953 1.00 96.38 369 LEU A O 1
ATOM 2794 N N . ASN A 1 370 ? -8.541 -25.897 26.128 1.00 95.56 370 ASN A N 1
ATOM 2795 C CA . ASN A 1 370 ? -8.042 -27.256 26.286 1.00 95.56 370 ASN A CA 1
ATOM 2796 C C . ASN A 1 370 ? -7.615 -27.909 24.950 1.00 95.56 370 ASN A C 1
ATOM 2798 O O . ASN A 1 370 ? -6.881 -28.907 24.991 1.00 95.56 370 ASN A O 1
ATOM 2802 N N . GLY A 1 371 ? -8.009 -27.321 23.818 1.00 93.00 371 GLY A N 1
ATOM 2803 C CA . GLY A 1 371 ? -7.598 -27.691 22.464 1.00 93.00 371 GLY A CA 1
ATOM 2804 C C . GLY A 1 371 ? -8.351 -28.884 21.889 1.00 93.00 371 GLY A C 1
ATOM 2805 O O . GLY A 1 371 ? -7.818 -29.571 21.014 1.00 93.00 371 GLY A O 1
ATOM 2806 N N . ASP A 1 372 ? -9.540 -29.202 22.406 1.00 93.75 372 ASP A N 1
ATOM 2807 C CA . ASP A 1 372 ? -10.337 -30.345 21.945 1.00 93.75 372 ASP A CA 1
ATOM 2808 C C . ASP A 1 372 ? -11.236 -30.027 20.738 1.00 93.75 372 ASP A C 1
ATOM 2810 O O . ASP A 1 372 ? -11.878 -30.935 20.194 1.00 93.75 372 ASP A O 1
ATOM 2814 N N . GLY A 1 373 ? -11.239 -28.773 20.281 1.00 90.50 373 GLY A N 1
ATOM 2815 C CA . GLY A 1 373 ? -12.039 -28.271 19.171 1.00 90.50 373 GLY A CA 1
ATOM 2816 C C . GLY A 1 373 ? -13.463 -27.878 19.565 1.00 90.50 373 GLY A C 1
ATOM 2817 O O . GLY A 1 373 ? -14.282 -27.617 18.677 1.00 90.50 373 GLY A O 1
ATOM 2818 N N . PHE A 1 374 ? -13.795 -27.850 20.859 1.00 93.88 374 PHE A N 1
ATOM 2819 C CA . PHE A 1 374 ? -15.119 -27.497 21.360 1.00 93.88 374 PHE A CA 1
ATOM 2820 C C . PHE A 1 374 ? -15.035 -26.515 22.528 1.00 93.88 374 PHE A C 1
ATOM 2822 O O . PHE A 1 374 ? -14.288 -26.697 23.475 1.00 93.88 374 PHE A O 1
ATOM 2829 N N . ILE A 1 375 ? -15.915 -25.513 22.535 1.00 96.19 375 ILE A N 1
ATOM 2830 C CA . ILE A 1 375 ? -16.078 -24.646 23.707 1.00 96.19 375 ILE A CA 1
ATOM 2831 C C . ILE A 1 375 ? -17.036 -25.329 24.683 1.00 96.19 375 ILE A C 1
ATOM 2833 O O . ILE A 1 375 ? -18.240 -25.441 24.430 1.00 96.19 375 ILE A O 1
ATOM 2837 N N . THR A 1 376 ? -16.510 -25.803 25.807 1.00 97.75 376 THR A N 1
ATOM 2838 C CA . THR A 1 376 ? -17.254 -26.537 26.834 1.00 97.75 376 THR A CA 1
ATOM 2839 C C . THR A 1 376 ? -17.075 -25.926 28.229 1.00 97.75 376 THR A C 1
ATOM 2841 O O . THR A 1 376 ? -16.344 -24.966 28.461 1.00 97.75 376 THR A O 1
ATOM 2844 N N . VAL A 1 377 ? -17.758 -26.502 29.226 1.00 98.00 377 VAL A N 1
ATOM 2845 C CA . VAL A 1 377 ? -17.576 -26.123 30.640 1.00 98.00 377 VAL A CA 1
ATOM 2846 C C . VAL A 1 377 ? -16.143 -26.404 31.123 1.00 98.00 377 VAL A C 1
ATOM 2848 O O . VAL A 1 377 ? -15.703 -25.797 32.100 1.00 98.00 377 VAL A O 1
ATOM 2851 N N . VAL A 1 378 ? -15.416 -27.312 30.459 1.00 97.88 378 VAL A N 1
ATOM 2852 C CA . VAL A 1 378 ? -14.012 -27.607 30.778 1.00 97.88 378 VAL A CA 1
ATOM 2853 C C . VAL A 1 378 ? -13.145 -26.379 30.502 1.00 97.88 378 VAL A C 1
ATOM 2855 O O . VAL A 1 378 ? -12.335 -26.018 31.350 1.00 97.88 378 VAL A O 1
ATOM 2858 N N . ASP A 1 379 ? -13.384 -25.669 29.405 1.00 98.19 379 ASP A N 1
ATOM 2859 C CA . ASP A 1 379 ? -12.632 -24.468 29.023 1.00 98.19 379 ASP A CA 1
ATOM 2860 C C . ASP A 1 379 ? -12.859 -23.326 30.011 1.00 98.19 379 ASP A C 1
ATOM 2862 O O . ASP A 1 379 ? -11.914 -22.715 30.514 1.00 98.19 379 ASP A O 1
ATOM 2866 N N . ALA A 1 380 ? -14.116 -23.129 30.421 1.00 98.12 380 ALA A N 1
ATOM 2867 C CA . ALA A 1 380 ? -14.465 -22.190 31.483 1.00 98.12 380 ALA A CA 1
ATOM 2868 C C . ALA A 1 380 ? -13.791 -22.545 32.821 1.00 98.12 380 ALA A C 1
ATOM 2870 O O . ALA A 1 380 ? -13.380 -21.662 33.579 1.00 98.12 380 ALA A O 1
ATOM 2871 N N . GLN A 1 381 ? -13.662 -23.841 33.129 1.00 98.06 381 GLN A N 1
ATOM 2872 C CA . GLN A 1 381 ? -12.948 -24.298 34.318 1.00 98.06 381 GLN A CA 1
ATOM 2873 C C . GLN A 1 381 ? -11.449 -23.985 34.224 1.00 98.06 381 GLN A C 1
ATOM 2875 O O . GLN A 1 381 ? -10.884 -23.528 35.219 1.00 98.06 381 GLN A O 1
ATOM 2880 N N . VAL A 1 382 ? -10.815 -24.200 33.067 1.00 97.94 382 VAL A N 1
ATOM 2881 C CA . VAL A 1 382 ? -9.398 -23.864 32.841 1.00 97.94 382 VAL A CA 1
ATOM 2882 C C . VAL A 1 382 ? -9.172 -22.364 33.033 1.00 97.94 382 VAL A C 1
ATOM 2884 O O . VAL A 1 382 ? -8.314 -21.986 33.834 1.00 97.94 382 VAL A O 1
ATOM 2887 N N . ALA A 1 383 ? -10.002 -21.514 32.419 1.00 97.62 383 ALA A N 1
ATOM 2888 C CA . ALA A 1 383 ? -9.933 -20.060 32.589 1.00 97.62 383 ALA A CA 1
ATOM 2889 C C . ALA A 1 383 ? -10.048 -19.653 34.068 1.00 97.62 383 ALA A C 1
ATOM 2891 O O . ALA A 1 383 ? -9.274 -18.833 34.564 1.00 97.62 383 ALA A O 1
ATOM 2892 N N . LEU A 1 384 ? -10.970 -20.275 34.814 1.00 98.06 384 LEU A N 1
ATOM 2893 C CA . LEU A 1 384 ? -11.173 -19.988 36.235 1.00 98.06 384 LEU A CA 1
ATOM 2894 C C . LEU A 1 384 ? -9.979 -20.405 37.107 1.00 98.06 384 LEU A C 1
ATOM 2896 O O . LEU A 1 384 ? -9.660 -19.707 38.072 1.00 98.06 384 LEU A O 1
ATOM 2900 N N . LEU A 1 385 ? -9.330 -21.533 36.798 1.00 98.12 385 LEU A N 1
ATOM 2901 C CA . LEU A 1 385 ? -8.120 -21.969 37.502 1.00 98.12 385 LEU A CA 1
ATOM 2902 C C . LEU A 1 385 ? -6.995 -20.942 37.315 1.00 98.12 385 LEU A C 1
ATOM 2904 O O . LEU A 1 385 ? -6.390 -20.528 38.307 1.00 98.12 385 LEU A O 1
ATOM 2908 N N . ILE A 1 386 ? -6.788 -20.472 36.083 1.00 96.94 386 ILE A N 1
ATOM 2909 C CA . ILE A 1 386 ? -5.777 -19.457 35.755 1.00 96.94 386 ILE A CA 1
ATOM 2910 C C . ILE A 1 386 ? -6.093 -18.135 36.458 1.00 96.94 386 ILE A C 1
ATOM 2912 O O . ILE A 1 386 ? -5.240 -17.594 37.162 1.00 96.94 386 ILE A O 1
ATOM 2916 N N . ALA A 1 387 ? -7.337 -17.657 36.361 1.00 97.00 387 ALA A N 1
ATOM 2917 C CA . ALA A 1 387 ? -7.782 -16.427 37.016 1.00 97.00 387 ALA A CA 1
ATOM 2918 C C . ALA A 1 387 ? -7.638 -16.477 38.552 1.00 97.00 387 ALA A C 1
ATOM 2920 O O . ALA A 1 387 ? -7.430 -15.452 39.203 1.00 97.00 387 ALA A O 1
ATOM 2921 N N . ALA A 1 388 ? -7.724 -17.670 39.151 1.00 97.31 388 ALA A N 1
ATOM 2922 C CA . ALA A 1 388 ? -7.504 -17.892 40.580 1.00 97.31 388 ALA A CA 1
ATOM 2923 C C . ALA A 1 388 ? -6.015 -18.011 40.975 1.00 97.31 388 ALA A C 1
ATOM 2925 O O . ALA A 1 388 ? -5.714 -18.185 42.160 1.00 97.31 388 ALA A O 1
ATOM 2926 N N . GLY A 1 389 ? -5.088 -17.933 40.016 1.00 96.75 389 GLY A N 1
ATOM 2927 C CA . GLY A 1 389 ? -3.651 -18.114 40.232 1.00 96.75 389 GLY A CA 1
ATOM 2928 C C . GLY A 1 389 ? -3.248 -19.568 40.490 1.00 96.75 389 GLY A C 1
ATOM 2929 O O . GLY A 1 389 ? -2.232 -19.817 41.144 1.00 96.75 389 GLY A O 1
ATOM 2930 N N . LEU A 1 390 ? -4.062 -20.526 40.042 1.00 97.81 390 LEU A N 1
ATOM 2931 C CA . LEU A 1 390 ? -3.736 -21.948 40.077 1.00 97.81 390 LEU A CA 1
ATOM 2932 C C . LEU A 1 390 ? -3.017 -22.350 38.789 1.00 97.81 390 LEU A C 1
ATOM 2934 O O . LEU A 1 390 ? -3.204 -21.747 37.737 1.00 97.81 390 LEU A O 1
ATOM 2938 N N . ASP A 1 391 ? -2.188 -23.385 38.891 1.00 95.38 391 ASP A N 1
ATOM 2939 C CA . ASP A 1 391 ? -1.441 -23.914 37.754 1.00 95.38 391 ASP A CA 1
ATOM 2940 C C . ASP A 1 391 ? -2.381 -24.709 36.836 1.00 95.38 391 ASP A C 1
ATOM 2942 O O . ASP A 1 391 ? -2.962 -25.719 37.250 1.00 95.38 391 ASP A O 1
ATOM 2946 N N . ALA A 1 392 ? -2.561 -24.224 35.612 1.00 95.94 392 ALA A N 1
ATOM 2947 C CA . ALA A 1 392 ? -3.329 -24.870 34.559 1.00 95.94 392 ALA A CA 1
ATOM 2948 C C . ALA A 1 392 ? -2.633 -24.634 33.216 1.00 95.94 392 ALA A C 1
ATOM 2950 O O . ALA A 1 392 ? -2.072 -23.568 32.968 1.00 95.94 392 ALA A O 1
ATOM 2951 N N . THR A 1 393 ? -2.652 -25.647 32.355 1.00 95.00 393 THR A N 1
ATOM 2952 C CA . THR A 1 393 ? -2.045 -25.578 31.024 1.00 95.00 393 THR A CA 1
ATOM 2953 C C . THR A 1 393 ? -3.070 -25.051 30.027 1.00 95.00 393 THR A C 1
ATOM 2955 O O . THR A 1 393 ? -4.158 -25.612 29.929 1.00 95.00 393 THR A O 1
ATOM 2958 N N . LEU A 1 394 ? -2.709 -23.992 29.300 1.00 92.81 394 LEU A N 1
ATOM 2959 C CA . LEU A 1 394 ? -3.437 -23.526 28.123 1.00 92.81 394 LEU A CA 1
ATOM 2960 C C . LEU A 1 394 ? -2.979 -24.344 26.916 1.00 92.81 394 LEU A C 1
ATOM 2962 O O . LEU A 1 394 ? -1.802 -24.302 26.559 1.00 92.81 394 LEU A O 1
ATOM 2966 N N . ASN A 1 395 ? -3.905 -25.077 26.309 1.00 93.44 395 ASN A N 1
ATOM 2967 C CA . ASN A 1 395 ? -3.701 -25.825 25.069 1.00 93.44 395 ASN A CA 1
ATOM 2968 C C . ASN A 1 395 ? -4.570 -25.212 23.978 1.00 93.44 395 ASN A C 1
ATOM 2970 O O . ASN A 1 395 ? -5.375 -25.890 23.355 1.00 93.44 395 ASN A O 1
ATOM 2974 N N . CYS A 1 396 ? -4.450 -23.908 23.802 1.00 85.38 396 CYS A N 1
ATOM 2975 C CA . CYS A 1 396 ? -5.283 -23.208 22.851 1.00 85.38 396 CYS A CA 1
ATOM 2976 C C . CYS A 1 396 ? -4.999 -23.717 21.439 1.00 85.38 396 CYS A C 1
ATOM 2978 O O . CYS A 1 396 ? -3.817 -23.881 21.098 1.00 85.38 396 CYS A O 1
ATOM 2980 N N . PRO A 1 397 ? -6.034 -23.934 20.608 1.00 82.38 397 PRO A N 1
ATOM 2981 C CA . PRO A 1 397 ? -5.837 -23.943 19.173 1.00 82.38 397 PRO A CA 1
ATOM 2982 C C . PRO A 1 397 ? -5.040 -22.690 18.832 1.00 82.38 397 PRO A C 1
ATOM 2984 O O . PRO A 1 397 ? -5.320 -21.619 19.383 1.00 82.38 397 PRO A O 1
ATOM 2987 N N . ALA A 1 398 ? -4.021 -22.821 17.982 1.00 64.44 398 ALA A N 1
ATOM 2988 C CA . ALA A 1 398 ? -3.377 -21.631 17.456 1.00 64.44 398 ALA A CA 1
ATOM 2989 C C . ALA A 1 398 ? -4.497 -20.706 16.940 1.00 64.44 398 ALA A C 1
ATOM 2991 O O . ALA A 1 398 ? -5.439 -21.212 16.312 1.00 64.44 398 ALA A O 1
ATOM 2992 N N . PRO A 1 399 ? -4.485 -19.397 17.270 1.00 60.72 399 PRO A N 1
ATOM 2993 C CA . PRO A 1 399 ? -5.354 -18.476 16.556 1.00 60.72 399 PRO A CA 1
ATOM 2994 C C . PRO A 1 399 ? -5.126 -18.752 15.088 1.00 60.72 399 PRO A C 1
ATOM 2996 O O . PRO A 1 399 ? -3.948 -18.839 14.751 1.00 60.72 399 PRO A O 1
ATOM 2999 N N . LEU A 1 400 ? -6.211 -18.985 14.318 1.00 52.50 400 LEU A N 1
ATOM 3000 C CA . LEU A 1 400 ? -6.152 -19.280 12.881 1.00 52.50 400 LEU A CA 1
ATOM 3001 C C . LEU A 1 400 ? -5.075 -18.373 12.326 1.00 52.50 400 LEU A C 1
ATOM 3003 O O . LEU A 1 400 ? -5.224 -17.146 12.297 1.00 52.50 400 LEU A O 1
ATOM 3007 N N . SER A 1 401 ? -3.920 -18.973 12.128 1.00 51.25 401 SER A N 1
ATOM 3008 C CA . SER A 1 401 ? -2.720 -18.231 11.911 1.00 51.25 401 SER A CA 1
ATOM 3009 C C . SER A 1 401 ? -2.773 -18.102 10.426 1.00 51.25 401 SER A C 1
ATOM 3011 O O . SER A 1 401 ? -2.243 -18.934 9.718 1.00 51.25 401 SER A O 1
ATOM 3013 N N . LEU A 1 402 ? -3.360 -17.000 9.971 1.00 55.25 402 LEU A N 1
ATOM 3014 C CA . LEU A 1 402 ? -3.221 -16.557 8.590 1.00 55.25 402 LEU A CA 1
ATOM 3015 C C . LEU A 1 402 ? -1.738 -16.371 8.199 1.00 55.25 402 LEU A C 1
ATOM 3017 O O . LEU A 1 402 ? -1.439 -16.034 7.057 1.00 55.25 402 LEU A O 1
ATOM 3021 N N . THR A 1 403 ? -0.793 -16.583 9.133 1.00 63.78 403 THR A N 1
ATOM 3022 C CA . THR A 1 403 ? 0.579 -16.956 8.794 1.00 63.78 403 THR A CA 1
ATOM 3023 C C . THR A 1 403 ? 0.564 -18.282 8.058 1.00 63.78 403 THR A C 1
ATOM 3025 O O . THR A 1 403 ? 0.582 -19.358 8.665 1.00 63.78 403 THR A O 1
ATOM 3028 N N . CYS A 1 404 ? 0.592 -18.142 6.745 1.00 73.19 404 CYS A N 1
ATOM 3029 C CA . CYS A 1 404 ? 0.807 -19.243 5.854 1.00 73.19 404 CYS A CA 1
ATOM 3030 C C . CYS A 1 404 ? 2.083 -20.016 6.190 1.00 73.19 404 CYS A C 1
ATOM 3032 O O . CYS A 1 404 ? 3.090 -19.412 6.579 1.00 73.19 404 CYS A O 1
ATOM 3034 N N . GLY A 1 405 ? 2.027 -21.339 6.037 1.00 80.06 405 GLY A N 1
ATOM 3035 C CA . GLY A 1 405 ? 3.179 -22.209 6.241 1.00 80.06 405 GLY A CA 1
ATOM 3036 C C . GLY A 1 405 ? 3.488 -22.447 7.717 1.00 80.06 405 GLY A C 1
ATOM 3037 O O . GLY A 1 405 ? 4.645 -22.481 8.141 1.00 80.06 405 GLY A O 1
ATOM 3038 N N . ASN A 1 406 ? 2.447 -22.576 8.537 1.00 79.19 406 ASN A N 1
ATOM 3039 C CA . ASN A 1 406 ? 2.564 -22.927 9.951 1.00 79.19 406 ASN A CA 1
ATOM 3040 C C . ASN A 1 406 ? 2.425 -24.447 10.193 1.00 79.19 406 ASN A C 1
ATOM 3042 O O . ASN A 1 406 ? 2.632 -24.929 11.313 1.00 79.19 406 ASN A O 1
ATOM 3046 N N . GLY A 1 407 ? 2.124 -25.205 9.140 1.00 83.56 407 GLY A N 1
ATOM 3047 C CA . GLY A 1 407 ? 1.966 -26.655 9.119 1.00 83.56 407 GLY A CA 1
ATOM 3048 C C . GLY A 1 407 ? 0.525 -27.109 9.331 1.00 83.56 407 GLY A C 1
ATOM 3049 O O . GLY A 1 407 ? 0.287 -28.311 9.508 1.00 83.56 407 GLY A O 1
ATOM 3050 N N . THR A 1 408 ? -0.436 -26.184 9.349 1.00 79.38 408 THR A N 1
ATOM 3051 C CA . THR A 1 408 ? -1.840 -26.452 9.662 1.00 79.38 408 THR A CA 1
ATOM 3052 C C . THR A 1 408 ? -2.745 -25.697 8.702 1.00 79.38 408 THR A C 1
ATOM 3054 O O . THR A 1 408 ? -2.843 -24.488 8.780 1.00 79.38 408 THR A O 1
ATOM 3057 N N . LEU A 1 409 ? -3.467 -26.438 7.853 1.00 79.62 409 LEU A N 1
ATOM 3058 C CA . LEU A 1 409 ? -4.422 -25.858 6.910 1.00 79.62 409 LEU A CA 1
ATOM 3059 C C . LEU A 1 409 ? -5.615 -25.222 7.639 1.00 79.62 409 LEU A C 1
ATOM 3061 O O . LEU A 1 409 ? -6.527 -25.932 8.090 1.00 79.62 409 LEU A O 1
ATOM 3065 N N . ASP A 1 410 ? -5.626 -23.898 7.701 1.00 76.19 410 ASP A N 1
ATOM 3066 C CA . ASP A 1 410 ? -6.658 -23.111 8.363 1.00 76.19 410 ASP A CA 1
ATOM 3067 C C . ASP A 1 410 ? -7.885 -22.853 7.470 1.00 76.19 410 ASP A C 1
ATOM 3069 O O . ASP A 1 410 ? -7.894 -23.059 6.257 1.00 76.19 410 ASP A O 1
ATOM 3073 N N . ARG A 1 411 ? -8.994 -22.405 8.079 1.00 60.22 411 ARG A N 1
ATOM 3074 C CA . ARG A 1 411 ? -10.305 -22.262 7.404 1.00 60.22 411 ARG A CA 1
ATOM 3075 C C . ARG A 1 411 ? -10.288 -21.321 6.187 1.00 60.22 411 ARG A C 1
ATOM 3077 O O . ARG A 1 411 ? -11.152 -21.463 5.320 1.00 60.22 411 ARG A O 1
ATOM 3084 N N . PHE A 1 412 ? -9.370 -20.360 6.160 1.00 61.97 412 PHE A N 1
ATOM 3085 C CA . PHE A 1 412 ? -9.244 -19.356 5.098 1.00 61.97 412 PHE A CA 1
ATOM 3086 C C . PHE A 1 412 ? -8.061 -19.612 4.166 1.00 61.97 412 PHE A C 1
ATOM 3088 O O . PHE A 1 412 ? -7.903 -18.915 3.168 1.00 61.97 412 PHE A O 1
ATOM 3095 N N . GLU A 1 413 ? -7.274 -20.641 4.452 1.00 80.81 413 GLU A N 1
ATOM 3096 C CA . GLU A 1 413 ? -6.173 -21.058 3.611 1.00 80.81 413 GLU A CA 1
ATOM 3097 C C . GLU A 1 413 ? -6.671 -22.074 2.582 1.00 80.81 413 GLU A C 1
ATOM 3099 O O . GLU A 1 413 ? -7.523 -22.928 2.851 1.00 80.81 413 GLU A O 1
ATOM 3104 N N . GLN A 1 414 ? -6.141 -22.000 1.366 1.00 81.56 414 GLN A N 1
ATOM 3105 C CA . GLN A 1 414 ? -6.364 -23.053 0.381 1.00 81.56 414 GLN A CA 1
ATOM 3106 C C . GLN A 1 414 ? -5.356 -24.191 0.578 1.00 81.56 414 GLN A C 1
ATOM 3108 O O . GLN A 1 414 ? -5.664 -25.348 0.279 1.00 81.56 414 GLN A O 1
ATOM 3113 N N . CYS A 1 415 ? -4.168 -23.894 1.094 1.00 89.19 415 CYS A N 1
ATOM 3114 C CA . CYS A 1 415 ? -3.060 -24.813 1.356 1.00 89.19 415 CYS A CA 1
ATOM 3115 C C . CYS A 1 415 ? -2.282 -24.363 2.599 1.00 89.19 415 CYS A C 1
ATOM 3117 O O . CYS A 1 415 ? -2.408 -23.219 2.995 1.00 89.19 415 CYS A O 1
ATOM 3119 N N . ASP A 1 416 ? -1.480 -25.258 3.169 1.00 89.56 416 ASP A N 1
ATOM 3120 C CA . ASP A 1 416 ? -0.397 -24.940 4.102 1.00 89.56 416 ASP A CA 1
ATOM 3121 C C . ASP A 1 416 ? 0.648 -26.049 3.909 1.00 89.56 416 ASP A C 1
ATOM 3123 O O . ASP A 1 416 ? 0.316 -27.240 3.985 1.00 89.56 416 ASP A O 1
ATOM 3127 N N . ASP A 1 417 ? 1.870 -25.669 3.564 1.00 87.25 417 ASP A N 1
ATOM 3128 C CA . ASP A 1 417 ? 3.003 -26.566 3.314 1.00 87.25 417 ASP A CA 1
ATOM 3129 C C . ASP A 1 417 ? 3.989 -26.647 4.492 1.00 87.25 417 ASP A C 1
ATOM 3131 O O . ASP A 1 417 ? 4.904 -27.472 4.481 1.00 87.25 417 ASP A O 1
ATOM 3135 N N . GLY A 1 418 ? 3.753 -25.887 5.561 1.00 88.38 418 GLY A N 1
ATOM 3136 C CA . GLY A 1 418 ? 4.595 -25.847 6.751 1.00 88.38 418 GLY A CA 1
ATOM 3137 C C . GLY A 1 418 ? 5.775 -24.886 6.689 1.00 88.38 418 GLY A C 1
ATOM 3138 O O . GLY A 1 418 ? 6.546 -24.863 7.657 1.00 88.38 418 GLY A O 1
ATOM 3139 N N . ASP A 1 419 ? 5.904 -24.093 5.620 1.00 81.81 419 ASP A N 1
ATOM 3140 C CA . ASP A 1 419 ? 7.024 -23.178 5.421 1.00 81.81 419 ASP A CA 1
ATOM 3141 C C . ASP A 1 419 ? 6.595 -21.699 5.418 1.00 81.81 419 ASP A C 1
ATOM 3143 O O . ASP A 1 419 ? 5.937 -21.191 4.520 1.00 81.81 419 ASP A O 1
ATOM 3147 N N . ILE A 1 420 ? 7.038 -20.944 6.431 1.00 74.50 420 ILE A N 1
ATOM 3148 C CA . ILE A 1 420 ? 6.697 -19.511 6.604 1.00 74.50 420 ILE A CA 1
ATOM 3149 C C . ILE A 1 420 ? 7.232 -18.640 5.448 1.00 74.50 420 ILE A C 1
ATOM 3151 O O . ILE A 1 420 ? 6.796 -17.507 5.233 1.00 74.50 420 ILE A O 1
ATOM 3155 N N . LEU A 1 421 ? 8.251 -19.129 4.740 1.00 78.25 421 LEU A N 1
ATOM 3156 C CA . LEU A 1 421 ? 8.866 -18.442 3.615 1.00 78.25 421 LEU A CA 1
ATOM 3157 C C . LEU A 1 421 ? 8.571 -19.222 2.349 1.00 78.25 421 LEU A C 1
ATOM 3159 O O . LEU A 1 421 ? 9.198 -20.249 2.125 1.00 78.25 421 LEU A O 1
ATOM 3163 N N . TRP A 1 422 ? 7.714 -18.655 1.508 1.00 86.75 422 TRP A N 1
ATOM 3164 C CA . TRP A 1 422 ? 7.463 -19.217 0.194 1.00 86.75 422 TRP A CA 1
ATOM 3165 C C . TRP A 1 422 ? 8.745 -19.316 -0.639 1.00 86.75 422 TRP A C 1
ATOM 3167 O O . TRP A 1 422 ? 9.511 -18.344 -0.760 1.00 86.75 422 TRP A O 1
ATOM 3177 N N . THR A 1 423 ? 8.946 -20.469 -1.268 1.00 90.31 423 THR A N 1
ATOM 3178 C CA . THR A 1 423 ? 9.976 -20.698 -2.275 1.00 90.31 423 THR A CA 1
ATOM 3179 C C . THR A 1 423 ? 9.383 -21.120 -3.618 1.00 90.31 423 THR A C 1
ATOM 3181 O O . THR A 1 423 ? 8.343 -21.760 -3.733 1.00 90.31 423 THR A O 1
ATOM 3184 N N . LEU A 1 424 ? 10.073 -20.726 -4.690 1.00 91.44 424 LEU A N 1
ATOM 3185 C CA . LEU A 1 424 ? 9.663 -21.025 -6.060 1.00 91.44 424 LEU A CA 1
ATOM 3186 C C . LEU A 1 424 ? 9.519 -22.536 -6.278 1.00 91.44 424 LEU A C 1
ATOM 3188 O O . LEU A 1 424 ? 10.520 -23.252 -6.227 1.00 91.44 424 LEU A O 1
ATOM 3192 N N . GLY A 1 425 ? 8.311 -22.968 -6.631 1.00 90.56 425 GLY A N 1
ATOM 3193 C CA . GLY A 1 425 ? 7.949 -24.369 -6.829 1.00 90.56 425 GLY A CA 1
ATOM 3194 C C . GLY A 1 425 ? 7.130 -24.981 -5.694 1.00 90.56 425 GLY A C 1
ATOM 3195 O O . GLY A 1 425 ? 6.643 -26.098 -5.857 1.00 90.56 425 GLY A O 1
ATOM 3196 N N . GLU A 1 426 ? 6.939 -24.288 -4.577 1.00 94.31 426 GLU A N 1
ATOM 3197 C CA . GLU A 1 426 ? 6.005 -24.734 -3.541 1.00 94.31 426 GLU A CA 1
ATOM 3198 C C . GLU A 1 426 ? 4.560 -24.644 -4.022 1.00 94.31 426 GLU A C 1
ATOM 3200 O O . GLU A 1 426 ? 4.214 -23.839 -4.889 1.00 94.31 426 GLU A O 1
ATOM 3205 N N . SER A 1 427 ? 3.718 -25.515 -3.472 1.00 92.81 427 SER A N 1
ATOM 3206 C CA . SER A 1 427 ? 2.292 -25.596 -3.788 1.00 92.81 427 SER A CA 1
ATOM 3207 C C . SER A 1 427 ? 1.427 -24.575 -3.063 1.00 92.81 427 SER A C 1
ATOM 3209 O O . SER A 1 427 ? 0.262 -24.400 -3.451 1.00 92.81 427 SER A O 1
ATOM 3211 N N . CYS A 1 428 ? 1.993 -23.877 -2.078 1.00 93.44 428 CYS A N 1
ATOM 3212 C CA . CYS A 1 428 ? 1.326 -22.832 -1.330 1.00 93.44 428 CYS A CA 1
ATOM 3213 C C . CYS A 1 428 ? 2.096 -21.520 -1.365 1.00 93.44 428 CYS A C 1
ATOM 3215 O O . CYS A 1 428 ? 3.264 -21.500 -1.021 1.00 93.44 428 CYS A O 1
ATOM 3217 N N . ASN A 1 429 ? 1.470 -20.420 -1.786 1.00 86.00 429 ASN A N 1
ATOM 3218 C CA . ASN A 1 429 ? 2.160 -19.131 -1.821 1.00 86.00 429 ASN A CA 1
ATOM 3219 C C . ASN A 1 429 ? 2.173 -18.438 -0.452 1.00 86.00 429 ASN A C 1
ATOM 3221 O O . ASN A 1 429 ? 1.495 -18.857 0.480 1.00 86.00 429 ASN A O 1
ATOM 3225 N N . SER A 1 430 ? 2.877 -17.307 -0.332 1.00 81.00 430 SER A N 1
ATOM 3226 C CA . SER A 1 430 ? 2.967 -16.549 0.930 1.00 81.00 430 SER A CA 1
ATOM 3227 C C . SER A 1 430 ? 1.629 -16.012 1.459 1.00 81.00 430 SER A C 1
ATOM 3229 O O . SER A 1 430 ? 1.568 -15.507 2.577 1.00 81.00 430 SER A O 1
ATOM 3231 N N . SER A 1 431 ? 0.571 -16.074 0.650 1.00 75.00 431 SER A N 1
ATOM 3232 C CA . SER A 1 431 ? -0.798 -15.690 1.004 1.00 75.00 431 SER A CA 1
ATOM 3233 C C . SER A 1 431 ? -1.706 -16.901 1.237 1.00 75.00 431 SER A C 1
ATOM 3235 O O . SER A 1 431 ? -2.921 -16.744 1.338 1.00 75.00 431 SER A O 1
ATOM 3237 N N . CYS A 1 432 ? -1.143 -18.107 1.302 1.00 87.44 432 CYS A N 1
ATOM 3238 C CA . CYS A 1 432 ? -1.865 -19.360 1.487 1.00 87.44 432 CYS A CA 1
ATOM 3239 C C . CYS A 1 432 ? -2.914 -19.681 0.428 1.00 87.44 432 CYS A C 1
ATOM 3241 O O . CYS A 1 432 ? -3.923 -20.362 0.659 1.00 87.44 432 CYS A O 1
ATOM 3243 N N . LEU A 1 433 ? -2.644 -19.210 -0.784 1.00 84.88 433 LEU A N 1
ATOM 3244 C CA . LEU A 1 433 ? -3.368 -19.592 -1.977 1.00 84.88 433 LEU A CA 1
ATOM 3245 C C . LEU A 1 433 ? -2.611 -20.718 -2.671 1.00 84.88 433 LEU A C 1
ATOM 3247 O O . LEU A 1 433 ? -1.381 -20.720 -2.756 1.00 84.88 433 LEU A O 1
ATOM 3251 N N . ARG A 1 434 ? -3.369 -21.691 -3.178 1.00 89.19 434 ARG A N 1
ATOM 3252 C CA . ARG A 1 434 ? -2.794 -22.764 -3.983 1.00 89.19 434 ARG A CA 1
ATOM 3253 C C . ARG A 1 434 ? -2.365 -22.201 -5.317 1.00 89.19 434 ARG A C 1
ATOM 3255 O O . ARG A 1 434 ? -3.184 -21.597 -6.014 1.00 89.19 434 ARG A O 1
ATOM 3262 N N . LEU A 1 435 ? -1.130 -22.487 -5.701 1.00 91.94 435 LEU A N 1
ATOM 3263 C CA . LEU A 1 435 ? -0.669 -22.141 -7.031 1.00 91.94 435 LEU A CA 1
ATOM 3264 C C . LEU A 1 435 ? -1.402 -22.974 -8.085 1.00 91.94 435 LEU A C 1
ATOM 3266 O O . LEU A 1 435 ? -1.830 -24.117 -7.861 1.00 91.94 435 LEU A O 1
ATOM 3270 N N . GLY A 1 436 ? -1.533 -22.382 -9.269 1.00 92.69 436 GLY A N 1
ATOM 3271 C CA . GLY A 1 436 ? -1.976 -23.099 -10.450 1.00 92.69 436 GLY A CA 1
ATOM 3272 C C . GLY A 1 436 ? -0.967 -24.179 -10.832 1.00 92.69 436 GLY A C 1
ATOM 3273 O O . GLY A 1 436 ? 0.245 -23.997 -10.752 1.00 92.69 436 GLY A O 1
ATOM 3274 N N . CYS A 1 437 ? -1.459 -25.323 -11.299 1.00 96.06 437 CYS A N 1
ATOM 3275 C CA . CYS A 1 437 ? -0.572 -26.320 -11.877 1.00 96.06 437 CYS A CA 1
ATOM 3276 C C . CYS A 1 437 ? 0.155 -25.753 -13.105 1.00 96.06 437 CYS A C 1
ATOM 3278 O O . CYS A 1 437 ? -0.476 -25.168 -13.989 1.00 96.06 437 CYS A O 1
ATOM 3280 N N . GLY A 1 438 ? 1.468 -25.966 -13.170 1.00 96.62 438 GLY A N 1
ATOM 3281 C CA . GLY A 1 438 ? 2.339 -25.405 -14.194 1.00 96.62 438 GLY A CA 1
ATOM 3282 C C . GLY A 1 438 ? 2.725 -23.941 -13.971 1.00 96.62 438 GLY A C 1
ATOM 3283 O O . GLY A 1 438 ? 3.256 -23.352 -14.905 1.00 96.62 438 GLY A O 1
ATOM 3284 N N . ASP A 1 439 ? 2.474 -23.372 -12.785 1.00 95.88 439 ASP A N 1
ATOM 3285 C CA . ASP A 1 439 ? 2.837 -21.996 -12.391 1.00 95.88 439 ASP A CA 1
ATOM 3286 C C . ASP A 1 439 ? 3.684 -21.980 -11.091 1.00 95.88 439 ASP A C 1
ATOM 3288 O O . ASP A 1 439 ? 3.245 -21.463 -10.071 1.00 95.88 439 ASP A O 1
ATOM 3292 N N . PRO A 1 440 ? 4.886 -22.594 -11.057 1.00 96.12 440 PRO A N 1
ATOM 3293 C CA . PRO A 1 440 ? 5.781 -22.603 -9.897 1.00 96.12 440 PRO A CA 1
ATOM 3294 C C . PRO A 1 440 ? 6.329 -21.234 -9.483 1.00 96.12 440 PRO A C 1
ATOM 3296 O O . PRO A 1 440 ? 7.029 -21.164 -8.471 1.00 96.12 440 PRO A O 1
ATOM 3299 N N . ASN A 1 441 ? 6.091 -20.164 -10.249 1.00 90.81 441 ASN A N 1
ATOM 3300 C CA . ASN A 1 441 ? 6.532 -18.820 -9.879 1.00 90.81 441 ASN A CA 1
ATOM 3301 C C . ASN A 1 441 ? 5.446 -17.914 -9.291 1.00 90.81 441 ASN A C 1
ATOM 3303 O O . ASN A 1 441 ? 5.752 -16.754 -9.010 1.00 90.81 441 ASN A O 1
ATOM 3307 N N . ASP A 1 442 ? 4.239 -18.446 -9.092 1.00 90.19 442 ASP A N 1
ATOM 3308 C CA . ASP A 1 442 ? 3.078 -17.726 -8.557 1.00 90.19 442 ASP A CA 1
ATOM 3309 C C . ASP A 1 442 ? 2.762 -16.431 -9.320 1.00 90.19 442 ASP A C 1
ATOM 3311 O O . ASP A 1 442 ? 2.367 -15.412 -8.753 1.00 90.19 442 ASP A O 1
ATOM 3315 N N . SER A 1 443 ? 2.974 -16.432 -10.636 1.00 80.00 443 SER A N 1
ATOM 3316 C CA . SER A 1 443 ? 2.672 -15.260 -11.463 1.00 80.00 443 SER A CA 1
ATOM 3317 C C . SER A 1 443 ? 1.182 -15.117 -11.769 1.00 80.00 443 SER A C 1
ATOM 3319 O O . SER A 1 443 ? 0.756 -14.070 -12.269 1.00 80.00 443 SER A O 1
ATOM 3321 N N . GLY A 1 444 ? 0.396 -16.166 -11.513 1.00 82.50 444 GLY A N 1
ATOM 3322 C CA . GLY A 1 444 ? -1.008 -16.282 -11.889 1.00 82.50 444 GLY A CA 1
ATOM 3323 C C . GLY A 1 444 ? -1.215 -16.701 -13.349 1.00 82.50 444 GLY A C 1
ATOM 3324 O O . GLY A 1 444 ? -2.359 -16.736 -13.817 1.00 82.50 444 GLY A O 1
ATOM 3325 N N . ALA A 1 445 ? -0.146 -17.003 -14.093 1.00 88.50 445 ALA A N 1
ATOM 3326 C CA . ALA A 1 445 ? -0.207 -17.396 -15.497 1.00 88.50 445 ALA A CA 1
ATOM 3327 C C . ALA A 1 445 ? 0.855 -18.446 -15.853 1.00 88.50 445 ALA A C 1
ATOM 3329 O O . ALA A 1 445 ? 2.029 -18.287 -15.562 1.00 88.50 445 ALA A O 1
ATOM 3330 N N . ILE A 1 446 ? 0.460 -19.478 -16.605 1.00 93.19 446 ILE A N 1
ATOM 3331 C CA . ILE A 1 446 ? 1.388 -20.512 -17.085 1.00 93.19 446 ILE A CA 1
ATOM 3332 C C . ILE A 1 446 ? 2.270 -19.952 -18.202 1.00 93.19 446 ILE A C 1
ATOM 3334 O O . ILE A 1 446 ? 1.782 -19.548 -19.264 1.00 93.19 446 ILE A O 1
ATOM 3338 N N . SER A 1 447 ? 3.578 -19.985 -17.983 1.00 92.00 447 SER A N 1
ATOM 3339 C CA . SER A 1 447 ? 4.538 -19.226 -18.764 1.00 92.00 447 SER A CA 1
ATOM 3340 C C . SER A 1 447 ? 5.790 -20.036 -19.150 1.00 92.00 447 SER A C 1
ATOM 3342 O O . SER A 1 447 ? 6.081 -21.115 -18.646 1.00 92.00 447 SER A O 1
ATOM 3344 N N . VAL A 1 448 ? 6.600 -19.532 -20.083 1.00 91.75 448 VAL A N 1
ATOM 3345 C CA . VAL A 1 448 ? 7.934 -20.092 -20.378 1.00 91.75 448 VAL A CA 1
ATOM 3346 C C . VAL A 1 448 ? 8.856 -20.050 -19.154 1.00 91.75 448 VAL A C 1
ATOM 3348 O O . VAL A 1 448 ? 9.732 -20.903 -19.054 1.00 91.75 448 VAL A O 1
ATOM 3351 N N . VAL A 1 449 ? 8.695 -19.088 -18.236 1.00 87.62 449 VAL A N 1
ATOM 3352 C CA . VAL A 1 449 ? 9.527 -19.043 -17.021 1.00 87.62 449 VAL A CA 1
ATOM 3353 C C . VAL A 1 449 ? 9.217 -20.239 -16.130 1.00 87.62 449 VAL A C 1
ATOM 3355 O O . VAL A 1 449 ? 10.140 -20.859 -15.611 1.00 87.62 449 VAL A O 1
ATOM 3358 N N . ASP A 1 450 ? 7.956 -20.649 -16.072 1.00 95.69 450 ASP A N 1
ATOM 3359 C CA . ASP A 1 450 ? 7.528 -21.860 -15.377 1.00 95.69 450 ASP A CA 1
ATOM 3360 C C . ASP A 1 450 ? 8.133 -23.116 -15.986 1.00 95.69 450 ASP A C 1
ATOM 3362 O O . ASP A 1 450 ? 8.669 -23.964 -15.276 1.00 95.69 450 ASP A O 1
ATOM 3366 N N . ALA A 1 451 ? 8.146 -23.202 -17.319 1.00 97.44 451 ALA A N 1
ATOM 3367 C CA . ALA A 1 451 ? 8.803 -24.299 -18.020 1.00 97.44 451 ALA A CA 1
ATOM 3368 C C . ALA A 1 451 ? 10.306 -24.371 -17.705 1.00 97.44 451 ALA A C 1
ATOM 3370 O O . ALA A 1 451 ? 10.851 -25.468 -17.587 1.00 97.44 451 ALA A O 1
ATOM 3371 N N . VAL A 1 452 ? 10.983 -23.223 -17.574 1.00 95.94 452 VAL A N 1
ATOM 3372 C CA . VAL A 1 452 ? 12.404 -23.170 -17.193 1.00 95.94 452 VAL A CA 1
ATOM 3373 C C . VAL A 1 452 ? 12.594 -23.625 -15.750 1.00 95.94 452 VAL A C 1
ATOM 3375 O O . VAL A 1 452 ? 13.459 -24.456 -15.503 1.00 95.94 452 VAL A O 1
ATOM 3378 N N . ILE A 1 453 ? 11.755 -23.172 -14.818 1.00 95.56 453 ILE A N 1
ATOM 3379 C CA . ILE A 1 453 ? 11.818 -23.616 -13.419 1.00 95.56 453 ILE A CA 1
ATOM 3380 C C . ILE A 1 453 ? 11.602 -25.133 -13.324 1.00 95.56 453 ILE A C 1
ATOM 3382 O O . ILE A 1 453 ? 12.394 -25.825 -12.691 1.00 95.56 453 ILE A O 1
ATOM 3386 N N . ILE A 1 454 ? 10.599 -25.678 -14.017 1.00 97.44 454 ILE A N 1
ATOM 3387 C CA . ILE A 1 454 ? 10.341 -27.128 -14.071 1.00 97.44 454 ILE A CA 1
ATOM 3388 C C . ILE A 1 454 ? 11.523 -27.879 -14.697 1.00 97.44 454 ILE A C 1
ATOM 3390 O O . ILE A 1 454 ? 11.854 -28.988 -14.274 1.00 97.44 454 ILE A O 1
ATOM 3394 N N . LEU A 1 455 ? 12.191 -27.288 -15.691 1.00 97.56 455 LEU A N 1
ATOM 3395 C CA . LEU A 1 455 ? 13.385 -27.867 -16.301 1.00 97.56 455 LEU A CA 1
ATOM 3396 C C . LEU A 1 455 ? 14.574 -27.893 -15.329 1.00 97.56 455 LEU A C 1
ATOM 3398 O O . LEU A 1 455 ? 15.288 -28.895 -15.287 1.00 97.56 455 LEU A O 1
ATOM 3402 N N . ASP A 1 456 ? 14.769 -26.832 -14.547 1.00 97.12 456 ASP A N 1
ATOM 3403 C CA . ASP A 1 456 ? 15.793 -26.768 -13.500 1.00 97.12 456 ASP A CA 1
ATOM 3404 C C . ASP A 1 456 ? 15.525 -27.834 -12.425 1.00 97.12 456 ASP A C 1
ATOM 3406 O O . ASP A 1 456 ? 16.442 -28.549 -12.013 1.00 97.12 456 ASP A O 1
ATOM 3410 N N . VAL A 1 457 ? 14.257 -28.027 -12.043 1.00 96.69 457 VAL A N 1
ATOM 3411 C CA . VAL A 1 457 ? 13.838 -29.098 -11.122 1.00 96.69 457 VAL A CA 1
ATOM 3412 C C . VAL A 1 457 ? 14.106 -30.482 -11.715 1.00 96.69 457 VAL A C 1
ATOM 3414 O O . VAL A 1 457 ? 14.669 -31.349 -11.047 1.00 96.69 457 VAL A O 1
ATOM 3417 N N . ALA A 1 458 ? 13.787 -30.697 -12.994 1.00 96.94 458 ALA A N 1
ATOM 3418 C CA . ALA A 1 458 ? 14.073 -31.954 -13.688 1.00 96.94 458 ALA A CA 1
ATOM 3419 C C . ALA A 1 458 ? 15.583 -32.259 -13.797 1.00 96.94 458 ALA A C 1
ATOM 3421 O O . ALA A 1 458 ? 15.962 -33.420 -13.975 1.00 96.94 458 ALA A O 1
ATOM 3422 N N . ASN A 1 459 ? 16.437 -31.234 -13.691 1.00 96.81 459 ASN A N 1
ATOM 3423 C CA . ASN A 1 459 ? 17.896 -31.349 -13.636 1.00 96.81 459 ASN A CA 1
ATOM 3424 C C . ASN A 1 459 ? 18.452 -31.444 -12.202 1.00 96.81 459 ASN A C 1
ATOM 3426 O O . ASN A 1 459 ? 19.672 -31.461 -12.041 1.00 96.81 459 ASN A O 1
ATOM 3430 N N . GLU A 1 460 ? 17.589 -31.536 -11.184 1.00 95.88 460 GLU A N 1
ATOM 3431 C CA . GLU A 1 460 ? 17.959 -31.565 -9.761 1.00 95.88 460 GLU A CA 1
ATOM 3432 C C . GLU A 1 460 ? 18.677 -30.278 -9.290 1.00 95.88 460 GLU A C 1
ATOM 3434 O O . GLU A 1 460 ? 19.434 -30.301 -8.318 1.00 95.88 460 GLU A O 1
ATOM 3439 N N . GLU A 1 461 ? 18.462 -29.142 -9.968 1.00 94.56 461 GLU A N 1
ATOM 3440 C CA . GLU A 1 461 ? 19.022 -27.835 -9.575 1.00 94.56 461 GLU A CA 1
ATOM 3441 C C . GLU A 1 461 ? 18.111 -27.070 -8.601 1.00 94.56 461 GLU A C 1
ATOM 3443 O O . GLU A 1 461 ? 18.554 -26.121 -7.947 1.00 94.56 461 GLU A O 1
ATOM 3448 N N . ARG A 1 462 ? 16.846 -27.490 -8.490 1.00 94.19 462 ARG A N 1
ATOM 3449 C CA . ARG A 1 462 ? 15.827 -26.913 -7.609 1.00 94.19 462 ARG A CA 1
ATOM 3450 C C . ARG A 1 462 ? 14.821 -27.980 -7.173 1.00 94.19 462 ARG A C 1
ATOM 3452 O O . ARG A 1 462 ? 14.713 -29.027 -7.807 1.00 94.19 462 ARG A O 1
ATOM 3459 N N . GLU A 1 463 ? 14.083 -27.705 -6.107 1.00 95.94 463 GLU A N 1
ATOM 3460 C CA . GLU A 1 463 ? 12.942 -28.505 -5.662 1.00 95.94 463 GLU A CA 1
ATOM 3461 C C . GLU A 1 463 ? 11.629 -27.853 -6.127 1.00 95.94 463 GLU A C 1
ATOM 3463 O O . GLU A 1 463 ? 11.575 -26.648 -6.359 1.00 95.94 463 GLU A O 1
ATOM 3468 N N . CYS A 1 464 ? 10.597 -28.663 -6.345 1.00 96.69 464 CYS A N 1
ATOM 3469 C CA . CYS A 1 464 ? 9.241 -28.198 -6.621 1.00 96.69 464 CYS A CA 1
ATOM 3470 C C . CYS A 1 464 ? 8.253 -29.296 -6.238 1.00 96.69 464 CYS A C 1
ATOM 3472 O O . CYS A 1 464 ? 8.541 -30.490 -6.400 1.00 96.69 464 CYS A O 1
ATOM 3474 N N . ASP A 1 465 ? 7.080 -28.889 -5.776 1.00 96.56 465 ASP A N 1
ATOM 3475 C CA . ASP A 1 465 ? 5.997 -29.790 -5.447 1.00 96.56 465 ASP A CA 1
ATOM 3476 C C . ASP A 1 465 ? 5.416 -30.456 -6.692 1.00 96.56 465 ASP A C 1
ATOM 3478 O O . ASP A 1 465 ? 5.192 -29.842 -7.739 1.00 96.56 465 ASP A O 1
ATOM 3482 N N . LEU A 1 466 ? 5.106 -31.749 -6.562 1.00 96.75 466 LEU A N 1
ATOM 3483 C CA . LEU A 1 466 ? 4.514 -32.527 -7.651 1.00 96.75 466 LEU A CA 1
ATOM 3484 C C . LEU A 1 466 ? 3.162 -31.943 -8.092 1.00 96.75 466 LEU A C 1
ATOM 3486 O O . LEU A 1 466 ? 2.855 -31.939 -9.275 1.00 96.75 466 LEU A O 1
ATOM 3490 N N . THR A 1 467 ? 2.358 -31.413 -7.171 1.00 95.88 467 THR A N 1
ATOM 3491 C CA . THR A 1 467 ? 1.045 -30.819 -7.488 1.00 95.88 467 THR A CA 1
ATOM 3492 C C . THR A 1 467 ? 1.144 -29.574 -8.374 1.00 95.88 467 THR A C 1
ATOM 3494 O O . THR A 1 467 ? 0.176 -29.249 -9.063 1.00 95.88 467 THR A O 1
ATOM 3497 N N . VAL A 1 468 ? 2.310 -28.919 -8.401 1.00 96.56 468 VAL A N 1
ATOM 3498 C CA . VAL A 1 468 ? 2.589 -27.747 -9.239 1.00 96.56 468 VAL A CA 1
ATOM 3499 C C . VAL A 1 468 ? 3.361 -28.133 -10.499 1.00 96.56 468 VAL A C 1
ATOM 3501 O O . VAL A 1 468 ? 2.974 -27.734 -11.595 1.00 96.56 468 VAL A O 1
ATOM 3504 N N . CYS A 1 469 ? 4.438 -28.913 -10.369 1.00 98.12 469 CYS A N 1
ATOM 3505 C CA . CYS A 1 469 ? 5.396 -29.139 -11.455 1.00 98.12 469 CYS A CA 1
ATOM 3506 C C . CYS A 1 469 ? 5.245 -30.469 -12.216 1.00 98.12 469 CYS A C 1
ATOM 3508 O O . CYS A 1 469 ? 5.829 -30.592 -13.293 1.00 98.12 469 CYS A O 1
ATOM 3510 N N . ASP A 1 470 ? 4.514 -31.467 -11.703 1.00 98.00 470 ASP A N 1
ATOM 3511 C CA . ASP A 1 470 ? 4.198 -32.707 -12.441 1.00 98.00 470 ASP A CA 1
ATOM 3512 C C . ASP A 1 470 ? 2.911 -32.481 -13.240 1.00 98.00 470 ASP A C 1
ATOM 3514 O O . ASP A 1 470 ? 1.799 -32.703 -12.764 1.00 98.00 470 ASP A O 1
ATOM 3518 N N . VAL A 1 471 ? 3.047 -31.957 -14.454 1.00 97.69 471 VAL A N 1
ATOM 3519 C CA . VAL A 1 471 ? 1.897 -31.497 -15.247 1.00 97.69 471 VAL A CA 1
ATOM 3520 C C . VAL A 1 471 ? 1.315 -32.583 -16.155 1.00 97.69 471 VAL A C 1
ATOM 3522 O O . VAL A 1 471 ? 0.342 -32.328 -16.878 1.00 97.69 471 VAL A O 1
ATOM 3525 N N . ASP A 1 472 ? 1.900 -33.784 -16.142 1.00 97.38 472 ASP A N 1
ATOM 3526 C CA . ASP A 1 472 ? 1.354 -34.980 -16.791 1.00 97.38 472 ASP A CA 1
ATOM 3527 C C . ASP A 1 472 ? 0.905 -36.090 -15.814 1.00 97.38 472 ASP A C 1
ATOM 3529 O O . ASP A 1 472 ? 0.322 -37.092 -16.256 1.00 97.38 472 ASP A O 1
ATOM 3533 N N . ASN A 1 473 ? 1.095 -35.877 -14.504 1.00 97.44 473 ASN A N 1
ATOM 3534 C CA . ASN A 1 473 ? 0.699 -36.752 -13.398 1.00 97.44 473 ASN A CA 1
ATOM 3535 C C . ASN A 1 473 ? 1.317 -38.154 -13.521 1.00 97.44 473 ASN A C 1
ATOM 3537 O O . ASN A 1 473 ? 0.661 -39.178 -13.280 1.00 97.44 473 ASN A O 1
ATOM 3541 N N . ASN A 1 474 ? 2.587 -38.218 -13.932 1.00 96.75 474 ASN A N 1
ATOM 3542 C CA . ASN A 1 474 ? 3.350 -39.467 -13.979 1.00 96.75 474 ASN A CA 1
ATOM 3543 C C . ASN A 1 474 ? 4.023 -39.812 -12.631 1.00 96.75 474 ASN A C 1
ATOM 3545 O O . ASN A 1 474 ? 4.573 -40.914 -12.477 1.00 96.75 474 ASN A O 1
ATOM 3549 N N . GLY A 1 475 ? 3.947 -38.907 -11.651 1.00 97.06 475 GLY A N 1
ATOM 3550 C CA . GLY A 1 475 ? 4.536 -39.009 -10.319 1.00 97.06 475 GLY A CA 1
ATOM 3551 C C . GLY A 1 475 ? 5.994 -38.554 -10.248 1.00 97.06 475 GLY A C 1
ATOM 3552 O O . GLY A 1 475 ? 6.691 -38.922 -9.295 1.00 97.06 475 GLY A O 1
ATOM 3553 N N . ARG A 1 476 ? 6.497 -37.850 -11.269 1.00 97.25 476 ARG A N 1
ATOM 3554 C CA . ARG A 1 476 ? 7.869 -37.329 -11.354 1.00 97.25 476 ARG A CA 1
ATOM 3555 C C . ARG A 1 476 ? 7.904 -36.065 -12.197 1.00 97.25 476 ARG A C 1
ATOM 3557 O O . ARG A 1 476 ? 7.333 -36.031 -13.276 1.00 97.25 476 ARG A O 1
ATOM 3564 N N . ILE A 1 477 ? 8.716 -35.107 -11.768 1.00 97.88 477 ILE A N 1
ATOM 3565 C CA . ILE A 1 477 ? 9.005 -33.903 -12.543 1.00 97.88 477 ILE A CA 1
ATOM 3566 C C . ILE A 1 477 ? 10.136 -34.221 -13.523 1.00 97.88 477 ILE A C 1
ATOM 3568 O O . ILE A 1 477 ? 11.248 -34.582 -13.130 1.00 97.88 477 ILE A O 1
ATOM 3572 N N . THR A 1 478 ? 9.841 -34.158 -14.815 1.00 98.12 478 THR A N 1
ATOM 3573 C CA . THR A 1 478 ? 10.755 -34.499 -15.906 1.00 98.12 478 THR A CA 1
ATOM 3574 C C . THR A 1 478 ? 10.810 -33.389 -16.954 1.00 98.12 478 THR A C 1
ATOM 3576 O O . THR A 1 478 ? 10.015 -32.458 -16.975 1.00 98.12 478 THR A O 1
ATOM 3579 N N . VAL A 1 479 ? 11.726 -33.516 -17.918 1.00 97.88 479 VAL A N 1
ATOM 3580 C CA . VAL A 1 479 ? 11.781 -32.615 -19.086 1.00 97.88 479 VAL A CA 1
ATOM 3581 C C . VAL A 1 479 ? 10.471 -32.638 -19.898 1.00 97.88 479 VAL A C 1
ATOM 3583 O O . VAL A 1 479 ? 10.178 -31.689 -20.625 1.00 97.88 479 VAL A O 1
ATOM 3586 N N . THR A 1 480 ? 9.675 -33.711 -19.795 1.00 98.06 480 THR A N 1
ATOM 3587 C CA . THR A 1 480 ? 8.354 -33.797 -20.439 1.00 98.06 480 THR A CA 1
ATOM 3588 C C . THR A 1 480 ? 7.399 -32.760 -19.857 1.00 98.06 480 THR A C 1
ATOM 3590 O O . THR A 1 480 ? 6.714 -32.090 -20.626 1.00 98.06 480 THR A O 1
ATOM 3593 N N . ASP A 1 481 ? 7.422 -32.568 -18.539 1.00 98.38 481 ASP A N 1
ATOM 3594 C CA . ASP A 1 481 ? 6.590 -31.603 -17.823 1.00 98.38 481 ASP A CA 1
ATOM 3595 C C . ASP A 1 481 ? 6.915 -30.171 -18.251 1.00 98.38 481 ASP A C 1
ATOM 3597 O O . ASP A 1 481 ? 6.037 -29.429 -18.693 1.00 98.38 481 ASP A O 1
ATOM 3601 N N . ALA A 1 482 ? 8.207 -29.827 -18.277 1.00 98.00 482 ALA A N 1
ATOM 3602 C CA . ALA A 1 482 ? 8.682 -28.540 -18.783 1.00 98.00 482 ALA A CA 1
ATOM 3603 C C . ALA A 1 482 ? 8.240 -28.291 -20.238 1.00 98.00 482 ALA A C 1
ATOM 3605 O O . ALA A 1 482 ? 7.831 -27.189 -20.600 1.00 98.00 482 ALA A O 1
ATOM 3606 N N . MET A 1 483 ? 8.291 -29.322 -21.091 1.00 98.12 483 MET A N 1
ATOM 3607 C CA . MET A 1 483 ? 7.845 -29.218 -22.483 1.00 98.12 483 MET A CA 1
ATOM 3608 C C . MET A 1 483 ? 6.330 -28.998 -22.590 1.00 98.12 483 MET A C 1
ATOM 3610 O O . MET A 1 483 ? 5.900 -28.238 -23.455 1.00 98.12 483 MET A O 1
ATOM 3614 N N . ILE A 1 484 ? 5.524 -29.645 -21.747 1.00 98.00 484 ILE A N 1
ATOM 3615 C CA . ILE A 1 484 ? 4.065 -29.467 -21.722 1.00 98.00 484 ILE A CA 1
ATOM 3616 C C . ILE A 1 484 ? 3.713 -28.041 -21.283 1.00 98.00 484 ILE A C 1
ATOM 3618 O O . ILE A 1 484 ? 2.933 -27.376 -21.964 1.00 98.00 484 ILE A O 1
ATOM 3622 N N . VAL A 1 485 ? 4.346 -27.535 -20.222 1.00 97.44 485 VAL A N 1
ATOM 3623 C CA . VAL A 1 485 ? 4.176 -26.142 -19.772 1.00 97.44 485 VAL A CA 1
ATOM 3624 C C . VAL A 1 485 ? 4.577 -25.151 -20.865 1.00 97.44 485 VAL A C 1
ATOM 3626 O O . VAL A 1 485 ? 3.828 -24.224 -21.166 1.00 97.44 485 VAL A O 1
ATOM 3629 N N . LEU A 1 486 ? 5.692 -25.398 -21.560 1.00 97.38 486 LEU A N 1
ATOM 3630 C CA . LEU A 1 486 ? 6.125 -24.574 -22.690 1.00 97.38 486 LEU A CA 1
ATOM 3631 C C . LEU A 1 486 ? 5.115 -24.575 -23.852 1.00 97.38 486 LEU A C 1
ATOM 3633 O O . LEU A 1 486 ? 4.946 -23.559 -24.528 1.00 97.38 486 LEU A O 1
ATOM 3637 N N . GLN A 1 487 ? 4.451 -25.707 -24.106 1.00 97.50 487 GLN A N 1
ATOM 3638 C CA . GLN A 1 487 ? 3.402 -25.803 -25.123 1.00 97.50 487 GLN A CA 1
ATOM 3639 C C . GLN A 1 487 ? 2.173 -24.976 -24.734 1.00 97.50 487 GLN A C 1
ATOM 3641 O O . GLN A 1 487 ? 1.661 -24.245 -25.583 1.00 97.50 487 GLN A O 1
ATOM 3646 N N . VAL A 1 488 ? 1.744 -25.044 -23.469 1.00 95.69 488 VAL A N 1
ATOM 3647 C CA . VAL A 1 488 ? 0.622 -24.244 -22.950 1.00 95.69 488 VAL A CA 1
ATOM 3648 C C . VAL A 1 488 ? 0.939 -22.750 -22.992 1.00 95.69 488 VAL A C 1
ATOM 3650 O O . VAL A 1 488 ? 0.143 -21.982 -23.529 1.00 95.69 488 VAL A O 1
ATOM 3653 N N . ALA A 1 489 ? 2.129 -22.343 -22.545 1.00 91.25 489 ALA A N 1
ATOM 3654 C CA . ALA A 1 489 ? 2.591 -20.955 -22.631 1.00 91.25 489 ALA A CA 1
ATOM 3655 C C . ALA A 1 489 ? 2.655 -20.435 -24.083 1.00 91.25 489 ALA A C 1
ATOM 3657 O O . ALA A 1 489 ? 2.488 -19.248 -24.343 1.00 91.25 489 ALA A O 1
ATOM 3658 N N . GLY A 1 490 ? 2.879 -21.329 -25.053 1.00 92.69 490 GLY A N 1
ATOM 3659 C CA . GLY A 1 490 ? 2.835 -21.038 -26.487 1.00 92.69 490 GLY A CA 1
ATOM 3660 C C . GLY A 1 490 ? 1.434 -21.061 -27.113 1.00 92.69 490 GLY A C 1
ATOM 3661 O O . GLY A 1 490 ? 1.343 -21.120 -28.342 1.00 92.69 490 GLY A O 1
ATOM 3662 N N . GLU A 1 491 ? 0.371 -21.068 -26.302 1.00 94.44 491 GLU A N 1
ATOM 3663 C CA . GLU A 1 491 ? -1.039 -21.161 -26.714 1.00 94.44 491 GLU A CA 1
ATOM 3664 C C . GLU A 1 491 ? -1.367 -22.419 -27.544 1.00 94.44 491 GLU A C 1
ATOM 3666 O O . GLU A 1 491 ? -2.294 -22.430 -28.364 1.00 94.44 491 GLU A O 1
ATOM 3671 N N . LEU A 1 492 ? -0.606 -23.503 -27.369 1.00 95.69 492 LEU A N 1
ATOM 3672 C CA . LEU A 1 492 ? -0.956 -24.786 -27.969 1.00 95.69 492 LEU A CA 1
ATOM 3673 C C . LEU A 1 492 ? -2.050 -25.456 -27.136 1.00 95.69 492 LEU A C 1
ATOM 3675 O O . LEU A 1 492 ? -2.032 -25.419 -25.910 1.00 95.69 492 LEU A O 1
ATOM 3679 N N . ASP A 1 493 ? -2.996 -26.097 -27.822 1.00 95.56 493 ASP A N 1
ATOM 3680 C CA . ASP A 1 493 ? -4.126 -26.800 -27.208 1.00 95.56 493 ASP A CA 1
ATOM 3681 C C . ASP A 1 493 ? -3.655 -28.102 -26.533 1.00 95.56 493 ASP A C 1
ATOM 3683 O O . ASP A 1 493 ? -3.740 -29.198 -27.096 1.00 95.56 493 ASP A O 1
ATOM 3687 N N . VAL A 1 494 ? -3.068 -27.952 -25.346 1.00 96.81 494 VAL A N 1
ATOM 3688 C CA . VAL A 1 494 ? -2.566 -29.021 -24.482 1.00 96.81 494 VAL A CA 1
ATOM 3689 C C . VAL A 1 494 ? -3.216 -28.862 -23.115 1.00 96.81 494 VAL A C 1
ATOM 3691 O O . VAL A 1 494 ? -3.292 -27.770 -22.563 1.00 96.81 494 VAL A O 1
ATOM 3694 N N . THR A 1 495 ? -3.723 -29.961 -22.569 1.00 96.00 495 THR A N 1
ATOM 3695 C CA . THR A 1 495 ? -4.341 -29.979 -21.242 1.00 96.00 495 THR A CA 1
ATOM 3696 C C . THR A 1 495 ? -3.309 -30.415 -20.212 1.00 96.00 495 THR A C 1
ATOM 3698 O O . THR A 1 495 ? -2.703 -31.473 -20.385 1.00 96.00 495 THR A O 1
ATOM 3701 N N . LEU A 1 496 ? -3.139 -29.634 -19.144 1.00 96.69 496 LEU A N 1
ATOM 3702 C CA . LEU A 1 496 ? -2.356 -30.054 -17.984 1.00 96.69 496 LEU A CA 1
ATOM 3703 C C . LEU A 1 496 ? -3.145 -31.107 -17.195 1.00 96.69 496 LEU A C 1
ATOM 3705 O O . LEU A 1 496 ? -4.321 -30.904 -16.884 1.00 96.69 496 LEU A O 1
ATOM 3709 N N . ASN A 1 497 ? -2.513 -32.237 -16.893 1.00 96.69 497 ASN A N 1
ATOM 3710 C CA . ASN A 1 497 ? -3.071 -33.289 -16.049 1.00 96.69 497 ASN A CA 1
ATOM 3711 C C . ASN A 1 497 ? -2.224 -33.364 -14.795 1.00 96.69 497 ASN A C 1
ATOM 3713 O O . ASN A 1 497 ? -1.193 -34.014 -14.803 1.00 96.69 497 ASN A O 1
ATOM 3717 N N . CYS A 1 498 ? -2.670 -32.716 -13.732 1.00 92.88 498 CYS A N 1
ATOM 3718 C CA . CYS A 1 498 ? -1.852 -32.544 -12.542 1.00 92.88 498 CYS A CA 1
ATOM 3719 C C . CYS A 1 498 ? -2.295 -33.515 -11.448 1.00 92.88 498 CYS A C 1
ATOM 3721 O O . CYS A 1 498 ? -3.481 -33.883 -11.405 1.00 92.88 498 CYS A O 1
ATOM 3723 N N . PRO A 1 499 ? -1.379 -33.959 -10.572 1.00 94.62 499 PRO A N 1
ATOM 3724 C CA . PRO A 1 499 ? -1.737 -34.679 -9.368 1.00 94.62 499 PRO A CA 1
ATOM 3725 C C . PRO A 1 499 ? -2.816 -33.925 -8.596 1.00 94.62 499 PRO A C 1
ATOM 3727 O O . PRO A 1 499 ? -2.785 -32.702 -8.467 1.00 94.62 499 PRO A O 1
ATOM 3730 N N . ALA A 1 500 ? -3.796 -34.668 -8.088 1.00 87.06 500 ALA A N 1
ATOM 3731 C CA . ALA A 1 500 ? -4.723 -34.097 -7.129 1.00 87.06 500 ALA A CA 1
ATOM 3732 C C . ALA A 1 500 ? -3.965 -33.805 -5.828 1.00 87.06 500 ALA A C 1
ATOM 3734 O O . ALA A 1 500 ? -3.156 -34.627 -5.395 1.00 87.06 500 ALA A O 1
ATOM 3735 N N . PHE A 1 501 ? -4.261 -32.651 -5.241 1.00 72.06 501 PHE A N 1
ATOM 3736 C CA . PHE A 1 501 ? -3.809 -32.261 -3.911 1.00 72.06 501 PHE A CA 1
ATOM 3737 C C . PHE A 1 501 ? -4.365 -33.166 -2.808 1.00 72.06 501 PHE A C 1
ATOM 3739 O O . PHE A 1 501 ? -5.532 -33.618 -2.941 1.00 72.06 501 PHE A O 1
#

Foldseek 3Di:
DDDDDDDDDDDDDDDDDDDPPPDPPPPPPLQPQDQDDPLRLQLLLQLLVLLLQLLVLLLVLLLVVVLCCLVVVDPPQQQSLDDQDPPDDSNDPSSSVSNVVSLVSSVVGNCVSCPPPQCVSLVPPQLFPPDDPPDRQHSVSLSVSSVVLSSVLSSQLCQQLQPDDPDRDDPLLSQLSSLSSVLLSLLLSQLLVLLSVVVSCVSVVVDDSQQQSLAQPDQCAR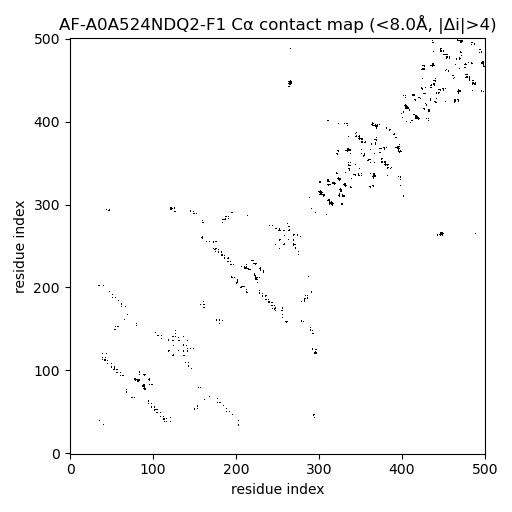PRVDVSSRVSNNCSLPVSLVSSCVSPVVPQVVSNRPPRPFDQLADPTRDSVSSSVRSCVSSVLSSSVSSCSSRVSSDPQQCCDDRPSAQDHPNDLDLDQQDQQHNSRYGLQAALCSVSPVDLALVSLVQLACCQVPNDPHDQQRQVQPPPSGSHNVSSVQSHCVNVVHDHHGPGDRSQRLQAQCCDQGPPAPDHPNDSDDDQQEQADNRRYGADACCSPSNNHLYLVSLVVLACVQVVNDDHDQQRQVQAQPVDRHNVSSVLSHCVSVVHPGHGDGDDD

Solvent-accessible surface area (backbone atoms only — not comparable to full-atom values): 27747 Å² total; per-residue (Å²): 140,81,90,83,83,84,88,84,84,90,81,81,90,76,91,73,83,85,75,83,78,76,71,82,76,80,81,69,82,76,78,79,76,76,84,63,50,79,58,53,49,48,23,54,53,38,49,49,52,36,52,55,50,31,48,52,43,45,50,53,27,35,53,49,40,49,51,31,36,75,70,64,78,44,63,84,87,44,39,61,78,56,70,71,51,101,88,45,68,27,79,42,72,69,39,45,51,43,42,52,53,28,54,51,49,37,65,65,52,39,41,80,52,36,64,93,56,68,44,57,85,55,29,45,69,58,74,44,70,86,71,65,89,89,54,84,84,46,57,65,56,50,50,50,31,54,50,53,54,43,50,54,54,49,52,55,52,44,52,64,46,55,41,85,70,98,72,86,66,54,72,66,44,49,50,20,43,50,40,40,34,62,27,39,56,45,24,30,54,36,33,44,52,29,34,50,53,40,47,56,32,38,74,64,67,72,47,60,86,86,38,38,52,78,48,71,75,37,92,92,44,34,61,21,75,43,70,74,40,34,54,41,32,43,52,21,44,56,58,26,53,50,50,31,48,69,51,33,74,86,53,64,38,53,82,57,35,42,53,65,83,37,64,62,78,36,61,100,60,61,52,71,65,52,52,48,51,38,53,43,53,57,37,50,55,54,32,54,56,52,49,32,62,68,37,30,67,74,44,64,43,21,69,55,62,71,46,97,88,38,68,34,38,80,45,47,59,55,70,51,65,19,53,48,37,35,47,83,10,42,60,58,79,55,57,35,24,38,72,72,75,88,56,52,33,62,65,28,16,50,49,33,35,34,28,38,71,68,76,44,67,57,35,59,36,28,37,12,31,70,47,82,86,56,55,32,63,66,22,16,50,49,29,36,37,45,43,71,74,42,97,64,81,77,38,45,42,70,55,78,58,78,58,26,17,73,59,61,71,40,98,88,38,73,30,42,79,43,47,72,68,59,55,71,16,50,49,30,42,72,81,10,44,56,46,53,65,34,21,34,71,69,62,88,53,58,5,36,50,26,15,50,53,30,36,37,32,41,68,71,77,46,69,59,32,54,52,15,41,12,30,71,50,81,84,57,58,33,63,66,26,16,49,50,28,35,37,41,43,66,73,41,101,62,83,79,40,50,43,81,128

Secondary structure (DSSP, 8-state):
----PPPP-----------------------------HHHHHHHHHHHHHHHHHHHHHHHHHHHHHHHHHTTSS-TT--TTS---TT---S-HHHHHHHHHHHHHHHHHHHHHHTT--GGGGT-STT-SS--SSS---HHHHHHHHHHHHHHHHHHHHHHHS---SSPPPHHHHHHHHHHHHHHHHHHHHHHHHHHHHHHHHHTTSS-TT--TT--SBTTB---S-HHHHHHHHHHHHHHHHHHHHHHTTS-GGGGT-STTS---SSSS--HHHHHHHHHHHHHHHHHHHHHHH-GGGS-TTSSS--TT-S---S--S--TT-SB-TTS-B---TT-TT-SSS--HHHHHHHHHHHTTSS---HHHH-SSSSSS--HHHHHHHHHHHTT------PPPP---SS-SSS--TT-S---S-SS--TT-SB-TTSPBPPTT-TT-SSS--HHHHHHHHHHHTTSS---HHHH-SS-SSS--HHHHHHHHHHHTT------PPP-

Sequence (501 aa):
MRQIRPYTIIYTLAALAGAAFVAPGTIHAQVDVPVFTSAELKCQTVINTASTQYVKDVFVARQSCFDAQMAGTIALDVDCRVDVNDNSSTGDEGTDDALRKATGRLLADVPPKCAGIDLSILGFPGFCRNVPVDRPFDTFDLTDCLLTSSEEVVALLIDFEQPSVDFVFVRPERVCRNDVSVKSSRLFTGEFEARQNCLIRQLKQKISEDVDCRLEENIDAPGTGDPGTDDLIVAAHGSKLRAISNACGHIFLDDVGFPNMCPAPGGNVYPLTALRECMFSSHHFDMIRFLDIMNPLTTKCGNGDLDFTEQCDDGDNTTEPGKLCRFDCSINANCGDPLDTGTISTSDALFILHAAIGLESCDLSLCDLNGDGFITVVDAQVALLIAAGLDATLNCPAPLSLTCGNGTLDRFEQCDDGDILWTLGESCNSSCLRLGCGDPNDSGAISVVDAVIILDVANEERECDLTVCDVDNNGRITVTDAMIVLQVAGELDVTLNCPAF

=== Feature glossary ===
Key to the feature types in this record:

— What the protein is —

Primary structure: the covalent order of the twenty standard amino acids along the backbone. Two proteins with the same sequence will (almost always) fold to the same structure; two with 30% identity often share a fold but not the details.

Database cross-references. InterPro integrates a dozen domain/family signature databases into unified entries with residue-range hits. GO terms attach function/process/location labels with evidence codes. CATH codes position the fold in a four-level structural taxonomy. Organism is the NCBI-taxonomy species name.

— Where its atoms are —

The mmCIF block holds the 3D Cartesian coordinates of each backbone atom (N, Cα, C, O) in ångströms. mmCIF is the PDB's canonical archive format — a tagged-loop text representation of the atomic model.

Six rendered views show the 3D structure from the faces of a cube — i.e. along ±x, ±y, ±z. Rendering representation is drawn randomly per protein from cartoon (secondary-structure ribbons), sticks (backbone bonds), or molecular surface; coloring is either N→C rainbow (blue at the N-terminus through red at the C-terminus) or one color per chain.

— Local backbone conformation —

DSSP 8-state secondary structure assigns each residue one of H (α-helix), G (3₁₀-helix), I (π-helix), E (extended β-strand), B (isolated β-bridge), T (hydrogen-bonded turn), S (bend), or '-' (coil). The assignment is computed from backbone hydrogen-bond geometry via the Kabsch–Sander algorithm.

P-SEA three-state annotation labels each residue as helix, strand, or coil based purely on the geometry of the Cα trace. It serves as a fallback when the full backbone (and thus DSSP) is unavailable.

The φ/ψ torsion pair specifies the backbone conformation at each residue. φ rotates about the N–Cα bond, ψ about the Cα–C bond. Steric clashes forbid most of the (φ, ψ) plane — the allowed regions (α-helix basin, β-sheet basin, left-handed helix) are the Ramachandran-allowed regions.

— Global shape and packing —

The geometric summary reports three shape descriptors. Rg (radius of gyration) measures how spread out the Cα atoms are about their centre of mass; compact globular proteins have small Rg, elongated or unfolded ones large. Cα contacts (<8 Å, |i−j|>4) count long-range residue pairs in spatial proximity — high for tightly packed folds, near zero for rods or random coil. The bounding-box extents give the protein's footprint along x, y, z in Å.

Accessible surface area quantifies burial. A residue with SASA near zero is packed into the hydrophobic core; one with SASA >100 Å² sits on the surface. Computed here via the Shrake–Rupley numerical algorithm with a 1.4 Å probe.

Plot images: a contact map (which residues are close in 3D, as an N×N binary image), a Ramachandran scatter (backbone torsion angles, revealing secondary-structure composition at a glance), and — for AlphaFold structures — a PAE heatmap (pairwise prediction confidence).

— Structural neighborhood —

The Foldseek 3Di string encodes local tertiary geometry as a 20-letter a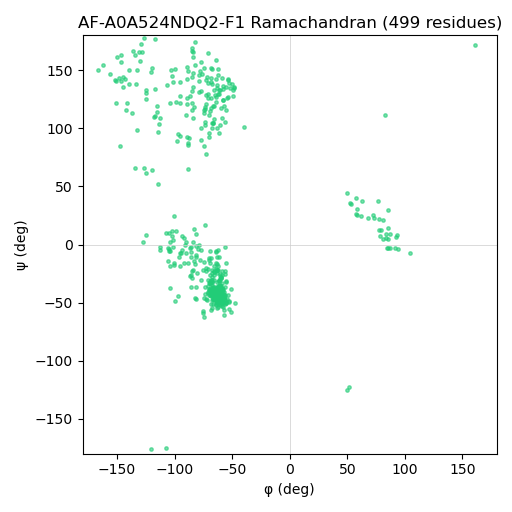lphabet — one character per residue — derived from the relative positions of nearby Cα atoms. Unlike the amino-acid sequence, 3Di is a direct function of the 3D structure, so two proteins with the same fold have similar 3Di strings even at low sequence identity.

Nearest PDB neighbors are the top structural matches found by Foldseek when searching this structure against the entire Protein Data Bank. Each hit reports a TM-score (0 to 1; >0.5 almost always implies the same fold) and an E-value. These are *structural* homologs — they may share no detectable sequence similarity.

— Confidence and disorder —

For AlphaFold models, the B-factor field carries pLDDT — the model's own estimate of local accuracy on a 0–100 scale. Regions with pLDDT<50 should be treated as essentially unmodeled; they often correspond to intrinsically disordered segments.

B-factor (Debye–Waller factor) reflects atomic displacement in the crystal lattice. It is an experimental observable (units Å²), not a prediction; low values mean the atom is pinned down, high values mean it moves or is heterogeneous across the crystal.

Predicted aligned error is AlphaFold's pairwise confidence. Unlike pLDDT (per-residue), PAE is per-residue-pair and captures whether two parts of the structure are correctly placed relative to each other. Units are ångströms of expected positional error.